Protein AF-A0A1Y1ZGX7-F1 (afdb_monomer_lite)

Organism: NCBI:txid1231657

InterPro domains:
  IPR018306 Bacteriophage T5, Orf172 DNA-binding [PF10544] (186-289)
  IPR018306 Bacteriophage T5, Orf172 DNA-binding [SM00974] (195-288)
  IP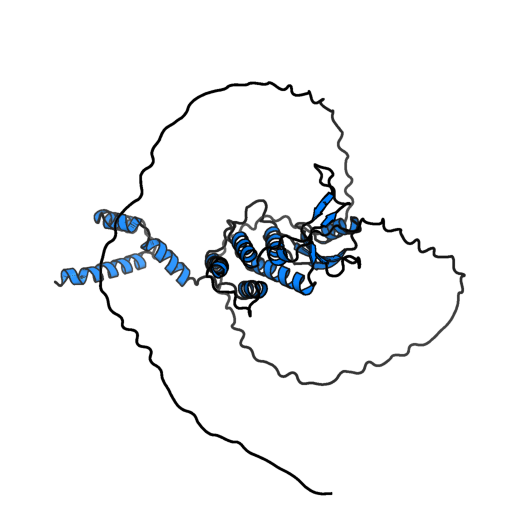R053006 Meiosis-associated regulatory protein [PTHR28094] (42-314)

Radius of gyration: 36.8 Å; chains: 1; bounding box: 98×102×109 Å

Sequence (411 aa):
MHLAMAASTPRQSPRSTSSSLFSLDISADSESSIRSARSLGSSSPSTNSSRSSDAVQSPRIPKRTSVRPKTIRKDSSSDCEILPHRPPIFEIKSEPRPVKYAHRTSLEPELDLSPSPTYTRHKRSTSDTRDNRPADGDTTREFDVPDVPDPVWLESKVVGSREIDVEIANWILKKVGKSKDTGIGQIYIFRASNPKWAGKVKIGMTVRCFSDRQKEICKKNLGLERVWSSSQVANVRRVEKLVHLDLECRLRYWTCGICKNSKTDADVKHQEWFEISEELAKNTVKRWVDLMNLEPYNEIGELKRFWRKPVMKMKEWVDDGRKPRPEITRWDRWATFVKNPPEPPTAIEQFVEKVRIVITHPIWTCLWKNRFQIVLLWAANFVLVERKYMVYVNLFHFLILVSSHWEYFTS

Foldseek 3Di:
DDDDDDDDDDDDDDDDDDDDDDDDDDDDDDDDDDDDDDDDDDDDDDDDDDDDDDDDDDDDDDDDDDDDDDDDDDDDDDDPPPPPDPDDPPPDDDDDDDDDDDDDDDDDDDDDDDDDDDDDDDDDDDDDDDDDDDDDDPPPPPPPPPPFPDWDWDAFDPDDLLNLLLVLLVLLQDFQDPPPQFAWWKKFKKAAPDPSRPQKIFIDIDSDDVVVVVVVVVVLVRRIHTLDMDDTFTRVVSLLVSLLSVQRNFWIWTFGPSDADPPPRGTDIDRGMGRHDSVVSVLSSVLSRLQRVVVQADPRRGGPPQQNVVSVVSSCVSVPPDDPPPPADSSNVSSVPSVDDRDDDDPVRVVVVVVVCVVPPCVVVVCVVPVVSVVVVVVVCVVVDPDPPVVVVVVVVVVVVCVVCVVVVVD

Structure (mmCIF, N/CA/C/O backbone):
data_AF-A0A1Y1ZGX7-F1
#
_entry.id   AF-A0A1Y1ZGX7-F1
#
loop_
_atom_site.group_PDB
_atom_site.id
_atom_site.type_symbol
_atom_site.label_atom_id
_atom_site.label_alt_id
_atom_site.label_comp_id
_atom_site.label_asym_id
_atom_site.label_entity_id
_atom_site.label_seq_id
_atom_site.pdbx_PDB_ins_code
_atom_site.Cartn_x
_atom_site.Cartn_y
_atom_site.Cartn_z
_atom_site.occupancy
_atom_site.B_iso_or_equiv
_atom_site.auth_seq_id
_atom_site.auth_comp_id
_atom_site.auth_asym_id
_atom_site.auth_atom_id
_atom_site.pdbx_PDB_model_num
ATOM 1 N N . MET A 1 1 ? 53.439 -49.210 17.416 1.00 40.38 1 MET A N 1
ATOM 2 C CA . MET A 1 1 ? 53.710 -47.811 17.814 1.00 40.38 1 MET A CA 1
ATOM 3 C C . MET A 1 1 ? 52.640 -47.373 18.800 1.00 40.38 1 MET A C 1
ATOM 5 O O . MET A 1 1 ? 51.495 -47.772 18.655 1.00 40.38 1 MET A O 1
ATOM 9 N N . HIS A 1 2 ? 53.081 -46.685 19.846 1.00 35.56 2 HIS A N 1
ATOM 10 C CA . HIS A 1 2 ? 52.447 -46.487 21.148 1.00 35.56 2 HIS A CA 1
ATOM 11 C C . HIS A 1 2 ? 51.106 -45.723 21.173 1.00 35.56 2 HIS A C 1
ATOM 13 O O . HIS A 1 2 ? 50.929 -44.743 20.462 1.00 35.56 2 HIS A O 1
ATOM 19 N N . LEU A 1 3 ? 50.227 -46.185 22.078 1.00 40.16 3 LEU A N 1
ATOM 20 C CA . LEU A 1 3 ? 49.446 -45.441 23.087 1.00 40.16 3 LEU A CA 1
ATOM 21 C C . LEU A 1 3 ? 49.473 -43.900 23.037 1.00 40.16 3 LEU A C 1
ATOM 23 O O . LEU A 1 3 ? 50.544 -43.316 23.161 1.00 40.16 3 LEU A O 1
ATOM 27 N N . ALA A 1 4 ? 48.293 -43.269 23.107 1.00 38.69 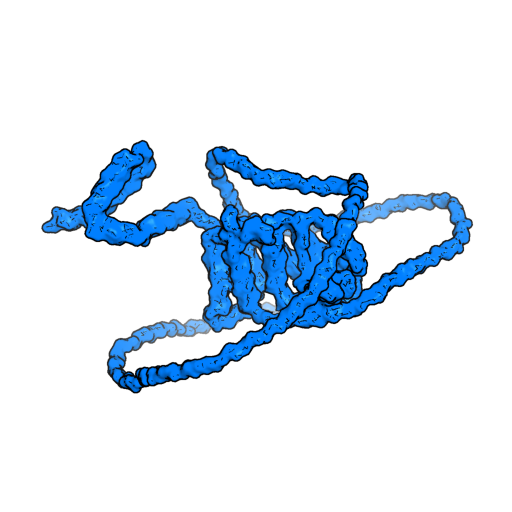4 ALA A N 1
ATOM 28 C CA . ALA A 1 4 ? 47.879 -42.501 24.295 1.00 38.69 4 ALA A CA 1
ATOM 29 C C . ALA A 1 4 ? 46.431 -41.987 24.178 1.00 38.69 4 ALA A C 1
ATOM 31 O O . ALA A 1 4 ? 46.091 -41.197 23.300 1.00 38.69 4 ALA A O 1
ATOM 32 N N . MET A 1 5 ? 45.599 -42.421 25.125 1.00 43.12 5 MET A N 1
ATOM 33 C CA . MET A 1 5 ? 44.387 -41.731 25.555 1.00 43.12 5 MET A CA 1
ATOM 34 C C . MET A 1 5 ? 44.758 -40.571 26.485 1.00 43.12 5 MET A C 1
ATOM 36 O O . MET A 1 5 ? 45.659 -40.718 27.308 1.00 43.12 5 MET A O 1
ATOM 40 N N . ALA A 1 6 ? 44.000 -39.476 26.439 1.00 42.84 6 ALA A N 1
ATOM 41 C CA . ALA A 1 6 ? 43.868 -38.565 27.572 1.00 42.84 6 ALA A CA 1
ATOM 42 C C . ALA A 1 6 ? 42.460 -37.958 27.589 1.00 42.84 6 ALA A C 1
ATOM 44 O O . ALA A 1 6 ? 42.089 -37.160 26.732 1.00 42.84 6 ALA A O 1
ATOM 45 N N . ALA A 1 7 ? 41.686 -38.386 28.583 1.00 41.72 7 ALA A N 1
ATOM 46 C CA . ALA A 1 7 ? 40.469 -37.744 29.043 1.00 41.72 7 ALA A CA 1
ATOM 47 C C . ALA A 1 7 ? 40.830 -36.633 30.040 1.00 41.72 7 ALA A C 1
ATOM 49 O O . ALA A 1 7 ? 41.730 -36.808 30.862 1.00 41.72 7 ALA A O 1
ATOM 50 N N . SER A 1 8 ? 40.087 -35.528 30.026 1.00 42.34 8 SER A N 1
ATOM 51 C CA . SER A 1 8 ? 40.077 -34.557 31.122 1.00 42.34 8 SER A CA 1
ATOM 52 C C . SER A 1 8 ? 38.688 -33.931 31.270 1.00 42.34 8 SER A C 1
ATOM 54 O O . SER A 1 8 ? 38.179 -33.221 30.407 1.00 42.34 8 SER A O 1
ATOM 56 N N . THR A 1 9 ? 38.066 -34.278 32.392 1.00 48.19 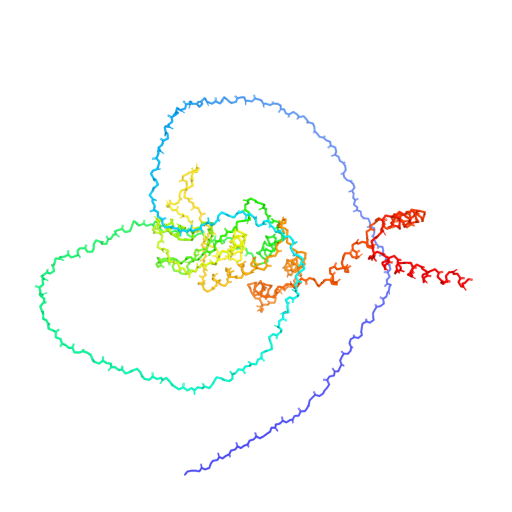9 THR A N 1
ATOM 57 C CA . THR A 1 9 ? 36.794 -33.810 32.955 1.00 48.19 9 THR A CA 1
ATOM 58 C C . THR A 1 9 ? 36.965 -32.463 33.702 1.00 48.19 9 THR A C 1
ATOM 60 O O . THR A 1 9 ? 38.077 -31.934 33.767 1.00 48.19 9 THR A O 1
ATOM 63 N N . PRO A 1 10 ? 35.876 -31.838 34.205 1.00 51.66 10 PRO A N 1
ATOM 64 C CA . PRO A 1 10 ? 35.680 -30.391 34.169 1.00 51.66 10 PRO A CA 1
ATOM 65 C C . PRO A 1 10 ? 36.121 -29.664 35.443 1.00 51.66 10 PRO A C 1
ATOM 67 O O . PRO A 1 10 ? 36.159 -30.226 36.537 1.00 51.66 10 PRO A O 1
ATOM 70 N N . ARG A 1 11 ? 36.351 -28.354 35.311 1.00 42.41 11 ARG A N 1
ATOM 71 C CA . ARG A 1 11 ? 36.614 -27.447 36.432 1.00 42.41 11 ARG A CA 1
ATOM 72 C C . ARG A 1 11 ? 35.360 -26.629 36.753 1.00 42.41 11 ARG A C 1
ATOM 74 O O . ARG A 1 11 ? 35.014 -25.704 36.026 1.00 42.41 11 ARG A O 1
ATOM 81 N N . GLN A 1 12 ? 34.693 -26.973 37.852 1.00 46.38 12 GLN A N 1
ATOM 82 C CA . GLN A 1 12 ? 33.785 -26.074 38.566 1.00 46.38 12 GLN A CA 1
ATOM 83 C C . GLN A 1 12 ? 34.603 -25.152 39.483 1.00 46.38 12 GLN A C 1
ATOM 85 O O . GLN A 1 12 ? 35.520 -25.613 40.165 1.00 46.38 12 GLN A O 1
ATOM 90 N N . SER A 1 13 ? 34.257 -23.865 39.562 1.00 41.47 13 SER A N 1
ATOM 91 C CA . SER A 1 13 ? 34.283 -23.107 40.826 1.00 41.47 13 SER A CA 1
ATOM 92 C C . SER A 1 13 ? 33.348 -21.887 40.751 1.00 41.47 13 SER A C 1
ATOM 94 O O . SER A 1 13 ? 33.109 -21.376 39.656 1.00 41.47 13 SER A O 1
ATOM 96 N N . PRO A 1 14 ? 32.813 -21.425 41.897 1.00 51.91 14 PRO A N 1
ATOM 97 C CA . PRO A 1 14 ? 31.684 -20.503 41.984 1.00 51.91 14 PRO A CA 1
ATOM 98 C C . PRO A 1 14 ? 32.126 -19.046 42.199 1.00 51.91 14 PRO A C 1
ATOM 100 O O . PRO A 1 14 ? 33.167 -18.783 42.801 1.00 51.91 14 PRO A O 1
ATOM 103 N N . ARG A 1 15 ? 31.287 -18.082 41.801 1.00 41.41 15 ARG A N 1
ATOM 104 C CA . ARG A 1 15 ? 31.326 -16.720 42.355 1.00 41.41 15 ARG A CA 1
ATOM 105 C C . ARG A 1 15 ? 29.917 -16.168 42.550 1.00 41.41 15 ARG A C 1
ATOM 107 O O . ARG A 1 15 ? 29.237 -15.777 41.610 1.00 41.41 15 ARG A O 1
ATOM 114 N N . SER A 1 16 ? 29.516 -16.191 43.812 1.00 42.59 16 SER A N 1
ATOM 115 C CA . SER A 1 16 ? 28.500 -15.360 44.449 1.00 42.59 16 SER A CA 1
ATOM 116 C C . SER A 1 16 ? 29.029 -13.942 44.711 1.00 42.59 16 SER A C 1
ATOM 118 O O . SER A 1 16 ? 30.244 -13.781 44.807 1.00 42.59 16 SER A O 1
ATOM 120 N N . THR A 1 17 ? 28.085 -13.024 44.982 1.00 37.28 17 THR A N 1
ATOM 121 C CA . THR A 1 17 ? 28.145 -11.574 45.315 1.00 37.28 17 THR A CA 1
ATOM 122 C C . THR A 1 17 ? 27.772 -10.684 44.120 1.00 37.28 17 THR A C 1
ATOM 124 O O . THR A 1 17 ? 28.221 -10.918 43.010 1.00 37.28 17 THR A O 1
ATOM 127 N N . SER A 1 18 ? 26.903 -9.677 44.210 1.00 37.34 18 SER A N 1
ATOM 128 C CA . SER A 1 18 ? 26.202 -9.043 45.331 1.00 37.34 18 SER A CA 1
ATOM 129 C C . SER A 1 18 ? 24.979 -8.294 44.791 1.00 37.34 18 SER A C 1
ATOM 131 O O . SER A 1 18 ? 25.073 -7.599 43.778 1.00 37.34 18 SER A O 1
ATOM 133 N N . SER A 1 19 ? 23.862 -8.391 45.505 1.00 38.25 19 SER A N 1
ATOM 134 C CA . SER A 1 19 ? 22.674 -7.555 45.346 1.00 38.25 19 SER A CA 1
ATOM 135 C C . SER A 1 19 ? 23.011 -6.083 45.605 1.00 38.25 19 SER A C 1
ATOM 137 O O . SER A 1 19 ? 23.546 -5.753 46.660 1.00 38.25 19 SER A O 1
ATOM 139 N N . SER A 1 20 ? 22.674 -5.204 44.662 1.00 36.44 20 SER A N 1
ATOM 140 C CA . SER A 1 20 ? 22.698 -3.749 44.835 1.00 36.44 20 SER A CA 1
ATOM 141 C C . SER A 1 20 ? 21.270 -3.234 44.680 1.00 36.44 20 SER A C 1
ATOM 143 O O . SER A 1 20 ? 20.722 -3.176 43.579 1.00 36.44 20 SER A O 1
ATOM 145 N N . LEU A 1 21 ? 20.654 -2.960 45.829 1.00 35.25 21 LEU A N 1
ATOM 146 C CA . LEU A 1 21 ? 19.415 -2.212 45.985 1.00 35.25 21 LEU A CA 1
ATOM 147 C C . LEU A 1 21 ? 19.756 -0.725 45.844 1.00 35.25 21 LEU A C 1
ATOM 149 O O . LEU A 1 21 ? 20.463 -0.179 46.686 1.00 35.25 21 LEU A O 1
ATOM 153 N N . PHE A 1 22 ? 19.245 -0.072 44.803 1.00 34.25 22 PHE A N 1
ATOM 154 C CA . PHE A 1 22 ? 19.202 1.387 44.746 1.00 34.25 22 PHE A CA 1
ATOM 155 C C . PHE A 1 22 ? 17.850 1.855 45.288 1.00 34.25 22 PHE A C 1
ATOM 157 O O . PHE A 1 22 ? 16.848 1.860 44.575 1.00 34.25 22 PHE A O 1
ATOM 164 N N . SER A 1 23 ? 17.848 2.226 46.569 1.00 34.56 23 SER A N 1
ATOM 165 C CA . SER A 1 23 ? 16.871 3.151 47.142 1.00 34.56 23 SER A CA 1
ATOM 166 C C . SER A 1 23 ? 17.227 4.568 46.696 1.00 34.56 23 SER A C 1
ATOM 168 O O . SER A 1 23 ? 18.373 4.991 46.836 1.00 34.56 23 SER A O 1
ATOM 170 N N . LEU A 1 24 ? 16.246 5.303 46.181 1.00 32.66 24 LEU A N 1
ATOM 171 C CA . LEU A 1 24 ? 16.312 6.750 46.001 1.00 32.66 24 LEU A CA 1
ATOM 172 C C . LEU A 1 24 ? 15.057 7.349 46.638 1.00 32.66 24 LEU A C 1
ATOM 174 O O . LEU A 1 24 ? 14.023 7.480 45.991 1.00 32.66 24 LEU A O 1
ATOM 178 N N . ASP A 1 25 ? 15.191 7.680 47.919 1.00 34.97 25 ASP A N 1
ATOM 179 C CA . ASP A 1 25 ? 14.438 8.743 48.578 1.00 34.97 25 ASP A CA 1
ATOM 180 C C . ASP A 1 25 ? 15.260 10.024 48.430 1.00 34.97 25 ASP A C 1
ATOM 182 O O . ASP A 1 25 ? 16.383 10.068 48.932 1.00 34.97 25 ASP A O 1
ATOM 186 N N . ILE A 1 26 ? 14.724 11.060 47.776 1.00 38.28 26 ILE A N 1
ATOM 187 C CA . ILE A 1 26 ? 15.124 12.451 48.032 1.00 38.28 26 ILE A CA 1
ATOM 188 C C . ILE A 1 26 ? 13.879 13.342 48.008 1.00 38.28 26 ILE A C 1
ATOM 190 O O . ILE A 1 26 ? 13.043 13.281 47.108 1.00 38.28 26 ILE A O 1
ATOM 194 N N . SER A 1 27 ? 13.823 14.131 49.073 1.00 33.19 27 SER A N 1
ATOM 195 C CA . SER A 1 27 ? 12.773 14.972 49.616 1.00 33.19 27 SER A CA 1
ATOM 196 C C . SER A 1 27 ? 12.316 16.160 48.770 1.00 33.19 27 SER A C 1
ATOM 198 O O . SER A 1 27 ? 12.972 16.612 47.834 1.00 33.19 27 SER A O 1
ATOM 200 N N . ALA A 1 28 ? 11.169 16.670 49.219 1.00 40.19 28 ALA A N 1
ATOM 201 C CA . ALA A 1 28 ? 10.591 17.976 48.959 1.00 40.19 28 ALA A CA 1
ATOM 202 C C . ALA A 1 28 ? 11.419 19.153 49.525 1.00 40.19 28 ALA A C 1
ATOM 204 O O . ALA A 1 28 ? 12.358 18.957 50.296 1.00 40.19 28 ALA A O 1
ATOM 205 N N . ASP A 1 29 ? 10.942 20.352 49.166 1.00 36.84 29 ASP A N 1
ATOM 206 C CA . ASP A 1 29 ? 11.368 21.719 49.514 1.00 36.84 29 ASP A CA 1
ATOM 207 C C . ASP A 1 29 ? 12.530 22.245 48.644 1.00 36.84 29 ASP A C 1
ATOM 209 O O . ASP A 1 29 ? 13.501 21.550 48.386 1.00 36.84 29 ASP A O 1
ATOM 213 N N . SER A 1 30 ? 12.508 23.449 48.065 1.00 37.88 30 SER A N 1
ATOM 214 C CA . SER A 1 30 ? 11.914 24.704 48.527 1.00 37.88 30 SER A CA 1
ATOM 215 C C . SER A 1 30 ? 11.734 25.724 47.387 1.00 37.88 30 SER A C 1
ATOM 217 O O . SER A 1 30 ? 12.432 25.701 46.373 1.00 37.88 30 SER A O 1
ATOM 219 N N . GLU A 1 31 ? 10.830 26.673 47.617 1.00 38.09 31 GLU A N 1
ATOM 220 C CA . GLU A 1 31 ? 10.586 27.899 46.854 1.00 38.09 31 GLU A CA 1
ATOM 221 C C . GLU A 1 31 ? 11.838 28.780 46.651 1.00 38.09 31 GLU A C 1
ATOM 223 O O . GLU A 1 31 ? 12.672 28.916 47.544 1.00 38.09 31 GLU A O 1
ATOM 228 N N . SER A 1 32 ? 11.929 29.484 45.516 1.00 34.50 32 SER A N 1
ATOM 229 C CA . SER A 1 32 ? 11.936 30.962 45.480 1.00 34.50 32 SER A CA 1
ATOM 230 C C . SER A 1 32 ? 12.262 31.527 44.085 1.00 34.50 32 SER A C 1
ATOM 232 O O . SER A 1 32 ? 13.275 31.224 43.470 1.00 34.50 32 SER A O 1
ATOM 234 N N . SER A 1 33 ? 11.347 32.383 43.617 1.00 36.44 33 SER A N 1
ATOM 235 C CA . SER A 1 33 ? 11.583 33.725 43.062 1.00 36.44 33 SER A CA 1
ATOM 236 C C . SER A 1 33 ? 12.694 33.937 42.016 1.00 36.44 33 SER A C 1
ATOM 238 O O . SER A 1 33 ? 13.870 33.901 42.344 1.00 36.44 33 SER A O 1
ATOM 240 N N . ILE A 1 34 ? 12.314 34.357 40.799 1.00 39.84 34 ILE A N 1
ATOM 241 C CA . ILE A 1 34 ? 12.836 35.576 40.148 1.00 39.84 34 ILE A CA 1
ATOM 242 C C . ILE A 1 34 ? 11.868 36.041 39.045 1.00 39.84 34 ILE A C 1
ATOM 244 O O . ILE A 1 34 ? 11.233 35.265 38.335 1.00 39.84 34 ILE A O 1
ATOM 248 N N . ARG A 1 35 ? 11.741 37.366 38.996 1.00 34.75 35 ARG A N 1
ATOM 249 C CA . ARG A 1 35 ? 10.786 38.215 38.285 1.00 34.75 35 ARG A CA 1
ATOM 250 C C . ARG A 1 35 ? 11.014 38.342 36.770 1.00 34.75 35 ARG A C 1
ATOM 252 O O . ARG A 1 35 ? 12.136 38.284 36.292 1.00 34.75 35 ARG A O 1
ATOM 259 N N . SER A 1 36 ? 9.907 38.696 36.107 1.00 35.97 36 SER A N 1
ATOM 260 C CA . SER A 1 36 ? 9.723 39.736 35.073 1.00 35.97 36 SER A CA 1
ATOM 261 C C . SER A 1 36 ? 10.694 39.850 33.895 1.00 35.97 36 SER A C 1
ATOM 263 O O . SER A 1 36 ? 11.821 40.296 34.050 1.00 35.97 36 SER A O 1
ATOM 265 N N . ALA A 1 37 ? 10.158 39.716 32.677 1.00 33.72 37 ALA A N 1
ATOM 266 C CA . ALA A 1 37 ? 9.709 40.860 31.862 1.00 33.72 37 ALA A CA 1
ATOM 267 C C . ALA A 1 37 ? 9.428 40.403 30.416 1.00 33.72 37 ALA A C 1
ATOM 269 O O . ALA A 1 37 ? 10.326 39.940 29.717 1.00 33.72 37 ALA A O 1
ATOM 270 N N . ARG A 1 38 ? 8.197 40.585 29.924 1.00 37.56 38 ARG A N 1
ATOM 271 C CA . ARG A 1 38 ? 7.938 40.686 28.479 1.00 37.56 38 ARG A CA 1
ATOM 272 C C . ARG A 1 38 ? 7.130 41.942 28.217 1.00 37.56 38 ARG A C 1
ATOM 274 O O . ARG A 1 38 ? 6.010 42.088 28.699 1.00 37.56 38 ARG A O 1
ATOM 281 N N . SER A 1 39 ? 7.774 42.848 27.496 1.00 37.75 39 SER A N 1
ATOM 282 C CA . SER A 1 39 ? 7.254 44.118 27.034 1.00 37.75 39 SER A CA 1
ATOM 283 C C . SER A 1 39 ? 6.182 43.916 25.967 1.00 37.75 39 SER A C 1
ATOM 285 O O . SER A 1 39 ? 6.303 43.095 25.056 1.00 37.75 39 SER A O 1
ATOM 287 N N . LEU A 1 40 ? 5.131 44.714 26.105 1.00 39.88 40 LEU A N 1
ATOM 288 C CA . LEU A 1 40 ? 4.151 45.023 25.079 1.00 39.88 40 LEU A CA 1
ATOM 289 C C . LEU A 1 40 ? 4.796 45.996 24.084 1.00 39.88 40 LEU A C 1
ATOM 291 O O . LEU A 1 40 ? 5.341 47.021 24.487 1.00 39.88 40 LEU A O 1
ATOM 295 N N . GLY A 1 41 ? 4.727 45.670 22.795 1.00 35.59 41 GLY A N 1
ATOM 296 C CA . GLY A 1 41 ? 5.087 46.559 21.695 1.00 35.59 41 GLY A CA 1
ATOM 297 C C . GLY A 1 41 ? 3.882 46.746 20.785 1.00 35.59 41 GLY A C 1
ATOM 298 O O . GLY A 1 41 ? 3.560 45.869 19.990 1.00 35.59 41 GLY A O 1
ATOM 299 N N . SER A 1 42 ? 3.205 47.877 20.946 1.00 43.34 42 SER A N 1
ATOM 300 C CA . SER A 1 42 ? 2.130 48.380 20.095 1.00 43.34 42 SER A CA 1
ATOM 301 C C . SER A 1 42 ? 2.647 49.542 19.250 1.00 43.34 42 SER A C 1
ATOM 303 O O . SER A 1 42 ? 3.128 50.516 19.827 1.00 43.34 42 SER A O 1
ATOM 305 N N . SER A 1 43 ? 2.466 49.496 17.929 1.00 39.88 43 SER A N 1
ATOM 306 C CA . SER A 1 43 ? 2.428 50.696 17.075 1.00 39.88 43 SER A CA 1
ATOM 307 C C . SER A 1 43 ? 1.977 50.355 15.643 1.00 39.88 43 SER A C 1
ATOM 309 O O . SER A 1 43 ? 2.750 49.856 14.840 1.00 39.88 43 SER A O 1
ATOM 311 N N . SER A 1 44 ? 0.681 50.577 15.392 1.00 38.44 44 SER A N 1
ATOM 312 C CA . SER A 1 44 ? 0.095 51.555 14.450 1.00 38.44 44 SER A CA 1
ATOM 313 C C . SER A 1 44 ? 0.527 51.660 12.963 1.00 38.44 44 SER A C 1
ATOM 315 O O . SER A 1 44 ? 1.606 51.231 12.574 1.00 38.44 44 SER A O 1
ATOM 317 N N . PRO A 1 45 ? -0.360 52.230 12.111 1.00 57.34 45 PRO A N 1
ATOM 318 C CA . PRO A 1 45 ? -0.567 51.840 10.715 1.00 57.34 45 PRO A CA 1
ATOM 319 C C . PRO A 1 45 ? 0.061 52.806 9.698 1.00 57.34 45 PRO A C 1
ATOM 321 O O . PRO A 1 45 ? 0.352 53.958 10.015 1.00 57.34 45 PRO A O 1
ATOM 324 N N . SER A 1 46 ? 0.149 52.378 8.436 1.00 39.72 46 SER A N 1
ATOM 325 C CA . SER A 1 46 ? 0.344 53.286 7.305 1.00 39.72 46 SER A CA 1
ATOM 326 C C . SER A 1 46 ? -0.568 52.945 6.128 1.00 39.72 46 SER A C 1
ATOM 328 O O . SER A 1 46 ? -0.940 51.800 5.871 1.00 39.72 46 SER A O 1
ATOM 330 N N . THR A 1 47 ? -0.991 54.021 5.484 1.00 41.47 47 THR A N 1
ATOM 331 C CA . THR A 1 47 ? -2.011 54.153 4.456 1.00 41.47 47 THR A CA 1
ATOM 332 C C . THR A 1 47 ? -1.402 54.260 3.053 1.00 41.47 47 THR A C 1
ATOM 334 O O . THR A 1 47 ? -0.238 54.607 2.886 1.00 41.47 47 THR A O 1
ATOM 337 N N . ASN A 1 48 ? -2.299 54.098 2.074 1.00 33.75 48 ASN A N 1
ATOM 338 C CA . ASN A 1 48 ? -2.343 54.727 0.748 1.00 33.75 48 ASN A CA 1
ATOM 339 C C . ASN A 1 48 ? -1.683 54.068 -0.477 1.00 33.75 48 ASN A C 1
ATOM 341 O O . ASN A 1 48 ? -0.473 53.940 -0.572 1.00 33.75 48 ASN A O 1
ATOM 345 N N . SER A 1 49 ? -2.566 53.910 -1.484 1.00 35.72 49 SER A N 1
ATOM 346 C CA . SER A 1 49 ? -2.385 54.245 -2.909 1.00 35.72 49 SER A CA 1
ATOM 347 C C . SER A 1 49 ? -1.413 53.346 -3.698 1.00 35.72 49 SER A C 1
ATOM 349 O O . SER A 1 49 ? -0.271 53.162 -3.330 1.00 35.72 49 SER A O 1
ATOM 351 N N . SER A 1 50 ? -1.735 52.779 -4.860 1.00 39.00 50 SER A N 1
ATOM 352 C CA . SER A 1 50 ? -2.326 53.445 -6.016 1.00 39.00 50 SER A CA 1
ATOM 353 C C . SER A 1 50 ? -2.813 52.422 -7.042 1.00 39.00 50 SER A C 1
ATOM 355 O O . SER A 1 50 ? -2.253 51.347 -7.233 1.00 39.00 50 SER A O 1
ATOM 357 N N . ARG A 1 51 ? -3.858 52.859 -7.725 1.00 39.66 51 ARG A N 1
ATOM 358 C CA . ARG A 1 51 ? -4.543 52.343 -8.903 1.00 39.66 51 ARG A CA 1
ATOM 359 C C . ARG A 1 51 ? -3.600 52.345 -10.121 1.00 39.66 51 ARG A C 1
ATOM 361 O O . ARG A 1 51 ? -3.024 53.384 -10.420 1.00 39.66 51 ARG A O 1
ATOM 368 N N . SER A 1 52 ? -3.503 51.239 -10.855 1.00 42.28 52 SER A N 1
ATOM 369 C CA . SER A 1 52 ? -3.165 51.262 -12.284 1.00 42.28 52 SER A CA 1
ATOM 370 C C . SER A 1 52 ? -3.855 50.097 -12.978 1.00 42.28 52 SER A C 1
ATOM 372 O O . SER A 1 52 ? -3.868 48.968 -12.489 1.00 42.28 52 SER A O 1
ATOM 374 N N . SER A 1 53 ? -4.504 50.431 -14.077 1.00 43.09 53 SER A N 1
ATOM 375 C CA . SER A 1 53 ? -5.419 49.621 -14.855 1.00 43.09 53 SER A CA 1
ATOM 376 C C . SER A 1 53 ? -4.873 49.582 -16.269 1.00 43.09 53 SER A C 1
ATOM 378 O O . SER A 1 53 ? -4.994 50.583 -16.966 1.00 43.09 53 SER A O 1
ATOM 380 N N . ASP A 1 54 ? -4.328 48.438 -16.679 1.00 42.47 54 ASP A N 1
ATOM 381 C CA . ASP A 1 54 ? -3.940 48.193 -18.064 1.00 42.47 54 ASP A CA 1
ATOM 382 C C . ASP A 1 54 ? -4.713 46.999 -18.620 1.00 42.47 54 ASP A C 1
ATOM 384 O O . ASP A 1 54 ? -4.571 45.845 -18.210 1.00 42.47 54 ASP A O 1
ATOM 388 N N . ALA A 1 55 ? -5.596 47.337 -19.554 1.00 42.53 55 ALA A N 1
ATOM 389 C CA . ALA A 1 55 ? -6.367 46.424 -20.366 1.00 42.53 55 ALA A CA 1
ATOM 390 C C . ALA A 1 55 ? -5.469 45.840 -21.465 1.00 42.53 55 ALA A C 1
ATOM 392 O O . ALA A 1 55 ? -5.057 46.549 -22.381 1.00 42.53 55 ALA A O 1
ATOM 393 N N . VAL A 1 56 ? -5.210 44.533 -21.407 1.00 47.28 56 VAL A N 1
ATOM 394 C CA . VAL A 1 56 ? -4.560 43.795 -22.497 1.00 47.28 56 VAL A CA 1
ATOM 395 C C . VAL A 1 56 ? -5.613 42.997 -23.261 1.00 47.28 56 VAL A C 1
ATOM 397 O O . VAL A 1 56 ? -6.334 42.160 -22.716 1.00 47.28 56 VAL A O 1
ATOM 400 N N . GLN A 1 57 ? -5.711 43.321 -24.547 1.00 42.12 57 GLN A N 1
ATOM 401 C CA . GLN A 1 57 ? -6.631 42.770 -25.532 1.00 42.12 57 GLN A CA 1
ATOM 402 C C . GLN A 1 57 ? -6.420 41.259 -25.729 1.00 42.12 57 GLN A C 1
ATOM 404 O O . GLN A 1 57 ? -5.316 40.796 -26.003 1.00 42.12 57 GLN A O 1
ATOM 409 N N . SER A 1 58 ? -7.509 40.489 -25.640 1.00 42.66 58 SER A N 1
ATOM 410 C CA . SER A 1 58 ? -7.553 39.072 -26.025 1.00 42.66 58 SER A CA 1
ATOM 411 C C . SER A 1 58 ? -7.662 38.915 -27.549 1.00 42.66 58 SER A C 1
ATOM 413 O O . SER A 1 58 ? -8.585 39.481 -28.143 1.00 42.66 58 SER A O 1
ATOM 415 N N . PRO A 1 59 ? -6.805 38.108 -28.201 1.00 52.84 59 PRO A N 1
ATOM 416 C CA . PRO A 1 59 ? -6.960 37.784 -29.612 1.00 52.84 59 PRO A CA 1
ATOM 417 C C . PRO A 1 59 ? -8.031 36.702 -29.833 1.00 52.84 59 PRO A C 1
ATOM 419 O O . PRO A 1 59 ? -8.134 35.709 -29.111 1.00 52.84 59 PRO A O 1
ATOM 422 N N . ARG A 1 60 ? -8.844 36.929 -30.869 1.00 43.97 60 ARG A N 1
ATOM 423 C CA . ARG A 1 60 ? -9.956 36.087 -31.329 1.00 43.97 60 ARG A CA 1
ATOM 424 C C . ARG A 1 60 ? -9.473 34.696 -31.757 1.00 43.97 60 ARG A C 1
ATOM 426 O O . ARG A 1 60 ? -8.631 34.574 -32.640 1.00 43.97 60 ARG A O 1
ATOM 433 N N . ILE A 1 61 ? -10.093 33.655 -31.203 1.00 48.38 61 ILE A N 1
ATOM 434 C CA . ILE A 1 61 ? -9.953 32.261 -31.649 1.00 48.38 61 ILE A CA 1
ATOM 435 C C . ILE A 1 61 ? -10.942 32.005 -32.803 1.00 48.38 61 ILE A C 1
ATOM 437 O O . ILE A 1 61 ? -12.144 32.227 -32.621 1.00 48.38 61 ILE A O 1
ATOM 441 N N . PRO A 1 62 ? -10.502 31.513 -33.977 1.00 51.38 62 PRO A N 1
ATOM 442 C CA . PRO A 1 62 ? -11.416 31.106 -35.036 1.00 51.38 62 PRO A CA 1
ATOM 443 C C . PRO A 1 62 ? -12.074 29.754 -34.719 1.00 51.38 62 PRO A C 1
ATOM 445 O O . PRO A 1 62 ? -11.414 28.758 -34.421 1.00 51.38 62 PRO A O 1
ATOM 448 N N . LYS A 1 63 ? -13.409 29.724 -34.818 1.00 49.00 63 LYS A N 1
ATOM 449 C CA . LYS A 1 63 ? -14.244 28.516 -34.762 1.00 49.00 63 LYS A CA 1
ATOM 450 C C . LYS A 1 63 ? -13.887 27.595 -35.932 1.00 49.00 63 LYS A C 1
ATOM 452 O O . LYS A 1 63 ? -14.139 27.947 -37.082 1.00 49.00 63 LYS A O 1
ATOM 457 N N . ARG A 1 64 ? -13.344 26.407 -35.643 1.00 42.81 64 ARG A N 1
ATOM 458 C CA . ARG A 1 64 ? -13.142 25.345 -36.638 1.00 42.81 64 ARG A CA 1
ATOM 459 C C . ARG A 1 64 ? -14.266 24.314 -36.557 1.00 42.81 64 ARG A C 1
ATOM 461 O O . ARG A 1 64 ? -14.663 23.865 -35.486 1.00 42.81 64 ARG A O 1
ATOM 468 N N . THR A 1 65 ? -14.783 24.015 -37.734 1.00 44.78 65 THR A N 1
ATOM 469 C CA . THR A 1 65 ? -15.956 23.221 -38.076 1.00 44.78 65 THR A CA 1
ATOM 470 C C . THR A 1 65 ? -15.770 21.714 -37.864 1.00 44.78 65 THR A C 1
ATOM 472 O O . THR A 1 65 ? -14.727 21.146 -38.169 1.00 44.78 65 THR A O 1
ATOM 475 N N . SER A 1 66 ? -16.838 21.092 -37.349 1.00 50.97 66 SER A N 1
ATOM 476 C CA . SER A 1 66 ? -17.404 19.779 -37.703 1.00 50.97 66 SER A CA 1
ATOM 477 C C . SER A 1 66 ? -16.491 18.775 -38.428 1.00 50.97 66 SER A C 1
ATOM 479 O O . SER A 1 66 ? -16.291 18.876 -39.640 1.00 50.97 66 SER A O 1
ATOM 481 N N . VAL A 1 67 ? -16.085 17.709 -37.723 1.00 46.50 67 VAL A N 1
ATOM 482 C CA . VAL A 1 67 ? -15.574 16.470 -38.334 1.00 46.50 67 VAL A CA 1
ATOM 483 C C . VAL A 1 67 ? -16.432 15.269 -37.914 1.00 46.50 67 VAL A C 1
ATOM 485 O O . VAL A 1 67 ? -16.712 15.033 -36.743 1.00 46.50 67 VAL A O 1
ATOM 488 N N . ARG A 1 68 ? -16.839 14.553 -38.961 1.00 44.06 68 ARG A N 1
ATOM 489 C CA . ARG A 1 68 ? -17.685 13.361 -39.122 1.00 44.06 68 ARG A CA 1
ATOM 490 C C . ARG A 1 68 ? -17.333 12.180 -38.186 1.00 44.06 68 ARG A C 1
ATOM 492 O O . ARG A 1 68 ? -16.145 11.926 -37.984 1.00 44.06 68 ARG A O 1
ATOM 499 N N . PRO A 1 69 ? -18.305 11.371 -37.715 1.00 41.59 69 PRO A N 1
ATOM 500 C CA . PRO A 1 69 ? -18.013 10.143 -36.974 1.00 41.59 69 PRO A CA 1
ATOM 501 C C . PRO A 1 69 ? -17.529 9.030 -37.917 1.00 41.59 69 PRO A C 1
ATOM 503 O O . PRO A 1 69 ? -18.202 8.698 -38.892 1.00 41.59 69 PRO A O 1
ATOM 506 N N . LYS A 1 70 ? -16.375 8.426 -37.607 1.00 45.62 70 LYS A N 1
ATOM 507 C CA . LYS A 1 70 ? -15.937 7.143 -38.177 1.00 45.62 70 LYS A CA 1
ATOM 508 C C . LYS A 1 70 ? -16.603 6.005 -37.401 1.00 45.62 70 LYS A C 1
ATOM 510 O O . LYS A 1 70 ? -16.354 5.832 -36.212 1.00 45.62 70 LYS A O 1
ATOM 515 N N . THR A 1 71 ? -17.414 5.214 -38.092 1.00 44.38 71 THR A N 1
ATOM 516 C CA . THR A 1 71 ? -17.883 3.896 -37.653 1.00 44.38 71 THR A CA 1
ATOM 517 C C . THR A 1 71 ? -16.695 2.944 -37.511 1.00 44.38 71 THR A C 1
ATOM 519 O O . THR A 1 71 ? -16.025 2.633 -38.495 1.00 44.38 71 THR A O 1
ATOM 522 N N . ILE A 1 72 ? -16.426 2.495 -36.283 1.00 46.84 72 ILE A N 1
ATOM 523 C CA . ILE A 1 72 ? -15.430 1.462 -35.977 1.00 46.84 72 ILE A CA 1
ATOM 524 C C . ILE A 1 72 ? -16.123 0.097 -36.012 1.00 46.84 72 ILE A C 1
ATOM 526 O O . ILE A 1 72 ? -17.079 -0.150 -35.278 1.00 46.84 72 ILE A O 1
ATOM 530 N N . ARG A 1 73 ? -15.615 -0.771 -36.891 1.00 42.41 73 ARG A N 1
ATOM 531 C CA . ARG A 1 73 ? -15.929 -2.199 -37.013 1.00 42.41 73 ARG A CA 1
ATOM 532 C C . ARG A 1 73 ? -15.471 -2.914 -35.732 1.00 42.41 73 ARG A C 1
ATOM 534 O O . ARG A 1 73 ? -14.318 -2.763 -35.335 1.00 42.41 73 ARG A O 1
ATOM 541 N N . LYS A 1 74 ? -16.376 -3.639 -35.067 1.00 37.66 74 LYS A N 1
ATOM 542 C CA . LYS A 1 74 ? -16.056 -4.547 -33.956 1.00 37.66 74 LYS A CA 1
ATOM 543 C C . LYS A 1 74 ? -15.675 -5.901 -34.546 1.00 37.66 74 LYS A C 1
ATOM 545 O O . LYS A 1 74 ? -16.562 -6.608 -35.012 1.00 37.66 74 LYS A O 1
ATOM 550 N N . ASP A 1 75 ? -14.397 -6.249 -34.474 1.00 44.75 75 ASP A N 1
ATOM 551 C CA . ASP A 1 75 ? -13.951 -7.625 -34.671 1.00 44.75 75 ASP A CA 1
ATOM 552 C C . ASP A 1 75 ? -13.909 -8.339 -33.313 1.00 44.75 75 ASP A C 1
ATOM 554 O O . ASP A 1 75 ? -13.434 -7.810 -32.304 1.00 44.75 75 ASP A O 1
ATOM 558 N N . SER A 1 76 ? -14.488 -9.534 -33.305 1.00 53.41 76 SER A N 1
ATOM 559 C CA . SER A 1 76 ? -14.607 -10.491 -32.208 1.00 53.41 76 SER A CA 1
ATOM 560 C C . SER A 1 76 ? -13.239 -10.996 -31.735 1.00 53.41 76 SER A C 1
ATOM 562 O O . SER A 1 76 ? -12.497 -11.579 -32.521 1.00 53.41 76 SER A O 1
ATOM 564 N N . SER A 1 77 ? -12.914 -10.819 -30.450 1.00 41.25 77 SER A N 1
ATOM 565 C CA . SER A 1 77 ? -11.697 -11.370 -29.839 1.00 41.25 77 SER A CA 1
ATOM 566 C C . SER A 1 77 ? -11.870 -11.586 -28.330 1.00 41.25 77 SER A C 1
ATOM 568 O O . SER A 1 77 ? -11.797 -10.630 -27.564 1.00 41.25 77 SER A O 1
ATOM 570 N N . SER A 1 78 ? -11.999 -12.864 -27.959 1.00 47.25 78 SER A N 1
ATOM 571 C CA . SER A 1 78 ? -11.704 -13.520 -26.671 1.00 47.25 78 SER A CA 1
ATOM 572 C C . SER A 1 78 ? -12.268 -12.906 -25.382 1.00 47.25 78 SER A C 1
ATOM 574 O O . SER A 1 78 ? -11.780 -11.888 -24.886 1.00 47.25 78 SER A O 1
ATOM 576 N N . ASP A 1 79 ? -13.210 -13.630 -24.786 1.00 36.19 79 ASP A N 1
ATOM 577 C CA . ASP A 1 79 ? -13.875 -13.339 -23.520 1.00 36.19 79 ASP A CA 1
ATOM 578 C C . ASP A 1 79 ? -12.895 -13.301 -22.325 1.00 36.19 79 ASP A C 1
ATOM 580 O O . ASP A 1 79 ? -12.551 -14.324 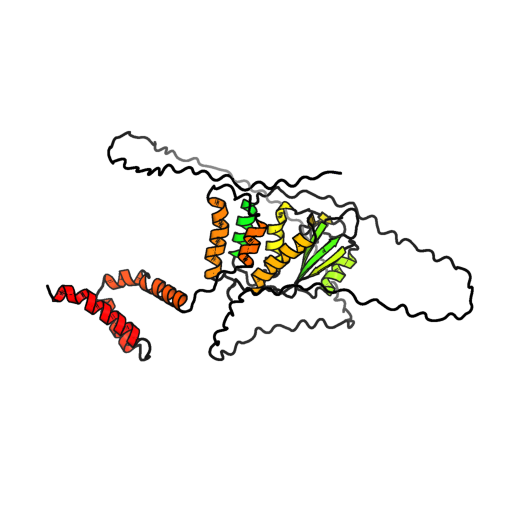-21.736 1.00 36.19 79 ASP A O 1
ATOM 584 N N . CYS A 1 80 ? -12.458 -12.104 -21.912 1.00 36.38 80 CYS A N 1
ATOM 585 C CA . CYS A 1 80 ? -12.329 -11.828 -20.478 1.00 36.38 80 CYS A CA 1
ATOM 586 C C . CYS A 1 80 ? -13.749 -11.450 -20.025 1.00 36.38 80 CYS A C 1
ATOM 588 O O . CYS A 1 80 ? -14.157 -10.306 -20.235 1.00 36.38 80 CYS A O 1
ATOM 590 N N . GLU A 1 81 ? -14.521 -12.382 -19.452 1.00 37.34 81 GLU A N 1
ATOM 591 C CA . GLU A 1 81 ? -15.799 -12.060 -18.799 1.00 37.34 81 GLU A CA 1
ATOM 592 C C . GLU A 1 81 ? -15.538 -11.106 -17.624 1.00 37.34 81 GLU A C 1
ATOM 594 O O . GLU A 1 81 ? -15.303 -11.497 -16.482 1.00 37.34 81 GLU A O 1
ATOM 599 N N . ILE A 1 82 ? -15.554 -9.806 -17.908 1.00 43.75 82 ILE A N 1
ATOM 600 C CA . ILE A 1 82 ? -15.733 -8.778 -16.893 1.00 43.75 82 ILE A CA 1
ATOM 601 C C . ILE A 1 82 ? -17.228 -8.792 -16.588 1.00 43.75 82 ILE A C 1
ATOM 603 O O . ILE A 1 82 ? -18.011 -8.100 -17.241 1.00 43.75 82 ILE A O 1
ATOM 607 N N . LEU A 1 83 ? -17.631 -9.628 -15.628 1.00 37.66 83 LEU A N 1
ATOM 608 C CA . LEU A 1 83 ? -18.994 -9.623 -15.106 1.00 37.66 83 LEU A CA 1
ATOM 609 C C . LEU A 1 83 ? -19.357 -8.184 -14.690 1.00 37.66 83 LEU A C 1
ATOM 611 O O . LEU A 1 83 ? -18.617 -7.568 -13.914 1.00 37.66 83 LEU A O 1
ATOM 615 N N . PRO A 1 84 ? -20.470 -7.612 -15.179 1.00 35.28 84 PRO A N 1
ATOM 616 C CA . PRO A 1 84 ? -20.940 -6.330 -14.685 1.00 35.28 84 PRO A CA 1
ATOM 617 C C . PRO A 1 84 ? -21.323 -6.496 -13.211 1.00 35.28 84 PRO A C 1
ATOM 619 O O . PRO A 1 84 ? -22.323 -7.131 -12.879 1.00 35.28 84 PRO A O 1
ATOM 622 N N . HIS A 1 85 ? -20.522 -5.925 -12.310 1.00 40.84 85 HIS A N 1
ATOM 623 C CA . HIS A 1 85 ? -20.849 -5.873 -10.890 1.00 40.84 85 HIS A CA 1
ATOM 624 C C . HIS A 1 85 ? -22.080 -4.985 -10.672 1.00 40.84 85 HIS A C 1
ATOM 626 O O . HIS A 1 85 ? -21.986 -3.771 -10.484 1.00 40.84 85 HIS A O 1
ATOM 632 N N . ARG A 1 86 ? -23.253 -5.620 -10.644 1.00 32.06 86 ARG A N 1
ATOM 633 C CA . ARG A 1 86 ? -24.355 -5.178 -9.793 1.00 32.06 86 ARG A CA 1
ATOM 634 C C . ARG A 1 86 ? -23.876 -5.386 -8.348 1.00 32.06 86 ARG A C 1
ATOM 636 O O . ARG A 1 86 ? -23.435 -6.496 -8.040 1.00 32.06 86 ARG A O 1
ATOM 643 N N . PRO A 1 87 ? -23.887 -4.367 -7.470 1.00 35.88 87 PRO A N 1
ATOM 644 C CA . PRO A 1 87 ? -23.586 -4.603 -6.065 1.00 35.88 87 PRO A CA 1
ATOM 645 C C . PRO A 1 87 ? -24.590 -5.642 -5.543 1.00 35.88 87 PRO A C 1
ATOM 647 O O . PRO A 1 87 ? -25.779 -5.526 -5.861 1.00 35.88 87 PRO A O 1
ATOM 650 N N . PRO A 1 88 ? -24.148 -6.679 -4.811 1.00 35.19 88 PRO A N 1
ATOM 651 C CA . PRO A 1 88 ? -25.072 -7.632 -4.226 1.00 35.19 88 PRO A CA 1
ATOM 652 C C . PRO A 1 88 ? -26.016 -6.859 -3.306 1.00 35.19 88 PRO A C 1
ATOM 654 O O . PRO A 1 88 ? -25.588 -6.207 -2.354 1.00 35.19 88 PRO A O 1
ATOM 657 N N . ILE A 1 89 ? -27.311 -6.907 -3.615 1.00 34.97 89 ILE A N 1
ATOM 658 C CA . ILE A 1 89 ? -28.341 -6.616 -2.627 1.00 34.97 89 ILE A CA 1
ATOM 659 C C . ILE A 1 89 ? -28.212 -7.755 -1.620 1.00 34.97 89 ILE A C 1
ATOM 661 O O . ILE A 1 89 ? -28.624 -8.880 -1.894 1.00 34.97 89 ILE A O 1
ATOM 665 N N . PHE A 1 90 ? -27.545 -7.481 -0.501 1.00 36.62 90 PHE A N 1
ATOM 666 C CA . PHE A 1 90 ? -27.516 -8.385 0.636 1.00 36.62 90 PHE A CA 1
ATOM 667 C C . PHE A 1 90 ? -28.933 -8.460 1.200 1.00 36.62 90 PHE A C 1
ATOM 669 O O . PHE A 1 90 ? -29.374 -7.595 1.955 1.00 36.62 90 PHE A O 1
ATOM 676 N N . GLU A 1 91 ? -29.661 -9.498 0.802 1.00 38.66 91 GLU A N 1
ATOM 677 C CA . GLU A 1 91 ? -30.801 -9.974 1.564 1.00 38.66 91 GLU A CA 1
ATOM 678 C C . GLU A 1 91 ? -30.248 -10.467 2.907 1.00 38.66 91 GLU A C 1
ATOM 680 O O . GLU A 1 91 ? -29.478 -11.429 2.970 1.00 38.66 91 GLU A O 1
ATOM 685 N N . ILE A 1 92 ? -30.562 -9.730 3.974 1.00 43.03 92 ILE A N 1
ATOM 686 C CA . ILE A 1 92 ? -30.156 -10.033 5.346 1.00 43.03 92 ILE A CA 1
ATOM 687 C C . ILE A 1 92 ? -30.854 -11.336 5.747 1.00 43.03 92 ILE A C 1
ATOM 689 O O . ILE A 1 92 ? -31.960 -11.326 6.285 1.00 43.03 92 ILE A O 1
ATOM 693 N N . LYS A 1 93 ? -30.212 -12.473 5.472 1.00 36.09 93 LYS A N 1
ATOM 694 C CA . LYS A 1 93 ? -30.501 -13.726 6.165 1.00 36.09 93 LYS A CA 1
ATOM 695 C C . LYS A 1 93 ? -29.659 -13.778 7.434 1.00 36.09 93 LYS A C 1
ATOM 697 O O . LYS A 1 93 ? -28.457 -13.530 7.435 1.00 36.09 93 LYS A O 1
ATOM 702 N N . SER A 1 94 ? -30.380 -14.023 8.514 1.00 47.28 94 SER A N 1
ATOM 703 C CA . SER A 1 94 ? -29.992 -14.044 9.917 1.00 47.28 94 SER A CA 1
ATOM 704 C C . SER A 1 94 ? -28.709 -14.823 10.237 1.00 47.28 94 SER A C 1
ATOM 706 O O . SER A 1 94 ? -28.540 -15.951 9.786 1.00 47.28 94 SER A O 1
ATOM 708 N N . GLU A 1 95 ? -27.915 -14.201 11.115 1.00 43.06 95 GLU A N 1
ATOM 709 C CA . GLU A 1 95 ? -26.867 -14.723 12.011 1.00 43.06 95 GLU A CA 1
ATOM 710 C C . GLU A 1 95 ? -25.664 -15.489 11.415 1.00 43.06 95 GLU A C 1
ATOM 712 O O . GLU A 1 95 ? -25.796 -16.616 10.934 1.00 43.06 95 GLU A O 1
ATOM 717 N N . PRO A 1 96 ? -24.431 -14.956 11.558 1.00 43.34 96 PRO A N 1
ATOM 718 C CA . PRO A 1 96 ? -23.229 -15.730 11.292 1.00 43.34 96 PRO A CA 1
ATOM 719 C C . PRO A 1 96 ? -22.942 -16.693 12.453 1.00 43.34 96 PRO A C 1
ATOM 721 O O . PRO A 1 96 ? -22.764 -16.282 13.602 1.00 43.34 96 PRO A O 1
ATOM 724 N N . ARG A 1 97 ? -22.830 -17.990 12.140 1.00 39.22 97 ARG A N 1
ATOM 725 C CA . ARG A 1 97 ? -22.213 -18.971 13.046 1.00 39.22 97 ARG A CA 1
ATOM 726 C C . ARG A 1 97 ? -20.749 -18.582 13.303 1.00 39.22 97 ARG A C 1
ATOM 728 O O . ARG A 1 97 ? -20.064 -18.176 12.362 1.00 39.22 97 ARG A O 1
ATOM 735 N N . PRO A 1 98 ? -20.235 -18.746 14.534 1.00 40.00 98 PRO A N 1
ATOM 736 C CA . PRO A 1 98 ? -18.848 -18.432 14.844 1.00 40.00 98 PRO A CA 1
ATOM 737 C C . PRO A 1 98 ? -17.909 -19.384 14.093 1.00 40.00 98 PRO A C 1
ATOM 739 O O . PRO A 1 98 ? -17.930 -20.599 14.298 1.00 40.00 98 PRO A O 1
ATOM 742 N N . VAL A 1 99 ? -17.066 -18.818 13.228 1.00 40.50 99 VAL A N 1
ATOM 743 C CA . VAL A 1 99 ? -15.929 -19.522 12.632 1.00 40.50 99 VAL A CA 1
ATOM 744 C C . VAL A 1 99 ? -14.904 -19.734 13.744 1.00 40.50 99 VAL A C 1
ATOM 746 O O . VAL A 1 99 ? -14.302 -18.784 14.241 1.00 40.50 99 VAL A O 1
ATOM 749 N N . LYS A 1 100 ? -14.743 -20.986 14.180 1.00 35.28 100 LYS A N 1
ATOM 750 C CA . LYS A 1 100 ? -13.687 -21.377 15.117 1.00 35.28 100 LYS A CA 1
ATOM 751 C C . LYS A 1 100 ? -12.339 -21.243 14.409 1.00 35.28 100 LYS A C 1
ATOM 753 O O . LYS A 1 100 ? -12.038 -22.021 13.507 1.00 35.28 100 LYS A O 1
ATOM 758 N N . TYR A 1 101 ? -11.523 -20.284 14.836 1.00 39.16 101 TYR A N 1
ATOM 759 C CA . TYR A 1 101 ? -10.100 -20.276 14.520 1.00 39.16 101 TYR A CA 1
ATOM 760 C C . TYR A 1 101 ? -9.450 -21.445 15.265 1.00 39.16 101 TYR A C 1
ATOM 762 O O . TYR A 1 101 ? -9.355 -21.443 16.490 1.00 39.16 101 TYR A O 1
ATOM 770 N N . ALA A 1 102 ? -9.071 -22.489 14.530 1.00 35.09 102 ALA A N 1
ATOM 771 C CA . ALA A 1 102 ? -8.297 -23.584 15.087 1.00 35.09 102 ALA A CA 1
ATOM 772 C C . ALA A 1 102 ? -6.867 -23.094 15.353 1.00 35.09 102 ALA A C 1
ATOM 774 O O . ALA A 1 102 ? -6.147 -22.721 14.425 1.00 35.09 102 ALA A O 1
ATOM 775 N N . HIS A 1 103 ? -6.458 -23.110 16.622 1.00 34.25 103 HIS A N 1
ATOM 776 C CA . HIS A 1 103 ? -5.053 -23.045 17.007 1.00 34.25 103 HIS A CA 1
ATOM 777 C C . HIS A 1 103 ? -4.314 -24.217 16.354 1.00 34.25 103 HIS A C 1
ATOM 779 O O . HIS A 1 103 ? -4.584 -25.381 16.646 1.00 34.25 103 HIS A O 1
ATOM 785 N N . ARG A 1 104 ? -3.389 -23.907 15.444 1.00 35.69 104 ARG A N 1
ATOM 786 C CA . ARG A 1 104 ? -2.479 -24.883 14.849 1.00 35.69 104 ARG A CA 1
ATOM 787 C C . ARG A 1 104 ? -1.299 -25.073 15.798 1.00 35.69 104 ARG A C 1
ATOM 789 O O . ARG A 1 104 ? -0.383 -24.257 15.813 1.00 35.69 104 ARG A O 1
ATOM 796 N N . THR A 1 105 ? -1.348 -26.129 16.601 1.00 36.97 105 THR A N 1
ATOM 797 C CA . THR A 1 105 ? -0.203 -26.616 17.377 1.00 36.97 105 THR A CA 1
ATOM 798 C C . THR A 1 105 ? 0.788 -27.272 16.416 1.00 36.97 105 THR A C 1
ATOM 800 O O . THR A 1 105 ? 0.415 -28.163 15.652 1.00 36.97 105 THR A O 1
ATOM 803 N N . SER A 1 106 ? 2.032 -26.796 16.416 1.00 41.50 106 SER A N 1
ATOM 804 C CA . SER A 1 106 ? 3.142 -27.391 15.672 1.00 41.50 106 SER A CA 1
ATOM 805 C C . SER A 1 106 ? 3.474 -28.774 16.228 1.00 41.50 106 SER A C 1
ATOM 807 O O . SER A 1 106 ? 3.850 -28.896 17.390 1.00 41.50 106 SER A O 1
ATOM 809 N N . LEU A 1 107 ? 3.374 -29.791 15.378 1.00 38.53 107 LEU A N 1
ATOM 810 C CA . LEU A 1 107 ? 4.118 -31.038 15.510 1.00 38.53 107 LEU A CA 1
ATOM 811 C C . LEU A 1 107 ? 4.956 -31.169 14.239 1.00 38.53 107 LEU A C 1
ATOM 813 O O . LEU A 1 107 ? 4.416 -31.191 13.131 1.00 38.53 107 LEU A O 1
ATOM 817 N N . GLU A 1 108 ? 6.273 -31.154 14.417 1.00 46.72 108 GLU A N 1
ATOM 818 C CA . GLU A 1 108 ? 7.238 -31.519 13.385 1.00 46.72 108 GLU A CA 1
ATOM 819 C C . GLU A 1 108 ? 7.096 -33.010 13.058 1.00 46.72 108 GLU A C 1
ATOM 821 O O . GLU A 1 108 ? 6.949 -33.815 13.980 1.00 46.72 108 GLU A O 1
ATOM 826 N N . PRO A 1 109 ? 7.180 -33.408 11.780 1.00 48.56 109 PRO A N 1
ATOM 827 C CA . PRO A 1 109 ? 7.566 -34.758 11.422 1.00 48.56 109 PRO A CA 1
ATOM 828 C C . PRO A 1 109 ? 9.035 -34.789 10.988 1.00 48.56 109 PRO A C 1
ATOM 830 O O . PRO A 1 109 ? 9.450 -34.045 10.095 1.00 48.56 109 PRO A O 1
ATOM 833 N N . GLU A 1 110 ? 9.793 -35.683 11.624 1.00 40.31 110 GLU A N 1
ATOM 834 C CA . GLU A 1 110 ? 11.112 -36.144 11.194 1.00 40.31 110 GLU A CA 1
ATOM 835 C C . GLU A 1 110 ? 11.094 -36.516 9.703 1.00 40.31 110 GLU A C 1
ATOM 837 O O . GLU A 1 110 ? 10.267 -37.304 9.240 1.00 40.31 110 GLU A O 1
ATOM 842 N N . LEU A 1 111 ? 12.012 -35.916 8.943 1.00 40.91 111 LEU A N 1
ATOM 843 C CA . LEU A 1 111 ? 12.267 -36.232 7.542 1.00 40.91 111 LEU A CA 1
ATOM 844 C C . LEU A 1 111 ? 13.289 -37.365 7.475 1.00 40.91 111 LEU A C 1
ATOM 846 O O . LEU A 1 111 ? 14.491 -37.145 7.615 1.00 40.91 111 LEU A O 1
ATOM 850 N N . ASP A 1 112 ? 12.776 -38.569 7.249 1.00 40.19 112 ASP A N 1
ATOM 851 C CA . ASP A 1 112 ? 13.560 -39.765 6.975 1.00 40.19 112 ASP A CA 1
ATOM 852 C C . ASP A 1 112 ? 14.121 -39.701 5.541 1.00 40.19 112 ASP A C 1
ATOM 854 O O . ASP A 1 112 ? 13.396 -39.504 4.558 1.00 40.19 112 ASP A O 1
ATOM 858 N N . LEU A 1 113 ? 15.444 -39.803 5.427 1.00 50.88 113 LEU A N 1
ATOM 859 C CA . LEU A 1 113 ? 16.188 -39.780 4.171 1.00 50.88 113 LEU A CA 1
ATOM 860 C C . LEU A 1 113 ? 16.149 -41.178 3.547 1.00 50.88 113 LEU A C 1
ATOM 862 O O . LEU A 1 113 ? 16.711 -42.124 4.092 1.00 50.88 113 LEU A O 1
ATOM 866 N N . SER A 1 114 ? 15.549 -41.315 2.364 1.00 50.09 114 SER A N 1
ATOM 867 C CA . SER A 1 114 ? 15.705 -42.515 1.533 1.00 50.09 114 SER A CA 1
ATOM 868 C C . SER A 1 114 ? 15.742 -42.191 0.032 1.00 50.09 114 SER A C 1
ATOM 870 O O . SER A 1 114 ? 15.169 -41.187 -0.395 1.00 50.09 114 SER A O 1
ATOM 872 N N . PRO A 1 115 ? 16.484 -42.985 -0.768 1.00 48.84 115 PRO A N 1
ATOM 873 C CA . PRO A 1 115 ? 17.138 -42.506 -1.983 1.00 48.84 115 PRO A CA 1
ATOM 874 C C . PRO A 1 115 ? 16.324 -42.678 -3.276 1.00 48.84 115 PRO A C 1
ATOM 876 O O . PRO A 1 115 ? 15.449 -43.532 -3.401 1.00 48.84 115 PRO A O 1
ATOM 879 N N . SER A 1 116 ? 16.687 -41.846 -4.256 1.00 42.91 116 SER A N 1
ATOM 880 C CA . SER A 1 116 ? 16.137 -41.698 -5.608 1.00 42.91 116 SER A CA 1
ATOM 881 C C . SER A 1 116 ? 15.915 -42.995 -6.401 1.00 42.91 116 SER A C 1
ATOM 883 O O . SER A 1 116 ? 16.813 -43.838 -6.451 1.00 42.91 116 SER A O 1
ATOM 885 N N . PRO A 1 117 ? 14.819 -43.098 -7.180 1.00 51.66 117 PRO A N 1
ATOM 886 C CA . PRO A 1 117 ? 14.697 -44.112 -8.213 1.00 51.66 117 PRO A CA 1
ATOM 887 C C . PRO A 1 117 ? 15.421 -43.699 -9.502 1.00 51.66 117 PRO A C 1
ATOM 889 O O . PRO A 1 117 ? 15.256 -42.609 -10.055 1.00 51.66 117 PRO A O 1
ATOM 892 N N . THR A 1 118 ? 16.234 -44.636 -9.968 1.00 37.69 118 THR A N 1
ATOM 893 C CA . THR A 1 118 ? 17.013 -44.657 -11.202 1.00 37.69 118 THR A CA 1
ATOM 894 C C . THR A 1 118 ? 16.100 -44.591 -12.432 1.00 37.69 118 THR A C 1
ATOM 896 O O . THR A 1 118 ? 15.230 -45.439 -12.609 1.00 37.69 118 THR A O 1
ATOM 899 N N . TYR A 1 119 ? 16.311 -43.610 -13.314 1.00 44.06 119 TYR A N 1
ATOM 900 C CA . TYR A 1 119 ? 15.597 -43.526 -14.591 1.00 44.06 119 TYR A CA 1
ATOM 901 C C . TYR A 1 119 ? 16.249 -44.455 -15.624 1.00 44.06 119 TYR A C 1
ATOM 903 O O . TYR A 1 119 ? 17.399 -44.266 -16.028 1.00 44.06 119 TYR A O 1
ATOM 911 N N . THR A 1 120 ? 15.506 -45.470 -16.059 1.00 39.38 120 THR A N 1
ATOM 912 C CA . THR A 1 120 ? 15.900 -46.400 -17.119 1.00 39.38 120 THR A CA 1
ATOM 913 C C . THR A 1 120 ? 15.834 -45.746 -18.497 1.00 39.38 120 THR A C 1
ATOM 915 O O . THR A 1 120 ? 14.806 -45.248 -18.953 1.00 39.38 120 THR A O 1
ATOM 918 N N . ARG A 1 121 ? 16.982 -45.794 -19.172 1.00 41.47 121 ARG A N 1
ATOM 919 C CA . ARG A 1 121 ? 17.271 -45.337 -20.531 1.00 41.47 121 ARG A CA 1
ATOM 920 C C . ARG A 1 121 ? 16.624 -46.266 -21.565 1.00 41.47 121 ARG A C 1
ATOM 922 O O . ARG A 1 121 ? 17.171 -47.326 -21.862 1.00 41.47 121 ARG A O 1
ATOM 929 N N . HIS A 1 122 ? 15.507 -45.858 -22.164 1.00 43.69 122 HIS A N 1
ATOM 930 C CA . HIS A 1 122 ? 14.971 -46.535 -23.347 1.00 43.69 122 HIS A CA 1
ATOM 931 C C . HIS A 1 122 ? 15.691 -46.068 -24.618 1.00 43.69 122 HIS A C 1
ATOM 933 O O . HIS A 1 122 ? 15.561 -44.928 -25.057 1.00 43.69 122 HIS A O 1
ATOM 939 N N . LYS A 1 123 ? 16.454 -46.994 -25.209 1.00 51.03 123 LYS A N 1
ATOM 940 C CA . LYS A 1 123 ? 16.916 -46.952 -26.600 1.00 51.03 123 LYS A CA 1
ATOM 941 C C . LYS A 1 123 ? 15.699 -47.090 -27.521 1.00 51.03 123 LYS A C 1
ATOM 943 O O . LYS A 1 123 ? 14.935 -48.041 -27.365 1.00 51.03 123 LYS A O 1
ATOM 948 N N . ARG A 1 124 ? 15.547 -46.200 -28.504 1.00 43.97 124 ARG A N 1
ATOM 949 C CA . ARG A 1 124 ? 14.700 -46.449 -29.676 1.00 43.97 124 ARG A CA 1
ATOM 950 C C . ARG A 1 124 ? 15.511 -46.211 -30.945 1.00 43.97 124 ARG A C 1
ATOM 952 O O . ARG A 1 124 ? 16.264 -45.246 -31.038 1.00 43.97 124 ARG A O 1
ATOM 959 N N . SER A 1 125 ? 15.377 -47.192 -31.829 1.00 51.84 125 SER A N 1
ATOM 960 C CA . SER A 1 125 ? 16.144 -47.454 -33.035 1.00 51.84 125 SER A CA 1
ATOM 961 C C . SER A 1 125 ? 16.100 -46.369 -34.102 1.00 51.84 125 SER A C 1
ATOM 963 O O . SER A 1 125 ? 15.123 -45.646 -34.271 1.00 51.84 125 SER A O 1
ATOM 965 N N . THR A 1 126 ? 17.197 -46.397 -34.844 1.00 55.50 126 THR A N 1
ATOM 966 C CA . THR A 1 126 ? 17.505 -45.883 -36.174 1.00 55.50 126 THR A CA 1
ATOM 967 C C . THR A 1 126 ? 16.598 -46.422 -37.287 1.00 55.50 126 THR A C 1
ATOM 969 O O . THR A 1 126 ? 16.371 -47.629 -37.352 1.00 55.50 126 THR A O 1
ATOM 972 N N . SER A 1 127 ? 16.214 -45.537 -38.206 1.00 58.00 127 SER A N 1
ATOM 973 C CA . SER A 1 127 ? 16.137 -45.743 -39.668 1.00 58.00 127 SER A CA 1
ATOM 974 C C . SER A 1 127 ? 15.887 -44.355 -40.293 1.00 58.00 127 SER A C 1
ATOM 976 O O . SER A 1 127 ? 14.941 -43.690 -39.881 1.00 58.00 127 SER A O 1
ATOM 978 N N . ASP A 1 128 ? 16.841 -43.761 -41.022 1.00 47.69 128 ASP A N 1
ATOM 979 C CA . ASP A 1 128 ? 16.982 -43.856 -42.496 1.00 47.69 128 ASP A CA 1
ATOM 980 C C . ASP A 1 128 ? 15.779 -43.215 -43.235 1.00 47.69 128 ASP A C 1
ATOM 982 O O . ASP A 1 128 ? 14.646 -43.539 -42.913 1.00 47.69 128 ASP A O 1
ATOM 986 N N . THR A 1 129 ? 15.859 -42.299 -44.213 1.00 46.62 129 THR A N 1
ATOM 987 C CA . THR A 1 129 ? 16.909 -41.787 -45.117 1.00 46.62 129 THR A CA 1
ATOM 988 C C . THR A 1 129 ? 16.319 -40.547 -45.849 1.00 46.62 129 THR A C 1
ATOM 990 O O . THR A 1 129 ? 15.108 -40.527 -46.050 1.00 46.62 129 THR A O 1
ATOM 993 N N . ARG A 1 130 ? 17.164 -39.616 -46.356 1.00 46.72 130 ARG A N 1
ATOM 994 C CA . ARG A 1 130 ? 16.888 -38.591 -47.418 1.00 46.72 130 ARG A CA 1
ATOM 995 C C . ARG A 1 130 ? 15.910 -37.447 -47.049 1.00 46.72 130 ARG A C 1
ATOM 997 O O . ARG A 1 130 ? 14.898 -37.670 -46.415 1.00 46.72 130 ARG A O 1
ATOM 1004 N N . ASP A 1 131 ? 16.150 -36.167 -47.341 1.00 49.69 131 ASP A N 1
ATOM 1005 C CA . ASP A 1 131 ? 16.748 -35.546 -48.526 1.00 49.69 131 ASP A CA 1
ATOM 1006 C C . ASP A 1 131 ? 17.605 -34.312 -48.192 1.00 49.69 131 ASP A C 1
ATOM 1008 O O . ASP A 1 131 ? 17.226 -33.441 -47.409 1.00 49.69 131 ASP A O 1
ATOM 1012 N N . ASN A 1 132 ? 18.744 -34.217 -48.879 1.00 58.50 132 ASN A N 1
ATOM 1013 C CA . ASN A 1 132 ? 19.564 -33.016 -48.979 1.00 58.50 132 ASN A CA 1
ATOM 1014 C C . ASN A 1 132 ? 18.874 -32.005 -49.907 1.00 58.50 132 ASN A C 1
ATOM 1016 O O . ASN A 1 132 ? 18.863 -32.200 -51.124 1.00 58.50 132 ASN A O 1
ATOM 1020 N N . ARG A 1 133 ? 18.356 -30.900 -49.355 1.00 52.00 133 ARG A N 1
ATOM 1021 C CA . ARG A 1 133 ? 18.072 -29.678 -50.124 1.00 52.00 133 ARG A CA 1
ATOM 1022 C C . ARG A 1 133 ? 19.096 -28.597 -49.765 1.00 52.00 133 ARG A C 1
ATOM 1024 O O . ARG A 1 133 ? 19.340 -28.403 -48.574 1.00 52.00 133 ARG A O 1
ATOM 1031 N N . PRO A 1 134 ? 19.709 -27.917 -50.751 1.00 57.28 134 PRO A N 1
ATOM 1032 C CA . PRO A 1 134 ? 20.694 -26.877 -50.492 1.00 57.28 134 PRO A CA 1
ATOM 1033 C C . PRO A 1 134 ? 20.049 -25.689 -49.786 1.00 57.28 134 PRO A C 1
ATOM 1035 O O . PRO A 1 134 ? 18.916 -25.317 -50.083 1.00 57.28 134 PRO A O 1
ATOM 1038 N N . ALA A 1 135 ? 20.812 -25.130 -48.856 1.00 57.81 135 ALA A N 1
ATOM 1039 C CA . ALA A 1 135 ? 20.509 -23.947 -48.079 1.00 57.81 135 ALA A CA 1
ATOM 1040 C C . ALA A 1 135 ? 20.190 -22.743 -48.978 1.00 57.81 135 ALA A C 1
ATOM 1042 O O . ALA A 1 135 ? 21.094 -22.144 -49.560 1.00 57.81 135 ALA A O 1
ATOM 1043 N N . ASP A 1 136 ? 18.914 -22.368 -49.045 1.00 51.69 136 ASP A N 1
ATOM 1044 C CA . ASP A 1 136 ? 18.550 -20.990 -49.352 1.00 51.69 136 ASP A CA 1
ATOM 1045 C C . ASP A 1 136 ? 18.858 -20.159 -48.111 1.00 51.69 136 ASP A C 1
ATOM 1047 O O . ASP A 1 136 ? 18.404 -20.470 -47.008 1.00 51.69 136 ASP A O 1
ATOM 1051 N N . GLY A 1 137 ? 19.709 -19.151 -48.302 1.00 57.97 137 GLY A N 1
ATOM 1052 C CA . GLY A 1 137 ? 20.171 -18.241 -47.268 1.00 57.97 137 GLY A CA 1
ATOM 1053 C C . GLY A 1 137 ? 18.995 -17.616 -46.536 1.00 57.97 137 GLY A C 1
ATOM 1054 O O . GLY A 1 137 ? 18.368 -16.682 -47.031 1.00 57.97 137 GLY A O 1
ATOM 1055 N N . ASP A 1 138 ? 18.723 -18.139 -45.343 1.00 53.25 138 ASP A N 1
ATOM 1056 C CA . ASP A 1 138 ? 17.855 -17.511 -44.366 1.00 53.25 138 ASP A CA 1
ATOM 1057 C C . ASP A 1 138 ? 18.602 -16.288 -43.845 1.00 53.25 138 ASP A C 1
ATOM 1059 O O . ASP A 1 138 ? 19.391 -16.337 -42.899 1.00 53.25 138 ASP A O 1
ATOM 1063 N N . THR A 1 139 ? 18.437 -15.187 -44.573 1.00 58.47 139 THR A N 1
ATOM 1064 C CA . THR A 1 139 ? 18.790 -13.852 -44.130 1.00 58.47 139 THR A CA 1
ATOM 1065 C C . THR A 1 139 ? 17.938 -13.595 -42.897 1.00 58.47 139 THR A C 1
ATOM 1067 O O . THR A 1 139 ? 16.846 -13.028 -42.991 1.00 58.47 139 THR A O 1
ATOM 1070 N N . THR A 1 140 ? 18.428 -14.014 -41.728 1.00 59.41 140 THR A N 1
ATOM 1071 C CA . THR A 1 140 ? 17.993 -13.485 -40.442 1.00 59.41 140 THR A CA 1
ATOM 1072 C C . THR A 1 140 ? 18.254 -11.992 -40.516 1.00 59.41 140 THR A C 1
ATOM 1074 O O . THR A 1 140 ? 19.337 -11.513 -40.187 1.00 59.41 140 THR A O 1
ATOM 1077 N N . ARG A 1 141 ? 17.280 -11.256 -41.060 1.00 55.38 141 ARG A N 1
ATOM 1078 C CA . ARG A 1 141 ? 17.178 -9.816 -40.928 1.00 55.38 141 ARG A CA 1
ATOM 1079 C C . ARG A 1 141 ? 17.114 -9.604 -39.430 1.00 55.38 141 ARG A C 1
ATOM 1081 O O . ARG A 1 141 ? 16.051 -9.779 -38.835 1.00 55.38 141 ARG A O 1
ATOM 1088 N N . GLU A 1 142 ? 18.269 -9.316 -38.834 1.00 64.25 142 GLU A N 1
ATOM 1089 C CA . GLU A 1 142 ? 18.336 -8.577 -37.587 1.00 64.25 142 GLU A CA 1
ATOM 1090 C C . GLU A 1 142 ? 17.368 -7.419 -37.784 1.00 64.25 142 GLU A C 1
ATOM 1092 O O . GLU A 1 142 ? 17.576 -6.530 -38.606 1.00 64.25 142 GLU A O 1
ATOM 1097 N N . PHE A 1 143 ? 16.199 -7.534 -37.159 1.00 59.56 143 PHE A N 1
ATOM 1098 C CA . PHE A 1 143 ? 15.292 -6.415 -37.073 1.00 59.56 143 PHE A CA 1
ATOM 1099 C C . PHE A 1 143 ? 16.078 -5.386 -36.285 1.00 59.56 143 PHE A C 1
ATOM 1101 O O . PHE A 1 143 ? 16.264 -5.578 -35.084 1.00 59.56 143 PHE A O 1
ATOM 1108 N N . ASP A 1 144 ? 16.570 -4.358 -36.977 1.00 62.62 144 ASP A N 1
ATOM 1109 C CA . ASP A 1 144 ? 17.177 -3.184 -36.370 1.00 62.62 144 ASP A CA 1
ATOM 1110 C C . ASP A 1 144 ? 16.163 -2.632 -35.367 1.00 62.62 144 ASP A C 1
ATOM 1112 O O . ASP A 1 144 ? 15.216 -1.921 -35.718 1.00 62.62 144 ASP A O 1
ATOM 1116 N N . VAL A 1 145 ? 16.290 -3.063 -34.109 1.00 61.88 145 VAL A N 1
ATOM 1117 C CA . VAL A 1 145 ? 15.489 -2.544 -33.012 1.00 61.88 145 VAL A CA 1
ATOM 1118 C C . VAL A 1 145 ? 15.905 -1.083 -32.928 1.00 61.88 145 VAL A C 1
ATOM 1120 O O . VAL A 1 145 ? 17.086 -0.833 -32.687 1.00 61.88 145 VAL A O 1
ATOM 1123 N N . PRO A 1 146 ? 14.987 -0.125 -33.169 1.00 63.88 146 PRO A N 1
ATOM 1124 C CA . PRO A 1 146 ? 15.330 1.287 -33.165 1.00 63.88 146 PRO A CA 1
ATOM 1125 C C . PRO A 1 146 ? 16.093 1.599 -31.888 1.00 63.88 146 PRO A C 1
ATOM 1127 O O . PRO A 1 146 ? 15.629 1.217 -30.811 1.00 63.88 146 PRO A O 1
ATOM 1130 N N . ASP A 1 147 ? 17.253 2.239 -32.023 1.00 68.75 147 ASP A N 1
ATOM 1131 C CA . ASP A 1 147 ? 18.142 2.528 -30.905 1.00 68.75 147 ASP A CA 1
ATOM 1132 C C . ASP A 1 147 ? 17.391 3.441 -29.924 1.00 68.75 147 ASP A C 1
ATOM 1134 O O . ASP A 1 147 ? 17.209 4.641 -30.151 1.00 68.75 147 ASP A O 1
ATOM 1138 N N . VAL A 1 148 ? 16.797 2.835 -28.892 1.00 66.81 148 VAL A N 1
ATOM 1139 C CA . VAL A 1 148 ? 16.007 3.557 -27.897 1.00 66.81 148 VAL A CA 1
ATOM 1140 C C . VAL A 1 148 ? 17.015 4.351 -27.076 1.00 66.81 148 VAL A C 1
ATOM 1142 O O . VAL A 1 148 ? 17.878 3.722 -26.461 1.00 66.81 148 VAL A O 1
ATOM 1145 N N . PRO A 1 149 ? 16.911 5.695 -27.029 1.00 69.31 149 PRO A N 1
ATOM 1146 C CA . PRO A 1 149 ? 17.858 6.523 -26.300 1.00 69.31 149 PRO A CA 1
ATOM 1147 C C . PRO A 1 149 ? 18.052 5.991 -24.888 1.00 69.31 149 PRO A C 1
ATOM 1149 O O . PRO A 1 149 ? 17.069 5.667 -24.205 1.00 69.31 149 PRO A O 1
ATOM 1152 N N . ASP A 1 150 ? 19.312 5.899 -24.465 1.00 72.19 150 ASP A N 1
ATOM 1153 C CA . ASP A 1 150 ? 19.622 5.374 -23.148 1.00 72.19 150 ASP A CA 1
ATOM 1154 C C . ASP A 1 150 ? 18.879 6.199 -22.088 1.00 72.19 150 ASP A C 1
ATOM 1156 O O . ASP A 1 150 ? 18.933 7.434 -22.086 1.00 72.19 150 ASP A O 1
ATOM 1160 N N . PRO A 1 151 ? 18.113 5.538 -21.206 1.00 71.19 151 PRO A N 1
ATOM 1161 C CA . PRO A 1 151 ? 17.295 6.244 -20.246 1.00 71.19 151 PRO A CA 1
ATOM 1162 C C . PRO A 1 151 ? 18.165 7.054 -19.292 1.00 71.19 151 PRO A C 1
ATOM 1164 O O . PRO A 1 151 ? 19.064 6.527 -18.639 1.00 71.19 151 PRO A O 1
ATOM 1167 N N . VAL A 1 152 ? 17.830 8.335 -19.149 1.00 80.81 152 VAL A N 1
ATOM 1168 C CA . VAL A 1 152 ? 18.401 9.176 -18.098 1.00 80.81 152 VAL A CA 1
ATOM 1169 C C . VAL A 1 152 ? 17.763 8.768 -16.773 1.00 80.81 152 VAL A C 1
ATOM 1171 O O . VAL A 1 152 ? 16.621 9.131 -16.476 1.00 80.81 152 VAL A O 1
ATOM 1174 N N . TRP A 1 153 ? 18.495 7.981 -15.987 1.00 79.12 153 TRP A N 1
ATOM 1175 C CA . TRP A 1 153 ? 18.092 7.594 -14.641 1.00 79.12 153 TRP A CA 1
ATOM 1176 C C . TRP A 1 153 ? 18.418 8.719 -13.669 1.00 79.12 153 TRP A C 1
ATOM 1178 O O . TRP A 1 153 ? 19.581 9.020 -13.419 1.00 79.12 153 TRP A O 1
ATOM 1188 N N . LEU A 1 154 ? 17.383 9.337 -13.104 1.00 82.38 154 LEU A N 1
ATOM 1189 C CA . LEU A 1 154 ? 17.565 10.299 -12.020 1.00 82.38 154 LEU A CA 1
ATOM 1190 C C . LEU A 1 154 ? 17.417 9.579 -10.684 1.00 82.38 154 LEU A C 1
ATOM 1192 O O . LEU A 1 154 ? 16.448 8.834 -10.477 1.00 82.38 154 LEU A O 1
ATOM 1196 N N . GLU A 1 155 ? 18.359 9.832 -9.781 1.00 80.44 155 GLU A N 1
ATOM 1197 C CA . GLU A 1 155 ? 18.263 9.369 -8.404 1.00 80.44 155 GLU A CA 1
ATOM 1198 C C . GLU A 1 155 ? 17.024 9.962 -7.727 1.00 80.44 155 GLU A C 1
ATOM 1200 O O . GLU A 1 155 ? 16.627 11.110 -7.958 1.00 80.44 155 GLU A O 1
ATOM 1205 N N . SER A 1 156 ? 16.373 9.138 -6.908 1.00 82.31 156 SER A N 1
ATOM 1206 C CA . SER A 1 156 ? 15.305 9.619 -6.043 1.00 82.31 156 SER A CA 1
ATOM 1207 C C . SER A 1 156 ? 15.892 10.525 -4.969 1.00 82.31 156 SER A C 1
ATOM 1209 O O . SER A 1 156 ? 17.025 10.336 -4.528 1.00 82.31 156 SER A O 1
ATOM 1211 N N . LYS A 1 157 ? 15.095 11.491 -4.508 1.00 86.56 157 LYS A N 1
ATOM 1212 C CA . LYS A 1 157 ? 15.441 12.253 -3.311 1.00 86.56 157 LYS A CA 1
ATOM 1213 C C . LYS A 1 157 ? 15.663 11.252 -2.177 1.00 86.56 157 LYS A C 1
ATOM 1215 O O . LYS A 1 157 ? 14.850 10.350 -1.987 1.00 86.56 157 LYS A O 1
ATOM 1220 N N . VAL A 1 158 ? 16.744 11.417 -1.419 1.00 84.75 158 VAL A N 1
ATOM 1221 C CA . VAL A 1 158 ? 16.958 10.624 -0.208 1.00 84.75 158 VAL A CA 1
ATOM 1222 C C . VAL A 1 158 ? 15.857 11.001 0.781 1.00 84.75 158 VAL A C 1
ATOM 1224 O O . VAL A 1 158 ? 15.862 12.089 1.356 1.00 84.75 158 VAL A O 1
ATOM 1227 N N . VAL A 1 159 ? 14.867 10.122 0.913 1.00 88.38 159 VAL A N 1
ATOM 1228 C CA . VAL A 1 159 ? 13.816 10.205 1.926 1.00 88.38 159 VAL A CA 1
ATOM 1229 C C . VAL A 1 159 ? 14.237 9.292 3.070 1.00 88.38 159 VAL A C 1
ATOM 1231 O O . VAL A 1 159 ? 14.602 8.136 2.841 1.00 88.38 159 VAL A O 1
ATOM 1234 N N . GLY A 1 160 ? 14.239 9.810 4.297 1.00 88.56 160 GLY A N 1
ATOM 1235 C CA . GLY A 1 160 ? 14.574 9.002 5.460 1.00 88.56 160 GLY A CA 1
ATOM 1236 C C . GLY A 1 160 ? 13.506 7.938 5.718 1.00 88.56 160 GLY A C 1
ATOM 1237 O O . GLY A 1 160 ? 12.323 8.103 5.417 1.00 88.56 160 GLY A O 1
ATOM 1238 N N . SER A 1 161 ? 13.922 6.803 6.284 1.00 89.06 161 SER A N 1
ATOM 1239 C CA . SER A 1 161 ? 13.017 5.683 6.585 1.00 89.06 161 SER A CA 1
ATOM 1240 C C . SER A 1 161 ? 11.838 6.098 7.478 1.00 89.06 161 SER A C 1
ATOM 1242 O O . SER A 1 161 ? 10.752 5.538 7.359 1.00 89.06 161 SER A O 1
ATOM 1244 N N . ARG A 1 162 ? 12.059 7.093 8.347 1.00 87.75 162 ARG A N 1
ATOM 1245 C CA . ARG A 1 162 ? 11.074 7.690 9.260 1.00 87.75 162 ARG A CA 1
ATOM 1246 C C . ARG A 1 162 ? 9.963 8.394 8.492 1.00 87.75 162 ARG A C 1
ATOM 1248 O O . ARG A 1 162 ? 8.788 8.123 8.725 1.00 87.75 162 ARG A O 1
ATOM 1255 N N . GLU A 1 163 ? 10.334 9.263 7.564 1.00 91.56 163 GLU A N 1
ATOM 1256 C CA . GLU A 1 163 ? 9.394 10.000 6.730 1.00 91.56 163 GLU A CA 1
ATOM 1257 C C . GLU A 1 163 ? 8.542 9.035 5.900 1.00 91.56 163 GLU A C 1
ATOM 1259 O O . GLU A 1 163 ? 7.327 9.211 5.815 1.00 91.56 163 GLU A O 1
ATOM 1264 N N . ILE A 1 164 ? 9.143 7.960 5.378 1.00 93.75 164 ILE A N 1
ATOM 1265 C CA . ILE A 1 164 ? 8.394 6.956 4.617 1.00 93.75 164 ILE A CA 1
ATOM 1266 C C . ILE A 1 164 ? 7.368 6.222 5.497 1.00 93.75 164 ILE A C 1
ATOM 1268 O O . ILE A 1 164 ? 6.236 6.020 5.065 1.00 93.75 164 ILE A O 1
ATOM 1272 N N . ASP A 1 165 ? 7.715 5.840 6.729 1.00 93.75 165 ASP A N 1
ATOM 1273 C CA . ASP A 1 165 ? 6.767 5.174 7.638 1.00 93.75 165 ASP A CA 1
ATOM 1274 C C . ASP A 1 165 ? 5.575 6.062 7.997 1.00 93.75 165 ASP A C 1
ATOM 1276 O O . ASP A 1 165 ? 4.431 5.595 8.022 1.00 93.75 165 ASP A O 1
ATOM 1280 N N . VAL A 1 166 ? 5.832 7.352 8.222 1.00 94.19 166 VAL A N 1
ATOM 1281 C CA . VAL A 1 166 ? 4.783 8.348 8.456 1.00 94.19 166 VAL A CA 1
ATOM 1282 C C . VAL A 1 166 ? 3.876 8.466 7.231 1.00 94.19 166 VAL A C 1
ATOM 1284 O O . VAL A 1 166 ? 2.651 8.451 7.381 1.00 94.19 166 VAL A O 1
ATOM 1287 N N . GLU A 1 167 ? 4.444 8.528 6.026 1.00 96.25 167 GLU A N 1
ATOM 1288 C CA . GLU A 1 167 ? 3.676 8.585 4.778 1.00 96.25 167 GLU A CA 1
ATOM 1289 C C . GLU A 1 167 ? 2.841 7.321 4.548 1.00 96.25 167 GLU A C 1
ATOM 1291 O O . GLU A 1 167 ? 1.648 7.418 4.242 1.00 96.25 167 GLU A O 1
ATOM 1296 N N . ILE A 1 168 ? 3.413 6.135 4.765 1.00 97.06 168 ILE A N 1
ATOM 1297 C CA . ILE A 1 168 ? 2.690 4.860 4.684 1.00 97.06 168 ILE A CA 1
ATOM 1298 C C . ILE A 1 168 ? 1.507 4.861 5.660 1.00 97.06 168 ILE A C 1
ATOM 1300 O O . ILE A 1 168 ? 0.368 4.612 5.253 1.00 97.06 168 ILE A O 1
ATOM 1304 N N . ALA A 1 169 ? 1.740 5.196 6.933 1.00 97.06 169 ALA A N 1
ATOM 1305 C CA . ALA A 1 169 ? 0.683 5.245 7.939 1.00 97.06 169 ALA A CA 1
ATOM 1306 C C . ALA A 1 169 ? -0.408 6.267 7.572 1.00 97.06 169 ALA A C 1
ATOM 1308 O O . ALA A 1 169 ? -1.600 5.958 7.657 1.00 97.06 169 ALA A O 1
ATOM 1309 N N . ASN A 1 170 ? -0.024 7.457 7.099 1.00 97.00 170 ASN A N 1
ATOM 1310 C CA . ASN A 1 170 ? -0.959 8.487 6.640 1.00 97.00 170 ASN A CA 1
ATOM 1311 C C . ASN A 1 170 ? -1.833 7.984 5.478 1.00 97.00 170 ASN A C 1
ATOM 1313 O O . ASN A 1 170 ? -3.047 8.210 5.481 1.00 97.00 170 ASN A O 1
ATOM 1317 N N . TRP A 1 171 ? -1.256 7.263 4.512 1.00 97.00 171 TRP A N 1
ATOM 1318 C CA . TRP A 1 171 ? -2.005 6.678 3.397 1.00 97.00 171 TRP A CA 1
ATOM 1319 C C . TRP A 1 171 ? -2.966 5.570 3.829 1.00 97.00 171 TRP A C 1
ATOM 1321 O O . TRP A 1 171 ? -4.078 5.496 3.298 1.00 97.00 171 TRP A O 1
ATOM 1331 N N . ILE A 1 172 ? -2.585 4.748 4.810 1.00 97.19 172 ILE A N 1
ATOM 1332 C CA . ILE A 1 172 ? -3.476 3.725 5.376 1.00 97.19 172 ILE A CA 1
ATOM 1333 C C . ILE A 1 172 ? -4.645 4.385 6.124 1.00 97.19 172 ILE A C 1
ATOM 1335 O O . ILE A 1 172 ? -5.792 3.971 5.948 1.00 97.19 172 ILE A O 1
ATOM 1339 N N . LEU A 1 173 ? -4.376 5.427 6.917 1.00 96.81 173 LEU A N 1
ATOM 1340 C CA . LEU A 1 173 ? -5.376 6.158 7.709 1.00 96.81 173 LEU A CA 1
ATOM 1341 C C . LEU A 1 173 ? -6.339 6.995 6.860 1.00 96.81 173 LEU A C 1
ATOM 1343 O O . LEU A 1 173 ? -7.475 7.247 7.278 1.00 96.81 173 LEU A O 1
ATOM 1347 N N . LYS A 1 174 ? -5.895 7.446 5.685 1.00 96.12 174 LYS A N 1
ATOM 1348 C CA . LYS A 1 174 ? -6.696 8.251 4.764 1.00 96.12 174 LYS A CA 1
ATOM 1349 C C . LYS A 1 174 ? -7.952 7.490 4.336 1.00 96.12 174 LYS A C 1
ATOM 1351 O O . LYS A 1 174 ? -7.885 6.333 3.935 1.00 96.12 174 LYS A O 1
ATOM 1356 N N . LYS A 1 175 ? -9.109 8.152 4.343 1.00 95.75 175 LYS A N 1
ATOM 1357 C CA . LYS A 1 175 ? -10.368 7.578 3.841 1.00 95.75 175 LYS A CA 1
ATOM 1358 C C . LYS A 1 175 ? -10.234 7.167 2.367 1.00 95.75 175 LYS A C 1
ATOM 1360 O O . LYS A 1 175 ? -9.672 7.914 1.566 1.00 95.75 175 LYS A O 1
ATOM 1365 N N . VAL A 1 176 ? -10.706 5.978 2.001 1.00 94.25 176 VAL A N 1
ATOM 1366 C CA . VAL A 1 176 ? -10.827 5.531 0.605 1.00 94.25 176 VAL A CA 1
ATOM 1367 C C . VAL A 1 176 ? -11.982 6.303 -0.037 1.00 94.25 176 VAL A C 1
ATOM 1369 O O . VAL A 1 176 ? -13.131 6.185 0.379 1.00 94.25 176 VAL A O 1
ATOM 1372 N N . GLY A 1 177 ? -11.679 7.154 -1.020 1.00 86.81 177 GLY A N 1
ATOM 1373 C CA . GLY A 1 177 ? -12.688 7.969 -1.701 1.00 86.81 177 GLY A CA 1
ATOM 1374 C C . GLY A 1 177 ? -13.462 7.188 -2.768 1.00 86.81 177 GLY A C 1
ATOM 1375 O O . GLY A 1 177 ? -12.862 6.426 -3.522 1.00 86.81 177 GLY A O 1
ATOM 1376 N N . LYS A 1 178 ? -14.773 7.454 -2.891 1.00 70.06 178 LYS A N 1
ATOM 1377 C CA . LYS A 1 178 ? -15.734 6.693 -3.721 1.00 70.06 178 LYS A CA 1
ATOM 1378 C C . LYS A 1 178 ? -15.429 6.585 -5.226 1.00 70.06 178 LYS A C 1
ATOM 1380 O O . LYS A 1 178 ? -16.028 5.735 -5.870 1.00 70.06 178 LYS A O 1
ATOM 1385 N N . SER A 1 179 ? -14.572 7.427 -5.812 1.00 69.25 179 SER A N 1
ATOM 1386 C CA . SER A 1 179 ? -14.412 7.477 -7.281 1.00 69.25 179 SER A CA 1
ATOM 1387 C C . SER A 1 179 ? -13.001 7.234 -7.809 1.00 69.25 179 SER A C 1
ATOM 1389 O O . SER A 1 179 ? -12.848 6.835 -8.962 1.00 69.25 179 SER A O 1
ATOM 1391 N N . LYS A 1 180 ? -11.955 7.480 -7.011 1.00 71.81 180 LYS A N 1
ATOM 1392 C CA . LYS A 1 180 ? -10.565 7.338 -7.475 1.00 71.81 180 LYS A CA 1
ATOM 1393 C C . LYS A 1 180 ? -9.815 6.191 -6.814 1.00 71.81 180 LYS A C 1
ATOM 1395 O O . LYS A 1 180 ? -8.934 5.651 -7.469 1.00 71.81 180 LYS A O 1
ATOM 1400 N N . ASP A 1 181 ? -10.172 5.778 -5.604 1.00 74.06 181 ASP A N 1
ATOM 1401 C CA . ASP A 1 181 ? -9.381 4.780 -4.874 1.00 74.06 181 ASP A CA 1
ATOM 1402 C C . ASP A 1 181 ? -10.056 3.399 -4.821 1.00 74.06 181 ASP A C 1
ATOM 1404 O O . ASP A 1 181 ? -9.361 2.404 -4.658 1.00 74.06 181 ASP A O 1
ATOM 1408 N N . THR A 1 182 ? -11.374 3.317 -5.025 1.00 79.25 182 THR A N 1
ATOM 1409 C CA . THR A 1 182 ? -12.225 2.120 -4.840 1.00 79.25 182 THR A CA 1
ATOM 1410 C C . THR A 1 182 ? -12.205 1.106 -5.996 1.00 79.25 182 THR A C 1
ATOM 1412 O O . THR A 1 182 ? -13.141 0.331 -6.171 1.00 79.25 182 THR A O 1
ATOM 1415 N N . GLY A 1 183 ? -11.152 1.085 -6.814 1.00 91.69 183 GLY A N 1
ATOM 1416 C CA . GLY A 1 183 ? -11.060 0.153 -7.944 1.00 91.69 183 GLY A CA 1
ATOM 1417 C C . GLY A 1 183 ? -10.652 -1.261 -7.523 1.00 91.69 183 GLY A C 1
ATOM 1418 O O . GLY A 1 183 ? -9.726 -1.417 -6.725 1.00 91.69 183 GLY A O 1
ATOM 1419 N N . ILE A 1 184 ? -11.291 -2.275 -8.112 1.00 95.94 184 ILE A N 1
ATOM 1420 C CA . ILE A 1 184 ? -10.774 -3.649 -8.142 1.00 95.94 184 ILE A CA 1
ATOM 1421 C C . ILE A 1 184 ? -9.811 -3.760 -9.327 1.00 95.94 184 ILE A C 1
ATOM 1423 O O . ILE A 1 184 ? -10.093 -3.255 -10.416 1.00 95.94 184 ILE A O 1
ATOM 1427 N N . GLY A 1 185 ? -8.658 -4.384 -9.120 1.00 96.88 185 GLY A N 1
ATOM 1428 C CA . GLY A 1 185 ? -7.679 -4.578 -10.186 1.00 96.88 185 GLY A CA 1
ATOM 1429 C C . GLY A 1 185 ? -6.546 -5.504 -9.781 1.00 96.88 185 GLY A C 1
ATOM 1430 O O . GLY A 1 185 ? -6.631 -6.178 -8.763 1.00 96.88 185 GLY A O 1
ATOM 1431 N N . GLN A 1 186 ? -5.485 -5.541 -10.577 1.00 98.06 186 GLN A N 1
ATOM 1432 C CA . GLN A 1 186 ? -4.310 -6.380 -10.346 1.00 98.06 186 GLN A CA 1
ATOM 1433 C C . GLN A 1 186 ? -3.052 -5.517 -10.256 1.00 98.06 186 GLN A C 1
ATOM 1435 O O . GLN A 1 186 ? -2.897 -4.556 -11.015 1.00 98.06 186 GLN A O 1
ATOM 1440 N N . ILE A 1 187 ? -2.141 -5.885 -9.356 1.00 98.44 187 ILE A N 1
ATOM 1441 C CA . ILE A 1 187 ? -0.769 -5.373 -9.324 1.00 98.44 187 ILE A CA 1
ATOM 1442 C C . ILE A 1 187 ? 0.109 -6.310 -10.142 1.00 98.44 187 ILE A C 1
ATOM 1444 O O . ILE A 1 187 ? -0.043 -7.530 -10.070 1.00 98.44 187 ILE A O 1
ATOM 1448 N N . TYR A 1 188 ? 1.042 -5.757 -10.903 1.00 98.25 188 TYR A N 1
ATOM 1449 C CA . TYR A 1 188 ? 1.987 -6.525 -11.699 1.00 98.25 188 TYR A CA 1
ATOM 1450 C C . TYR A 1 188 ? 3.425 -6.074 -11.476 1.00 98.25 188 TYR A C 1
ATOM 1452 O O . TYR A 1 188 ? 3.692 -4.929 -11.108 1.00 98.25 188 TYR A O 1
ATOM 1460 N N . ILE A 1 189 ? 4.346 -6.994 -11.755 1.00 98.38 189 ILE A N 1
ATOM 1461 C CA . ILE A 1 189 ? 5.787 -6.774 -11.758 1.00 98.38 189 ILE A CA 1
ATOM 1462 C C . ILE A 1 189 ? 6.321 -7.228 -13.116 1.00 98.38 189 ILE A C 1
ATOM 1464 O O . ILE A 1 189 ? 6.124 -8.381 -13.516 1.00 98.38 189 ILE A O 1
ATOM 1468 N N . PHE A 1 190 ? 7.012 -6.326 -13.807 1.00 97.69 190 PHE A N 1
ATOM 1469 C CA . PHE A 1 190 ? 7.816 -6.648 -14.983 1.00 97.69 190 PHE A CA 1
ATOM 1470 C C . PHE A 1 190 ? 9.294 -6.425 -14.669 1.00 97.69 190 PHE A C 1
ATOM 1472 O O . PHE A 1 190 ? 9.630 -5.467 -13.975 1.00 97.69 190 PHE A O 1
ATOM 1479 N N . ARG A 1 191 ? 10.177 -7.265 -15.201 1.00 96.56 191 ARG A N 1
ATOM 1480 C CA . ARG A 1 191 ? 11.619 -6.992 -15.250 1.00 96.56 191 ARG A CA 1
ATOM 1481 C C . ARG A 1 191 ? 11.995 -6.483 -16.628 1.00 96.56 191 ARG A C 1
ATOM 1483 O O . ARG A 1 191 ? 11.353 -6.840 -17.616 1.00 96.56 191 ARG A O 1
ATOM 1490 N N . ALA A 1 192 ? 13.034 -5.665 -16.690 1.00 92.75 192 ALA A N 1
ATOM 1491 C CA . ALA A 1 192 ? 13.644 -5.338 -17.964 1.00 92.75 192 ALA A CA 1
ATOM 1492 C C . ALA A 1 192 ? 14.449 -6.531 -18.497 1.00 92.75 192 ALA A C 1
ATOM 1494 O O . ALA A 1 192 ? 15.284 -7.085 -17.790 1.00 92.75 192 ALA A O 1
ATOM 1495 N N . SER A 1 193 ? 14.203 -6.902 -19.750 1.00 91.81 193 SER A N 1
ATOM 1496 C CA . SER A 1 193 ? 14.985 -7.884 -20.504 1.00 91.81 193 SER A CA 1
ATOM 1497 C C . SER A 1 193 ? 16.263 -7.274 -21.084 1.00 91.81 193 SER A C 1
ATOM 1499 O O . SER A 1 193 ? 17.199 -8.002 -21.389 1.00 91.81 193 SER A O 1
ATOM 1501 N N . ASN A 1 194 ? 16.318 -5.945 -21.241 1.00 89.31 194 ASN A N 1
ATOM 1502 C CA . ASN A 1 194 ? 17.513 -5.256 -21.721 1.00 89.31 194 ASN A CA 1
ATOM 1503 C C . ASN A 1 194 ? 18.642 -5.350 -20.668 1.00 89.31 194 ASN A C 1
ATOM 1505 O O . ASN A 1 194 ? 18.440 -4.871 -19.546 1.00 89.31 194 ASN A O 1
ATOM 1509 N N . PRO A 1 195 ? 19.834 -5.882 -21.011 1.00 90.00 195 PRO A N 1
ATOM 1510 C CA . PRO A 1 195 ? 20.972 -5.973 -20.093 1.00 90.00 195 PRO A CA 1
ATOM 1511 C C . PRO A 1 195 ? 21.375 -4.635 -19.462 1.00 90.00 195 PRO A C 1
ATOM 1513 O O . PRO A 1 195 ? 21.754 -4.602 -18.292 1.00 90.00 195 PRO A O 1
ATOM 1516 N N . LYS A 1 196 ? 21.218 -3.514 -20.184 1.00 87.38 196 LYS A N 1
ATOM 1517 C CA . LYS A 1 196 ? 21.496 -2.164 -19.656 1.00 87.38 196 LYS A CA 1
ATOM 1518 C C . LYS A 1 196 ? 20.625 -1.813 -18.443 1.00 87.38 196 LYS A C 1
ATOM 1520 O O . LYS A 1 196 ? 20.960 -0.921 -17.665 1.00 87.38 196 LYS A O 1
ATOM 1525 N N . TRP A 1 197 ? 19.480 -2.476 -18.289 1.00 88.62 197 TRP A N 1
ATOM 1526 C CA . TRP A 1 197 ? 18.501 -2.231 -17.228 1.00 88.62 197 TRP A CA 1
ATOM 1527 C C . TRP A 1 197 ? 18.404 -3.413 -16.257 1.00 88.62 197 TRP A C 1
ATOM 1529 O O . TRP A 1 197 ? 17.432 -3.514 -15.505 1.00 88.62 197 TRP A O 1
ATOM 1539 N N . ALA A 1 198 ? 19.404 -4.300 -16.253 1.00 91.62 198 ALA A N 1
ATOM 1540 C CA . ALA A 1 198 ? 19.470 -5.414 -15.320 1.00 91.62 198 ALA A CA 1
ATOM 1541 C C . ALA A 1 198 ? 19.313 -4.932 -13.863 1.00 91.62 198 ALA A C 1
ATOM 1543 O O . ALA A 1 198 ? 19.774 -3.853 -13.480 1.00 91.62 198 ALA A O 1
ATOM 1544 N N . GLY A 1 199 ? 18.599 -5.722 -13.057 1.00 93.31 199 GLY A N 1
ATOM 1545 C CA . GLY A 1 199 ? 18.294 -5.389 -11.661 1.00 93.31 199 GLY A CA 1
ATOM 1546 C C . GLY A 1 199 ? 17.212 -4.318 -11.465 1.00 93.31 199 GLY A C 1
ATOM 1547 O O . GLY A 1 199 ? 16.992 -3.883 -10.334 1.00 93.31 199 GLY A O 1
ATOM 1548 N N . LYS A 1 200 ? 16.531 -3.880 -12.535 1.00 95.25 200 LYS A N 1
ATOM 1549 C CA . LYS A 1 200 ? 15.417 -2.926 -12.455 1.00 95.25 200 LYS A CA 1
ATOM 1550 C C . LYS A 1 200 ? 14.086 -3.613 -12.731 1.00 95.25 200 LYS A C 1
ATOM 1552 O O . LYS A 1 200 ? 13.925 -4.348 -13.708 1.00 95.25 200 LYS A O 1
ATOM 1557 N N . VAL A 1 201 ? 13.110 -3.325 -11.878 1.00 97.25 201 VAL A N 1
ATOM 1558 C CA . VAL A 1 201 ? 11.744 -3.840 -11.992 1.00 97.25 201 VAL A CA 1
ATOM 1559 C C . VAL A 1 201 ? 10.749 -2.699 -12.111 1.00 97.25 201 VAL A C 1
ATOM 1561 O O . VAL A 1 201 ? 10.871 -1.661 -11.462 1.00 97.25 201 VAL A O 1
ATOM 1564 N N . LYS A 1 202 ? 9.735 -2.909 -12.940 1.00 96.50 202 LYS A N 1
ATOM 1565 C CA . LYS A 1 202 ? 8.579 -2.038 -13.083 1.00 96.50 202 LYS A CA 1
ATOM 1566 C C . LYS A 1 202 ? 7.429 -2.597 -12.258 1.00 96.50 202 LYS A C 1
ATOM 1568 O O . LYS A 1 202 ? 7.017 -3.734 -12.493 1.00 96.50 202 LYS A O 1
ATOM 1573 N N . ILE A 1 203 ? 6.869 -1.795 -11.358 1.00 98.19 203 ILE A N 1
ATOM 1574 C CA . ILE A 1 203 ? 5.709 -2.182 -10.548 1.00 98.19 203 ILE A CA 1
ATOM 1575 C C . ILE A 1 203 ? 4.561 -1.226 -10.832 1.00 98.19 203 ILE A C 1
ATOM 1577 O O . ILE A 1 203 ? 4.688 -0.026 -10.595 1.00 98.19 203 ILE A O 1
ATOM 1581 N N . GLY A 1 204 ? 3.433 -1.758 -11.293 1.00 97.69 204 GLY A N 1
ATOM 1582 C CA . GLY A 1 204 ? 2.249 -0.948 -11.560 1.00 97.69 204 GLY A CA 1
ATOM 1583 C C . GLY A 1 204 ? 0.949 -1.712 -11.375 1.00 97.69 204 GLY A C 1
ATOM 1584 O O . GLY A 1 204 ? 0.950 -2.901 -11.045 1.00 97.69 204 GLY A O 1
ATOM 1585 N N . MET A 1 205 ? -0.165 -1.021 -11.599 1.00 97.69 205 MET A N 1
ATOM 1586 C CA . MET A 1 205 ? -1.504 -1.600 -11.515 1.00 97.69 205 MET A CA 1
ATOM 1587 C C . MET A 1 205 ? -2.300 -1.530 -12.816 1.00 97.69 205 MET A C 1
ATOM 1589 O O . MET A 1 205 ? -2.033 -0.736 -13.721 1.00 97.69 205 MET A O 1
ATOM 1593 N N . THR A 1 206 ? -3.323 -2.375 -12.898 1.00 96.94 206 THR A N 1
ATOM 1594 C CA . THR A 1 206 ? -4.360 -2.311 -13.927 1.00 96.94 206 THR A CA 1
ATOM 1595 C C . THR A 1 206 ? -5.725 -2.614 -13.324 1.00 96.94 206 THR A C 1
ATOM 1597 O O . THR A 1 206 ? -5.860 -3.514 -12.504 1.00 96.94 206 THR A O 1
ATOM 1600 N N . VAL A 1 207 ? -6.748 -1.874 -13.753 1.00 96.06 207 VAL A N 1
ATOM 1601 C CA . VAL A 1 207 ? -8.169 -2.182 -13.482 1.00 96.06 207 VAL A CA 1
ATOM 1602 C C . VAL A 1 207 ? -8.823 -2.964 -14.630 1.00 96.06 207 VAL A C 1
ATOM 1604 O O . VAL A 1 207 ? -9.977 -3.360 -14.538 1.00 96.06 207 VAL A O 1
ATOM 1607 N N . ARG A 1 208 ? -8.097 -3.145 -15.740 1.00 95.38 208 ARG A N 1
ATOM 1608 C CA . ARG A 1 208 ? -8.495 -3.959 -16.899 1.00 95.38 208 ARG A CA 1
ATOM 1609 C C . ARG A 1 208 ? -7.902 -5.361 -16.786 1.00 95.38 208 ARG A C 1
ATOM 1611 O O . ARG A 1 208 ? -7.024 -5.583 -15.949 1.00 95.38 208 ARG A O 1
ATOM 1618 N N . CYS A 1 209 ? -8.306 -6.257 -17.689 1.00 94.25 209 CYS A N 1
ATOM 1619 C CA . CYS A 1 209 ? -7.685 -7.572 -17.844 1.00 94.25 209 CYS A CA 1
ATOM 1620 C C . CYS A 1 209 ? -6.155 -7.408 -17.987 1.00 94.25 209 CYS A C 1
ATOM 1622 O O . CYS A 1 209 ? -5.673 -6.574 -18.761 1.00 94.25 209 CYS A O 1
ATOM 1624 N N . PHE A 1 210 ? -5.376 -8.159 -17.203 1.00 95.81 210 PHE A N 1
ATOM 1625 C CA . PHE A 1 210 ? -3.914 -8.033 -17.196 1.00 95.81 210 PHE A CA 1
ATOM 1626 C C . PHE A 1 210 ? -3.287 -8.297 -18.576 1.00 95.81 210 PHE A C 1
ATOM 1628 O O . PHE A 1 210 ? -2.333 -7.619 -18.954 1.00 95.81 210 PHE A O 1
ATOM 1635 N N . SER A 1 211 ? -3.862 -9.216 -19.355 1.00 94.75 211 SER A N 1
ATOM 1636 C CA . SER A 1 211 ? -3.449 -9.524 -20.729 1.00 94.75 211 SER A CA 1
ATOM 1637 C C . SER A 1 211 ? -3.492 -8.299 -21.651 1.00 94.75 211 SER A C 1
ATOM 1639 O O . SER A 1 211 ? -2.555 -8.076 -22.417 1.00 94.75 211 SER A O 1
ATOM 1641 N N . ASP A 1 212 ? -4.525 -7.461 -21.549 1.00 95.00 212 ASP A N 1
ATOM 1642 C CA . ASP A 1 212 ? -4.649 -6.239 -22.351 1.00 95.00 212 ASP A CA 1
ATOM 1643 C C . ASP A 1 212 ? -3.581 -5.221 -21.972 1.00 95.00 212 ASP A C 1
ATOM 1645 O O . ASP A 1 212 ? -2.922 -4.639 -22.838 1.00 95.00 212 ASP A O 1
ATOM 1649 N N . ARG A 1 213 ? -3.348 -5.054 -20.666 1.00 95.19 213 ARG A N 1
ATOM 1650 C CA . ARG A 1 213 ? -2.288 -4.171 -20.178 1.00 95.19 213 ARG A CA 1
ATOM 1651 C C . ARG A 1 213 ? -0.909 -4.654 -20.623 1.00 95.19 213 ARG A C 1
ATOM 1653 O O . ARG A 1 213 ? -0.080 -3.838 -21.023 1.00 95.19 213 ARG A O 1
ATOM 1660 N N . GLN A 1 214 ? -0.667 -5.961 -20.589 1.00 93.38 214 GLN A N 1
ATOM 1661 C CA . GLN A 1 214 ? 0.573 -6.552 -21.079 1.00 93.38 214 GLN A CA 1
ATOM 1662 C C . GLN A 1 214 ? 0.755 -6.272 -22.578 1.00 93.38 214 GLN A C 1
ATOM 1664 O O . GLN A 1 214 ? 1.816 -5.792 -22.968 1.00 93.38 214 GLN A O 1
ATOM 1669 N N . LYS A 1 215 ? -0.286 -6.450 -23.406 1.00 93.50 215 LYS A N 1
ATOM 1670 C CA . LYS A 1 215 ? -0.251 -6.105 -24.841 1.00 93.50 215 LYS A CA 1
ATOM 1671 C C . LYS A 1 215 ? 0.065 -4.622 -25.075 1.00 93.50 215 LYS A C 1
ATOM 1673 O O . LYS A 1 215 ? 0.883 -4.307 -25.935 1.00 93.50 215 LYS A O 1
ATOM 1678 N N . GLU A 1 216 ? -0.547 -3.705 -24.320 1.00 92.25 216 GLU A N 1
ATOM 1679 C CA . GLU A 1 216 ? -0.255 -2.261 -24.402 1.00 92.25 216 GLU A CA 1
ATOM 1680 C C . GLU A 1 216 ? 1.214 -1.939 -24.097 1.00 92.25 216 GLU A C 1
ATOM 1682 O O . GLU A 1 216 ? 1.798 -1.051 -24.717 1.00 92.25 216 GLU A O 1
ATOM 1687 N N . ILE A 1 217 ? 1.804 -2.644 -23.131 1.00 89.75 217 ILE A N 1
ATOM 1688 C CA . ILE A 1 217 ? 3.202 -2.468 -22.741 1.00 89.75 217 ILE A CA 1
ATOM 1689 C C . ILE A 1 217 ? 4.136 -3.070 -23.799 1.00 89.75 217 ILE A C 1
ATOM 1691 O O . ILE A 1 217 ? 5.088 -2.405 -24.205 1.00 89.75 217 ILE A O 1
ATOM 1695 N N . CYS A 1 218 ? 3.843 -4.276 -24.293 1.00 86.31 218 CYS A N 1
ATOM 1696 C CA . CYS A 1 218 ? 4.624 -4.935 -25.342 1.00 86.31 218 CYS A CA 1
ATOM 1697 C C . CYS A 1 218 ? 4.664 -4.110 -26.635 1.00 86.31 218 CYS A C 1
ATOM 1699 O O . CYS A 1 218 ? 5.721 -4.009 -27.243 1.00 86.31 218 CYS A O 1
ATOM 1701 N N . LYS A 1 219 ? 3.565 -3.432 -27.002 1.00 88.81 219 LYS A N 1
ATOM 1702 C CA . LYS A 1 219 ? 3.516 -2.522 -28.166 1.00 88.81 219 LYS A CA 1
ATOM 1703 C C . LYS A 1 219 ? 4.539 -1.383 -28.118 1.00 88.81 219 LYS A C 1
ATOM 1705 O O . LYS A 1 219 ? 4.823 -0.788 -29.149 1.00 88.81 219 LYS A O 1
ATOM 1710 N N . LYS A 1 220 ? 5.067 -1.051 -26.938 1.00 84.88 220 LYS A N 1
ATOM 1711 C CA . LYS A 1 220 ? 6.092 -0.012 -26.772 1.00 84.88 220 LYS A CA 1
ATOM 1712 C C . LYS A 1 220 ? 7.516 -0.543 -26.957 1.00 84.88 220 LYS A C 1
ATOM 1714 O O . LYS A 1 220 ? 8.446 0.228 -26.770 1.00 84.88 220 LYS A O 1
ATOM 1719 N N . ASN A 1 221 ? 7.687 -1.835 -27.264 1.00 81.94 221 ASN A N 1
ATOM 1720 C CA . ASN A 1 221 ? 8.979 -2.493 -27.487 1.00 81.94 221 ASN A CA 1
ATOM 1721 C C . ASN A 1 221 ? 10.010 -2.236 -26.375 1.00 81.94 221 ASN A C 1
ATOM 1723 O O . ASN A 1 221 ? 11.204 -2.140 -26.620 1.00 81.94 221 ASN A O 1
ATOM 1727 N N . LEU A 1 222 ? 9.554 -2.149 -25.123 1.00 81.81 222 LEU A N 1
ATOM 1728 C CA . LEU A 1 222 ? 10.421 -1.848 -23.978 1.00 81.81 222 LEU A CA 1
ATOM 1729 C C . LEU A 1 222 ? 11.242 -3.053 -23.492 1.00 81.81 222 LEU A C 1
ATOM 1731 O O . LEU A 1 222 ? 11.915 -2.932 -22.477 1.00 81.81 222 LEU A O 1
ATOM 1735 N N . GLY A 1 223 ? 11.141 -4.218 -24.144 1.00 88.50 223 GLY A N 1
ATOM 1736 C CA . GLY A 1 223 ? 11.801 -5.446 -23.691 1.00 88.50 223 GLY A CA 1
ATOM 1737 C C . GLY A 1 223 ? 11.458 -5.759 -22.234 1.00 88.50 223 GLY A C 1
ATOM 1738 O O . GLY A 1 223 ? 12.330 -5.729 -21.375 1.00 88.50 223 GLY A O 1
ATOM 1739 N N . LEU A 1 224 ? 10.172 -5.954 -21.934 1.00 92.88 224 LEU A N 1
ATOM 1740 C CA . LEU A 1 224 ? 9.688 -6.219 -20.581 1.00 92.88 224 LEU A CA 1
ATOM 1741 C C . LEU A 1 224 ? 9.213 -7.662 -20.463 1.00 92.88 224 LEU A C 1
ATOM 1743 O O . LEU A 1 224 ? 8.344 -8.095 -21.220 1.00 92.88 224 LEU A O 1
ATOM 1747 N N . GLU A 1 225 ? 9.722 -8.368 -19.463 1.00 95.62 225 GLU A N 1
ATOM 1748 C CA . GLU A 1 225 ? 9.317 -9.732 -19.149 1.00 95.62 225 GLU A CA 1
ATOM 1749 C C . GLU A 1 225 ? 8.473 -9.761 -17.877 1.00 95.62 225 GLU A C 1
ATOM 1751 O O . GLU A 1 225 ? 8.751 -9.072 -16.891 1.00 95.62 225 GLU A O 1
ATOM 1756 N N . ARG A 1 226 ? 7.396 -10.548 -17.901 1.00 96.62 226 ARG A N 1
ATOM 1757 C CA . ARG A 1 226 ? 6.493 -10.691 -16.759 1.00 96.62 226 ARG A CA 1
ATOM 1758 C C . ARG A 1 226 ? 7.174 -11.496 -15.659 1.00 96.62 226 ARG A C 1
ATOM 1760 O O . ARG A 1 226 ? 7.485 -12.662 -15.851 1.00 96.62 226 ARG A O 1
ATOM 1767 N N . VAL A 1 227 ? 7.279 -10.895 -14.479 1.00 97.75 227 VAL A N 1
ATOM 1768 C CA . VAL A 1 227 ? 7.829 -11.545 -13.284 1.00 97.75 227 VAL A CA 1
ATOM 1769 C C . VAL A 1 227 ? 6.718 -12.101 -12.401 1.00 97.75 227 VAL A C 1
ATOM 1771 O O . VAL A 1 227 ? 6.796 -13.226 -11.914 1.00 97.75 227 VAL A O 1
ATOM 1774 N N . TRP A 1 228 ? 5.681 -11.299 -12.148 1.00 98.19 228 TRP A N 1
ATOM 1775 C CA . TRP A 1 228 ? 4.604 -11.664 -11.229 1.00 98.19 228 TRP A CA 1
ATOM 1776 C C . TRP A 1 228 ? 3.360 -10.795 -11.451 1.00 98.19 228 TRP A C 1
ATOM 1778 O O . TRP A 1 228 ? 3.454 -9.672 -11.944 1.00 98.19 228 TRP A O 1
ATOM 1788 N N . SER A 1 229 ? 2.189 -11.294 -11.060 1.00 98.06 229 SER A N 1
ATOM 1789 C CA . SER A 1 229 ? 0.957 -10.503 -10.966 1.00 98.06 229 SER A CA 1
ATOM 1790 C C . SER A 1 229 ? 0.062 -11.025 -9.846 1.00 98.06 229 SER A C 1
ATOM 1792 O O . SER A 1 229 ? -0.001 -12.237 -9.637 1.00 98.06 229 SER A O 1
ATOM 1794 N N . SER A 1 230 ? -0.681 -10.140 -9.189 1.00 98.12 230 SER A N 1
ATOM 1795 C CA . SER A 1 230 ? -1.651 -10.510 -8.160 1.00 98.12 230 SER A CA 1
ATOM 1796 C C . SER A 1 230 ? -2.945 -11.072 -8.758 1.00 98.12 230 SER A C 1
ATOM 1798 O O . SER A 1 230 ? -3.260 -10.861 -9.936 1.00 98.12 230 SER A O 1
ATOM 1800 N N . SER A 1 231 ? -3.752 -11.721 -7.916 1.00 97.44 231 SER A N 1
ATOM 1801 C CA . SER A 1 231 ? -5.195 -11.836 -8.145 1.00 97.44 231 SER A CA 1
ATOM 1802 C C . SER A 1 231 ? -5.855 -10.450 -8.128 1.00 97.44 231 SER A C 1
ATOM 1804 O O . SER A 1 231 ? -5.205 -9.437 -7.838 1.00 97.44 231 SER A O 1
ATOM 1806 N N . GLN A 1 232 ? -7.148 -10.392 -8.445 1.00 97.69 232 GLN A N 1
ATOM 1807 C CA . GLN A 1 232 ? -7.911 -9.167 -8.242 1.00 97.69 232 GLN A CA 1
ATOM 1808 C C . GLN A 1 232 ? -7.895 -8.773 -6.758 1.00 97.69 232 GLN A C 1
ATOM 1810 O O . GLN A 1 232 ? -8.109 -9.616 -5.890 1.00 97.69 232 GLN A O 1
ATOM 1815 N N . VAL A 1 233 ? -7.616 -7.501 -6.486 1.00 97.44 233 VAL A N 1
ATOM 1816 C CA . VAL A 1 233 ? -7.550 -6.917 -5.145 1.00 97.44 233 VAL A CA 1
ATOM 1817 C C . VAL A 1 233 ? -8.378 -5.637 -5.112 1.00 97.44 233 VAL A C 1
ATOM 1819 O O . VAL A 1 233 ? -8.347 -4.833 -6.051 1.00 97.44 233 VAL A O 1
ATOM 1822 N N . ALA A 1 234 ? -9.136 -5.448 -4.034 1.00 96.50 234 ALA A N 1
ATOM 1823 C CA . ALA A 1 234 ? -9.858 -4.209 -3.788 1.00 96.50 234 ALA A CA 1
ATOM 1824 C C . ALA A 1 234 ? -8.884 -3.065 -3.476 1.00 96.50 234 ALA A C 1
ATOM 1826 O O . ALA A 1 234 ? -7.799 -3.266 -2.934 1.00 96.50 234 ALA A O 1
ATOM 1827 N N . ASN A 1 235 ? -9.289 -1.836 -3.789 1.00 96.06 235 ASN A N 1
ATOM 1828 C CA . ASN A 1 235 ? -8.480 -0.639 -3.568 1.00 96.06 235 ASN A CA 1
ATOM 1829 C C . ASN A 1 235 ? -7.094 -0.713 -4.239 1.00 96.06 235 ASN A C 1
ATOM 1831 O O . ASN A 1 235 ? -6.094 -0.267 -3.675 1.00 96.06 235 ASN A O 1
ATOM 1835 N N . VAL A 1 236 ? -7.020 -1.259 -5.459 1.00 97.31 236 VAL A N 1
ATOM 1836 C CA . VAL A 1 236 ? -5.751 -1.564 -6.149 1.00 97.31 236 VAL A CA 1
ATOM 1837 C C . VAL A 1 236 ? -4.819 -0.351 -6.276 1.00 97.31 236 VAL A C 1
ATOM 1839 O O . VAL A 1 236 ? -3.605 -0.473 -6.132 1.00 97.31 236 VAL A O 1
ATOM 1842 N N . ARG A 1 237 ? -5.371 0.856 -6.466 1.00 96.50 237 ARG A N 1
ATOM 1843 C CA . ARG A 1 237 ? -4.570 2.092 -6.543 1.00 96.50 237 ARG A CA 1
ATOM 1844 C C . ARG A 1 237 ? -3.871 2.409 -5.225 1.00 96.50 237 ARG A C 1
ATOM 1846 O O . ARG A 1 237 ? -2.772 2.954 -5.215 1.00 96.50 237 ARG A O 1
ATOM 1853 N N . ARG A 1 238 ? -4.509 2.065 -4.105 1.00 96.75 238 ARG A N 1
ATOM 1854 C CA . ARG A 1 238 ? -3.917 2.214 -2.778 1.00 96.75 238 ARG A CA 1
ATOM 1855 C C . ARG A 1 238 ? -2.794 1.213 -2.568 1.00 96.75 238 ARG A C 1
ATOM 1857 O O . ARG A 1 238 ? -1.761 1.606 -2.044 1.00 96.75 238 ARG A O 1
ATOM 1864 N N . VAL A 1 239 ? -2.970 -0.031 -3.017 1.00 97.88 239 VAL A N 1
ATOM 1865 C CA . VAL A 1 239 ? -1.898 -1.038 -2.989 1.00 97.88 239 VAL A CA 1
ATOM 1866 C C . VAL A 1 239 ? -0.683 -0.540 -3.763 1.00 97.88 239 VAL A C 1
ATOM 1868 O O . VAL A 1 239 ? 0.408 -0.501 -3.205 1.00 97.88 239 VAL A O 1
ATOM 1871 N N . GLU A 1 240 ? -0.871 -0.089 -5.008 1.00 97.94 240 GLU A N 1
ATOM 1872 C CA . GLU A 1 240 ? 0.212 0.474 -5.827 1.00 97.94 240 GLU A CA 1
ATOM 1873 C C . GLU A 1 240 ? 0.919 1.625 -5.104 1.00 97.94 240 GLU A C 1
ATOM 1875 O O . GLU A 1 240 ? 2.144 1.629 -4.989 1.00 97.94 240 GLU A O 1
ATOM 1880 N N . LYS A 1 241 ? 0.150 2.567 -4.544 1.00 97.38 241 LYS A N 1
ATOM 1881 C CA . LYS A 1 241 ? 0.721 3.714 -3.837 1.00 97.38 241 LYS A CA 1
ATOM 1882 C C . LYS A 1 241 ? 1.526 3.306 -2.600 1.00 97.38 241 LYS A C 1
ATOM 1884 O O . LYS A 1 241 ? 2.600 3.863 -2.387 1.00 97.38 241 LYS A O 1
ATOM 1889 N N . LEU A 1 242 ? 1.034 2.355 -1.806 1.00 97.81 242 LEU A N 1
ATOM 1890 C CA . LEU A 1 242 ? 1.741 1.851 -0.624 1.00 97.81 242 LEU A CA 1
ATOM 1891 C C . LEU A 1 242 ? 3.026 1.111 -1.010 1.00 97.81 242 LEU A C 1
ATOM 1893 O O . LEU A 1 242 ? 4.056 1.331 -0.381 1.00 97.81 242 LEU A O 1
ATOM 1897 N N . VAL A 1 243 ? 2.998 0.315 -2.084 1.00 98.12 243 VAL A N 1
ATOM 1898 C CA . VAL A 1 243 ? 4.199 -0.340 -2.625 1.00 98.12 243 VAL A CA 1
ATOM 1899 C C . VAL A 1 243 ? 5.235 0.692 -3.069 1.00 98.12 243 VAL A C 1
ATOM 1901 O O . VAL A 1 243 ? 6.408 0.568 -2.727 1.00 98.12 243 VAL A O 1
ATOM 1904 N N . HIS A 1 244 ? 4.814 1.716 -3.815 1.00 97.50 244 HIS A N 1
ATOM 1905 C CA . HIS A 1 244 ? 5.719 2.761 -4.300 1.00 97.50 244 HIS A CA 1
ATOM 1906 C C . HIS A 1 244 ? 6.343 3.559 -3.155 1.00 97.50 244 HIS A C 1
ATOM 1908 O O . HIS A 1 244 ? 7.535 3.838 -3.213 1.00 97.50 244 HIS A O 1
ATOM 1914 N N . LEU A 1 245 ? 5.570 3.884 -2.111 1.00 96.56 245 LEU A N 1
ATOM 1915 C CA . LEU A 1 245 ? 6.095 4.528 -0.902 1.00 96.56 245 LEU A CA 1
ATOM 1916 C C . LEU A 1 245 ? 7.094 3.619 -0.186 1.00 96.56 245 LEU A C 1
ATOM 1918 O O . LEU A 1 245 ? 8.212 4.033 0.103 1.00 96.56 245 LEU A O 1
ATOM 1922 N N . ASP A 1 246 ? 6.745 2.351 0.038 1.00 96.75 246 ASP A N 1
ATOM 1923 C CA . ASP A 1 246 ? 7.634 1.400 0.712 1.00 96.75 246 ASP A CA 1
ATOM 1924 C C . ASP A 1 246 ? 8.964 1.202 -0.042 1.00 96.75 246 ASP A C 1
ATOM 1926 O O . ASP A 1 246 ? 9.999 0.933 0.567 1.00 96.75 246 ASP A O 1
ATOM 1930 N N . LEU A 1 247 ? 8.980 1.423 -1.357 1.00 96.25 247 LEU A N 1
ATOM 1931 C CA . LEU A 1 247 ? 10.166 1.316 -2.210 1.00 96.25 247 LEU A CA 1
ATOM 1932 C C . LEU A 1 247 ? 10.751 2.670 -2.649 1.00 96.25 247 LEU A C 1
ATOM 1934 O O . LEU A 1 247 ? 11.638 2.693 -3.501 1.00 96.25 247 LEU A O 1
ATOM 1938 N N . GLU A 1 248 ? 10.312 3.792 -2.077 1.00 95.06 248 GLU A N 1
ATOM 1939 C CA . GLU A 1 248 ? 10.658 5.141 -2.557 1.00 95.06 248 GLU A CA 1
ATOM 1940 C C . GLU A 1 248 ? 12.170 5.427 -2.551 1.00 95.06 248 GLU A C 1
ATOM 1942 O O . GLU A 1 248 ? 12.696 6.050 -3.476 1.00 95.06 248 GLU A O 1
ATOM 1947 N N . CYS A 1 249 ? 12.904 4.894 -1.569 1.00 92.56 249 CYS A N 1
ATOM 1948 C CA . CYS A 1 249 ? 14.366 5.013 -1.500 1.00 92.56 249 CYS A CA 1
ATOM 1949 C C . CYS A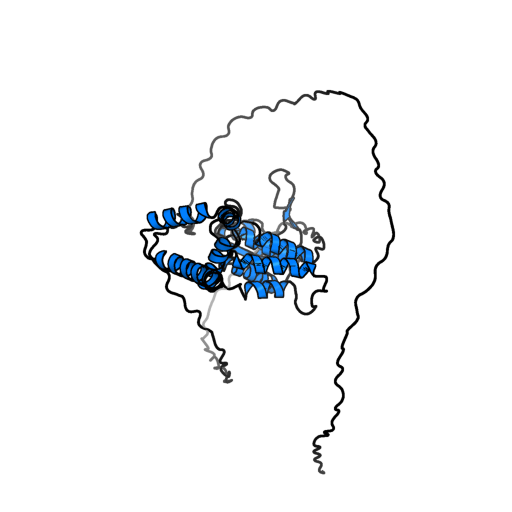 1 249 ? 15.103 4.247 -2.617 1.00 92.56 249 CYS A C 1
ATOM 1951 O O . CYS A 1 249 ? 16.291 4.470 -2.848 1.00 92.56 249 CYS A O 1
ATOM 1953 N N . ARG A 1 250 ? 14.410 3.345 -3.319 1.00 94.06 250 ARG A N 1
ATOM 1954 C CA . ARG A 1 250 ? 14.918 2.561 -4.456 1.00 94.06 250 ARG A CA 1
ATOM 1955 C C . ARG A 1 250 ? 14.284 2.970 -5.783 1.00 94.06 250 ARG A C 1
ATOM 1957 O O . ARG A 1 250 ? 14.532 2.318 -6.798 1.00 94.06 250 ARG A O 1
ATOM 1964 N N . LEU A 1 251 ? 13.476 4.029 -5.780 1.00 94.31 251 LEU A N 1
ATOM 1965 C CA . LEU A 1 251 ? 12.848 4.567 -6.974 1.00 94.31 251 LEU A CA 1
ATOM 1966 C C . LEU A 1 251 ? 13.914 5.083 -7.950 1.00 94.31 251 LEU A C 1
ATOM 1968 O O . LEU A 1 251 ? 14.914 5.701 -7.561 1.00 94.31 251 LEU A O 1
ATOM 1972 N N . ARG A 1 252 ? 13.680 4.832 -9.234 1.00 93.31 252 ARG A N 1
ATOM 1973 C CA . ARG A 1 252 ? 14.473 5.343 -10.348 1.00 93.31 252 ARG A CA 1
ATOM 1974 C C . ARG A 1 252 ? 13.531 5.998 -11.339 1.00 93.31 252 ARG A C 1
ATOM 1976 O O . ARG A 1 252 ? 12.615 5.363 -11.859 1.00 93.31 252 ARG A O 1
ATOM 1983 N N . TYR A 1 253 ? 13.732 7.286 -11.583 1.00 90.94 253 TYR A N 1
ATOM 1984 C CA . TYR A 1 253 ? 12.919 7.982 -12.568 1.00 90.94 253 TYR A CA 1
ATOM 1985 C C . TYR A 1 253 ? 13.372 7.623 -13.973 1.00 90.94 253 TYR A C 1
ATOM 1987 O O . TYR A 1 253 ? 14.569 7.596 -14.244 1.00 90.94 253 TYR A O 1
ATOM 1995 N N . TRP A 1 254 ? 12.403 7.412 -14.860 1.00 88.75 254 TRP A N 1
ATOM 1996 C CA . TRP A 1 254 ? 12.657 7.125 -16.265 1.00 88.75 254 TRP A CA 1
ATOM 1997 C C . TRP A 1 254 ? 11.880 8.086 -17.158 1.00 88.75 254 TRP A C 1
ATOM 1999 O O . TRP A 1 254 ? 10.653 8.144 -17.083 1.00 88.75 254 TRP A O 1
ATOM 2009 N N . THR A 1 255 ? 12.581 8.820 -18.015 1.00 89.38 255 THR A N 1
ATOM 2010 C CA . THR A 1 255 ? 11.964 9.636 -19.066 1.00 89.38 255 THR A CA 1
ATOM 2011 C C . THR A 1 255 ? 11.801 8.786 -20.322 1.00 89.38 255 THR A C 1
ATOM 2013 O O . THR A 1 255 ? 12.783 8.307 -20.883 1.00 89.38 255 THR A O 1
ATOM 2016 N N . CYS A 1 256 ? 10.559 8.554 -20.745 1.00 86.88 256 CYS A N 1
ATOM 2017 C CA . CYS A 1 256 ? 10.265 7.710 -21.898 1.00 86.88 256 CYS A CA 1
ATOM 2018 C C . CYS A 1 256 ? 10.069 8.556 -23.160 1.00 86.88 256 CYS A C 1
ATOM 2020 O O . CYS A 1 256 ? 9.044 9.220 -23.284 1.00 86.88 256 CYS A O 1
ATOM 2022 N N . GLY A 1 257 ? 10.985 8.444 -24.129 1.00 86.31 257 GLY A N 1
ATOM 2023 C CA . GLY A 1 257 ? 10.870 9.122 -25.431 1.00 86.31 257 GLY A CA 1
ATOM 2024 C C . GLY A 1 257 ? 9.685 8.659 -26.293 1.00 86.31 257 GLY A C 1
ATOM 2025 O O . GLY A 1 257 ? 9.250 9.365 -27.198 1.00 86.31 257 GLY A O 1
ATOM 2026 N N . ILE A 1 258 ? 9.128 7.479 -25.994 1.00 86.94 258 ILE A N 1
ATOM 2027 C CA . ILE A 1 258 ? 7.963 6.908 -26.692 1.00 86.94 258 ILE A CA 1
ATOM 2028 C C . ILE A 1 258 ? 6.654 7.448 -26.101 1.00 86.94 258 ILE A C 1
ATOM 2030 O O . ILE A 1 258 ? 5.663 7.638 -26.805 1.00 86.94 258 ILE A O 1
ATOM 2034 N N . CYS A 1 259 ? 6.613 7.665 -24.786 1.00 88.12 259 CYS A N 1
ATOM 2035 C CA . CYS A 1 259 ? 5.413 8.145 -24.117 1.00 88.12 259 CYS A CA 1
ATOM 2036 C C . CYS A 1 259 ? 5.419 9.671 -24.111 1.00 88.12 259 CYS A C 1
ATOM 2038 O O . CYS A 1 259 ? 6.214 10.277 -23.403 1.00 88.12 259 CYS A O 1
ATOM 2040 N N . LYS A 1 260 ? 4.486 10.286 -24.838 1.00 91.38 260 LYS A N 1
ATOM 2041 C CA . LYS A 1 260 ? 4.315 11.742 -24.865 1.00 91.38 260 LYS A CA 1
ATOM 2042 C C . LYS A 1 260 ? 3.185 12.192 -23.949 1.00 91.38 260 LYS A C 1
ATOM 2044 O O . LYS A 1 260 ? 2.130 11.555 -23.861 1.00 91.38 260 LYS A O 1
ATOM 2049 N N . ASN A 1 261 ? 3.397 13.300 -23.250 1.00 92.06 261 ASN A N 1
ATOM 2050 C CA . ASN A 1 261 ? 2.348 13.965 -22.500 1.00 92.06 261 ASN A CA 1
ATOM 2051 C C . ASN A 1 261 ? 1.368 14.600 -23.488 1.00 92.06 261 ASN A C 1
ATOM 2053 O O . ASN A 1 261 ? 1.725 15.512 -24.224 1.00 92.06 261 ASN A O 1
ATOM 2057 N N . SER A 1 262 ? 0.107 14.171 -23.442 1.00 91.38 262 SER A N 1
ATOM 2058 C CA . SER A 1 262 ? -0.955 14.659 -24.336 1.00 91.38 262 SER A CA 1
ATOM 2059 C C . SER A 1 262 ? -1.133 16.185 -24.390 1.00 91.38 262 SER A C 1
ATOM 2061 O O . SER A 1 262 ? -1.729 16.679 -25.340 1.00 91.38 262 SER A O 1
ATOM 2063 N N . LYS A 1 263 ? -0.675 16.929 -23.373 1.00 94.44 263 LYS A N 1
ATOM 2064 C CA . LYS A 1 263 ? -0.850 18.386 -23.289 1.00 94.44 263 LYS A CA 1
ATOM 2065 C C . LYS A 1 263 ? 0.363 19.181 -23.754 1.00 94.44 263 LYS A C 1
ATOM 2067 O O . LYS A 1 263 ? 0.191 20.287 -24.244 1.00 94.44 263 LYS A O 1
ATOM 2072 N N . THR A 1 264 ? 1.565 18.663 -23.527 1.00 95.38 264 THR A N 1
ATOM 2073 C CA . THR A 1 264 ? 2.814 19.416 -23.723 1.00 95.38 264 THR A CA 1
ATOM 2074 C C . THR A 1 264 ? 3.721 18.804 -24.780 1.00 95.38 264 THR A C 1
ATOM 2076 O O . THR A 1 264 ? 4.765 19.378 -25.054 1.00 95.38 264 THR A O 1
ATOM 2079 N N . ASP A 1 265 ? 3.373 17.623 -25.302 1.00 92.44 265 ASP A N 1
ATOM 2080 C CA . ASP A 1 265 ? 4.207 16.792 -26.185 1.00 92.44 265 ASP A CA 1
ATOM 2081 C C . ASP A 1 265 ? 5.605 16.459 -25.617 1.00 92.44 265 ASP A C 1
ATOM 2083 O O . ASP A 1 265 ? 6.492 15.949 -26.295 1.00 92.44 265 ASP A O 1
ATOM 2087 N N . ALA A 1 266 ? 5.800 16.713 -24.322 1.00 93.81 266 ALA A N 1
ATOM 2088 C CA . ALA A 1 266 ? 7.022 16.385 -23.609 1.00 93.81 266 ALA A CA 1
ATOM 2089 C C . ALA A 1 266 ? 7.048 14.897 -23.254 1.00 93.81 266 ALA A C 1
ATOM 2091 O O . ALA A 1 266 ? 6.000 14.279 -23.032 1.00 93.81 266 ALA A O 1
ATOM 2092 N N . ASP A 1 267 ? 8.247 14.343 -23.131 1.00 92.00 267 ASP A N 1
ATOM 2093 C CA . ASP A 1 267 ? 8.434 12.966 -22.688 1.00 92.00 267 ASP A CA 1
ATOM 2094 C C . ASP A 1 267 ? 7.849 12.744 -21.288 1.00 92.00 267 ASP A C 1
ATOM 2096 O O . ASP A 1 267 ? 7.967 13.574 -20.378 1.00 92.00 267 ASP A O 1
ATOM 2100 N N . VAL A 1 268 ? 7.193 11.601 -21.102 1.00 91.62 268 VAL A N 1
ATOM 2101 C CA . VAL A 1 268 ? 6.579 11.237 -19.824 1.00 91.62 268 VAL A CA 1
ATOM 2102 C C . VAL A 1 268 ? 7.649 10.720 -18.868 1.00 91.62 268 VAL A C 1
ATOM 2104 O O . VAL A 1 268 ? 8.382 9.777 -19.169 1.00 91.62 268 VAL A O 1
ATOM 2107 N N . LYS A 1 269 ? 7.680 11.304 -17.667 1.00 92.56 269 LYS A N 1
ATOM 2108 C CA . LYS A 1 269 ? 8.487 10.833 -16.541 1.00 92.56 269 LYS A CA 1
ATOM 2109 C C . LYS A 1 269 ? 7.739 9.740 -15.772 1.00 92.56 269 LYS A C 1
ATOM 2111 O O . LYS A 1 269 ? 6.764 10.011 -15.073 1.00 92.56 269 LYS A O 1
ATOM 2116 N N . HIS A 1 270 ? 8.209 8.508 -15.883 1.00 92.44 270 HIS A N 1
ATOM 2117 C CA . HIS A 1 270 ? 7.701 7.347 -15.164 1.00 92.44 270 HIS A CA 1
ATOM 2118 C C . HIS A 1 270 ? 8.302 7.267 -13.755 1.00 92.44 270 HIS A C 1
ATOM 2120 O O . HIS A 1 270 ? 9.507 7.437 -13.569 1.00 92.44 270 HIS A O 1
ATOM 2126 N N . GLN A 1 271 ? 7.450 6.977 -12.771 1.00 95.06 271 GLN A N 1
ATOM 2127 C CA . GLN A 1 271 ? 7.795 6.854 -11.345 1.00 95.06 271 GLN A CA 1
ATOM 2128 C C . GLN A 1 271 ? 7.514 5.437 -10.814 1.00 95.06 271 GLN A C 1
ATOM 2130 O O . GLN A 1 271 ? 7.204 5.243 -9.649 1.00 95.06 271 GLN A O 1
ATOM 2135 N N . GLU A 1 272 ? 7.556 4.449 -11.702 1.00 95.88 272 GLU A N 1
ATOM 2136 C CA . GLU A 1 272 ? 7.124 3.069 -11.439 1.00 95.88 272 GLU A CA 1
ATOM 2137 C C . GLU A 1 272 ? 8.273 2.058 -11.583 1.00 95.88 272 GLU A C 1
ATOM 2139 O O . GLU A 1 272 ? 8.023 0.861 -11.697 1.00 95.88 272 GLU A O 1
ATOM 2144 N N . TRP A 1 273 ? 9.522 2.533 -11.610 1.00 95.75 273 TRP A N 1
ATOM 2145 C CA . TRP A 1 273 ? 10.728 1.723 -11.787 1.00 95.75 273 TRP A CA 1
ATOM 2146 C C . TRP A 1 273 ? 11.594 1.729 -10.530 1.00 95.75 273 TRP A C 1
ATOM 2148 O O . TRP A 1 273 ? 11.859 2.784 -9.958 1.00 95.75 273 TRP A O 1
ATOM 2158 N N . PHE A 1 274 ? 12.063 0.552 -10.125 1.00 96.06 274 PHE A N 1
ATOM 2159 C CA . PHE A 1 274 ? 12.790 0.349 -8.875 1.00 96.06 274 PHE A CA 1
ATOM 2160 C C . PHE A 1 274 ? 14.042 -0.494 -9.099 1.00 96.06 274 PHE A C 1
ATOM 2162 O O . PHE A 1 274 ? 14.005 -1.470 -9.846 1.00 96.06 274 PHE A O 1
ATOM 2169 N N . GLU A 1 275 ? 15.135 -0.135 -8.428 1.00 95.69 275 GLU A N 1
ATOM 2170 C CA . GLU A 1 275 ? 16.398 -0.885 -8.438 1.00 95.69 275 GLU A CA 1
ATOM 2171 C C . GLU A 1 275 ? 16.478 -1.802 -7.208 1.00 95.69 275 GLU A C 1
ATOM 2173 O O . GLU A 1 275 ? 16.989 -1.435 -6.141 1.00 95.69 275 GLU A O 1
ATOM 2178 N N . ILE A 1 276 ? 15.870 -2.982 -7.348 1.00 95.69 276 ILE A N 1
ATOM 2179 C CA . ILE A 1 276 ? 15.689 -4.000 -6.304 1.00 95.69 276 ILE A CA 1
ATOM 2180 C C . ILE A 1 276 ? 15.650 -5.401 -6.924 1.00 95.69 276 ILE A C 1
ATOM 2182 O O . ILE A 1 276 ? 15.367 -5.553 -8.111 1.00 95.69 276 ILE A O 1
ATOM 2186 N N . SER A 1 277 ? 15.870 -6.434 -6.105 1.00 96.94 277 SER A N 1
ATOM 2187 C CA . SER A 1 277 ? 15.667 -7.820 -6.535 1.00 96.94 277 SER A CA 1
ATOM 2188 C C . SER A 1 277 ? 14.190 -8.135 -6.790 1.00 96.94 277 SER A C 1
ATOM 2190 O O . SER A 1 277 ? 13.284 -7.513 -6.219 1.00 96.94 277 SER A O 1
ATOM 2192 N N . GLU A 1 278 ? 13.939 -9.145 -7.625 1.00 97.50 278 GLU A N 1
ATOM 2193 C CA . GLU A 1 278 ? 12.583 -9.620 -7.904 1.00 97.50 278 GLU A CA 1
ATOM 2194 C C . GLU A 1 278 ? 11.887 -10.132 -6.639 1.00 97.50 278 GLU A C 1
ATOM 2196 O O . GLU A 1 278 ? 10.685 -9.928 -6.463 1.00 97.50 278 GLU A O 1
ATOM 2201 N N . GLU A 1 279 ? 12.629 -10.781 -5.745 1.00 97.12 279 GLU A N 1
ATOM 2202 C CA . GLU A 1 279 ? 12.129 -11.334 -4.487 1.00 97.12 279 GLU A CA 1
ATOM 2203 C C . GLU A 1 279 ? 11.652 -10.215 -3.561 1.00 97.12 279 GLU A C 1
ATOM 2205 O O . GLU A 1 279 ? 10.547 -10.292 -3.019 1.00 97.12 279 GLU A O 1
ATOM 2210 N N . LEU A 1 280 ? 12.439 -9.140 -3.425 1.00 96.62 280 LEU A N 1
ATOM 2211 C CA . LEU A 1 280 ? 12.058 -7.983 -2.615 1.00 96.62 280 LEU A CA 1
ATOM 2212 C C . LEU A 1 280 ? 10.824 -7.283 -3.196 1.00 96.62 280 LEU A C 1
ATOM 2214 O O . LEU A 1 280 ? 9.927 -6.890 -2.442 1.00 96.62 280 LEU A O 1
ATOM 2218 N N . ALA A 1 281 ? 10.741 -7.179 -4.525 1.00 97.62 281 ALA A N 1
ATOM 2219 C CA . ALA A 1 281 ? 9.574 -6.635 -5.210 1.00 97.62 281 ALA A CA 1
ATOM 2220 C C . ALA A 1 281 ? 8.320 -7.487 -4.944 1.00 97.62 281 ALA A C 1
ATOM 2222 O O . ALA A 1 281 ? 7.298 -6.961 -4.498 1.00 97.62 281 ALA A O 1
ATOM 2223 N N . LYS A 1 282 ? 8.410 -8.812 -5.141 1.00 98.06 282 LYS A N 1
ATOM 2224 C CA . LYS A 1 282 ? 7.319 -9.772 -4.887 1.00 98.06 282 LYS A CA 1
ATOM 2225 C C . LYS A 1 282 ? 6.856 -9.707 -3.431 1.00 98.06 282 LYS A C 1
ATOM 2227 O O . LYS A 1 282 ? 5.655 -9.615 -3.188 1.00 98.06 282 LYS A O 1
ATOM 2232 N N . ASN A 1 283 ? 7.781 -9.721 -2.472 1.00 97.50 283 ASN A N 1
ATOM 2233 C CA . ASN A 1 283 ? 7.461 -9.696 -1.043 1.00 97.50 283 ASN A CA 1
ATOM 2234 C C . ASN A 1 283 ? 6.793 -8.383 -0.626 1.00 97.50 283 ASN A C 1
ATOM 2236 O O . ASN A 1 283 ? 5.809 -8.403 0.113 1.00 97.50 283 ASN A O 1
ATOM 2240 N N . THR A 1 284 ? 7.288 -7.251 -1.131 1.00 97.94 284 THR A N 1
ATOM 2241 C CA . THR A 1 284 ? 6.682 -5.942 -0.864 1.00 97.94 284 THR A CA 1
ATOM 2242 C C . THR A 1 284 ? 5.268 -5.865 -1.434 1.00 97.94 284 THR A C 1
ATOM 2244 O O . THR A 1 284 ? 4.341 -5.482 -0.724 1.00 97.94 284 THR A O 1
ATOM 2247 N N . VAL A 1 285 ? 5.068 -6.285 -2.688 1.00 98.31 285 VAL A N 1
ATOM 2248 C CA . VAL A 1 285 ? 3.736 -6.276 -3.308 1.00 98.31 285 VAL A CA 1
ATOM 2249 C C . VAL A 1 285 ? 2.769 -7.210 -2.582 1.00 98.31 285 VAL A C 1
ATOM 2251 O O . VAL A 1 285 ? 1.666 -6.780 -2.248 1.00 98.31 285 VAL A O 1
ATOM 2254 N N . LYS A 1 286 ? 3.177 -8.453 -2.294 1.00 98.31 286 LYS A N 1
ATOM 2255 C CA . LYS A 1 286 ? 2.347 -9.421 -1.559 1.00 98.31 286 LYS A CA 1
ATOM 2256 C C . LYS A 1 286 ? 1.895 -8.864 -0.216 1.00 98.31 286 LYS A C 1
ATOM 2258 O O . LYS A 1 286 ? 0.704 -8.858 0.043 1.00 98.31 286 LYS A O 1
ATOM 2263 N N . ARG A 1 287 ? 2.805 -8.276 0.566 1.00 98.31 287 ARG A N 1
ATOM 2264 C CA . ARG A 1 287 ? 2.476 -7.661 1.860 1.00 98.31 287 ARG A CA 1
ATOM 2265 C C . ARG A 1 287 ? 1.333 -6.646 1.753 1.00 98.31 287 ARG A C 1
ATOM 2267 O O . ARG A 1 287 ? 0.400 -6.675 2.548 1.00 98.31 287 ARG A O 1
ATOM 2274 N N . TRP A 1 288 ? 1.388 -5.738 0.782 1.00 98.50 288 TRP A N 1
ATOM 2275 C CA . TRP A 1 288 ? 0.356 -4.706 0.640 1.00 98.50 288 TRP A CA 1
ATOM 2276 C C . TRP A 1 288 ? -0.949 -5.239 0.033 1.00 98.50 288 TRP A C 1
ATOM 2278 O O . TRP A 1 288 ? -2.021 -4.733 0.369 1.00 98.50 288 TRP A O 1
ATOM 2288 N N . VAL A 1 289 ? -0.877 -6.272 -0.811 1.00 98.38 289 VAL A N 1
ATOM 2289 C CA . VAL A 1 289 ? -2.054 -7.019 -1.286 1.00 98.38 289 VAL A CA 1
ATOM 2290 C C . VAL A 1 289 ? -2.734 -7.745 -0.123 1.00 98.38 289 VAL A C 1
ATOM 2292 O O . VAL A 1 289 ? -3.944 -7.609 0.048 1.00 98.38 289 VAL A O 1
ATOM 2295 N N . ASP A 1 290 ? -1.964 -8.440 0.712 1.00 98.19 290 ASP A N 1
ATOM 2296 C CA . ASP A 1 290 ? -2.457 -9.175 1.877 1.00 98.19 290 ASP A CA 1
ATOM 2297 C C . ASP A 1 290 ? -3.160 -8.231 2.857 1.00 98.19 290 ASP A C 1
ATOM 2299 O O . ASP A 1 290 ? -4.270 -8.524 3.295 1.00 98.19 290 ASP A O 1
ATOM 2303 N N . LEU A 1 291 ? -2.594 -7.042 3.112 1.00 97.94 291 LEU A N 1
ATOM 2304 C CA . LEU A 1 291 ? -3.266 -6.020 3.919 1.00 97.94 291 LEU A CA 1
ATOM 2305 C C . LEU A 1 291 ? -4.648 -5.657 3.362 1.00 97.94 291 LEU A C 1
ATOM 2307 O O . LEU A 1 291 ? -5.586 -5.529 4.141 1.00 97.94 291 LEU A O 1
ATOM 2311 N N . MET A 1 292 ? -4.797 -5.474 2.046 1.00 98.00 292 MET A N 1
ATOM 2312 C CA . MET A 1 292 ? -6.103 -5.137 1.462 1.00 98.00 292 MET A CA 1
ATOM 2313 C C . MET A 1 292 ? -7.080 -6.312 1.472 1.00 98.00 292 MET A C 1
ATOM 2315 O O . MET A 1 292 ? -8.278 -6.083 1.638 1.00 98.00 292 MET A O 1
ATOM 2319 N N . ASN A 1 293 ? -6.585 -7.545 1.356 1.00 97.50 293 ASN A N 1
ATOM 2320 C CA . ASN A 1 293 ? -7.399 -8.758 1.464 1.00 97.50 293 ASN A CA 1
ATOM 2321 C C . ASN A 1 293 ? -7.953 -8.977 2.881 1.00 97.50 293 ASN A C 1
ATOM 2323 O O . ASN A 1 293 ? -8.969 -9.643 3.040 1.00 97.50 293 ASN A O 1
ATOM 2327 N N . LEU A 1 294 ? -7.338 -8.377 3.906 1.00 97.38 294 LEU A N 1
ATOM 2328 C CA . LEU A 1 294 ? -7.868 -8.346 5.276 1.00 97.38 294 LEU A CA 1
ATOM 2329 C C . LEU A 1 294 ? -8.997 -7.314 5.472 1.00 97.38 294 LEU A C 1
ATOM 2331 O O . LEU A 1 294 ? -9.453 -7.093 6.597 1.00 97.38 294 LEU A O 1
ATOM 2335 N N . GLU A 1 295 ? -9.426 -6.652 4.392 1.00 96.88 295 GLU A N 1
ATOM 2336 C CA . GLU A 1 295 ? -10.503 -5.661 4.359 1.00 96.88 295 GLU A CA 1
ATOM 2337 C C . GLU A 1 295 ? -10.402 -4.625 5.494 1.00 96.88 295 GLU A C 1
ATOM 2339 O O . GLU A 1 295 ? -11.286 -4.524 6.353 1.00 96.88 295 GLU A O 1
ATOM 2344 N N . PRO A 1 296 ? -9.325 -3.824 5.553 1.00 97.44 296 PRO A N 1
ATOM 2345 C CA . PRO A 1 296 ? -9.072 -2.955 6.697 1.00 97.44 296 PRO A CA 1
ATOM 2346 C C . PRO A 1 296 ? -10.016 -1.745 6.744 1.00 97.44 296 PRO A C 1
ATOM 2348 O O . PRO A 1 296 ? -10.050 -1.022 7.741 1.00 97.44 296 PRO A O 1
ATOM 2351 N N . TYR A 1 297 ? -10.810 -1.530 5.694 1.00 96.62 297 TYR A N 1
ATOM 2352 C CA . TYR A 1 297 ? -11.754 -0.427 5.548 1.00 96.62 297 TYR A CA 1
ATOM 2353 C C . TYR A 1 297 ? -13.202 -0.900 5.703 1.00 96.62 297 TYR A C 1
ATOM 2355 O O . TYR A 1 297 ? -13.537 -2.033 5.371 1.00 96.62 297 TYR A O 1
ATOM 2363 N N . ASN A 1 298 ? -14.065 -0.032 6.226 1.00 95.38 298 ASN A N 1
ATOM 2364 C CA . ASN A 1 298 ? -15.511 -0.244 6.251 1.00 95.38 298 ASN A CA 1
ATOM 2365 C C . ASN A 1 298 ? -16.168 0.215 4.931 1.00 95.38 298 ASN A C 1
ATOM 2367 O O . ASN A 1 298 ? -15.507 0.739 4.035 1.00 95.38 298 ASN A O 1
ATOM 2371 N N . GLU A 1 299 ? -17.488 0.068 4.832 1.00 93.69 299 GLU A N 1
ATOM 2372 C CA . GLU A 1 299 ? -18.282 0.408 3.638 1.00 93.69 299 GLU A CA 1
ATOM 2373 C C . GLU A 1 299 ? -18.198 1.888 3.231 1.00 93.69 299 GLU A C 1
ATOM 2375 O O . GLU A 1 299 ? -18.309 2.230 2.053 1.00 93.69 299 GLU A O 1
ATOM 2380 N N . ILE A 1 300 ? -17.962 2.786 4.193 1.00 93.62 300 ILE A N 1
ATOM 2381 C CA . ILE A 1 300 ? -17.766 4.217 3.924 1.00 93.62 300 ILE A CA 1
ATOM 2382 C C . ILE A 1 300 ? -16.312 4.556 3.559 1.00 93.62 300 ILE A C 1
ATOM 2384 O O . ILE A 1 300 ? -16.001 5.730 3.349 1.00 93.62 300 ILE A O 1
ATOM 2388 N N . GLY A 1 301 ? -15.428 3.558 3.463 1.00 94.94 301 GLY A N 1
ATOM 2389 C CA . GLY A 1 301 ? -14.018 3.705 3.099 1.00 94.94 301 GLY A CA 1
ATOM 2390 C C . GLY A 1 301 ? -13.115 4.153 4.249 1.00 94.94 301 GLY A C 1
ATOM 2391 O O . GLY A 1 301 ? -11.968 4.536 4.023 1.00 94.94 301 GLY A O 1
ATOM 2392 N N . GLU A 1 302 ? -13.601 4.159 5.486 1.00 96.19 302 GLU A N 1
ATOM 2393 C CA . GLU A 1 302 ? -12.812 4.521 6.663 1.00 96.19 302 GLU A CA 1
ATOM 2394 C C . GLU A 1 302 ? -12.112 3.302 7.247 1.00 96.19 302 GLU A C 1
ATOM 2396 O O . GLU A 1 302 ? -12.666 2.206 7.286 1.00 96.19 302 GLU A O 1
ATOM 2401 N N . LEU A 1 303 ? -10.882 3.498 7.723 1.00 97.00 303 LEU A N 1
ATOM 2402 C CA . LEU A 1 303 ? -10.122 2.439 8.372 1.00 97.00 303 LEU A CA 1
ATOM 2403 C C . LEU A 1 303 ? -10.886 1.957 9.618 1.00 97.00 303 LEU A C 1
ATOM 2405 O O . LEU A 1 303 ? -11.211 2.776 10.491 1.00 97.00 303 LEU A O 1
ATOM 2409 N N . LYS A 1 304 ? -11.178 0.650 9.704 1.00 95.75 304 LYS A N 1
ATOM 2410 C CA . LYS A 1 304 ? -11.930 0.070 10.827 1.00 95.75 304 LYS A CA 1
ATOM 2411 C C . LYS A 1 304 ? -11.202 0.392 12.137 1.00 95.75 304 LYS A C 1
ATOM 2413 O O . LYS A 1 304 ? -9.973 0.462 12.208 1.00 95.75 304 LYS A O 1
ATOM 2418 N N . ARG A 1 305 ? -11.974 0.605 13.203 1.00 93.06 305 ARG A N 1
ATOM 2419 C CA . ARG A 1 305 ? -11.475 1.172 14.467 1.00 93.06 305 ARG A CA 1
ATOM 2420 C C . ARG A 1 305 ? -10.303 0.391 15.074 1.00 93.06 305 ARG A C 1
ATOM 2422 O O . ARG A 1 305 ? -9.378 1.006 15.599 1.00 93.06 305 ARG A O 1
ATOM 2429 N N . PHE A 1 306 ? -10.329 -0.935 14.974 1.00 93.12 306 PHE A N 1
ATOM 2430 C CA . PHE A 1 306 ? -9.295 -1.810 15.529 1.00 93.12 306 PHE A CA 1
ATOM 2431 C C . PHE A 1 306 ? -7.982 -1.799 14.730 1.00 93.12 306 PHE A C 1
ATOM 2433 O O . PHE A 1 306 ? -6.931 -2.026 15.312 1.00 93.12 306 PHE A O 1
ATOM 2440 N N . TRP A 1 307 ? -8.008 -1.410 13.449 1.00 96.25 307 TRP A N 1
ATOM 2441 C CA . TRP A 1 307 ? -6.802 -1.133 12.657 1.00 96.25 307 TRP A CA 1
ATOM 2442 C C . TRP A 1 307 ? -6.188 0.233 12.978 1.00 96.25 307 TRP A C 1
ATOM 2444 O O . TRP A 1 307 ? -4.970 0.400 12.950 1.00 96.25 307 TRP A O 1
ATOM 2454 N N . ARG A 1 308 ? -7.019 1.227 13.318 1.00 95.88 308 ARG A N 1
ATOM 2455 C CA . ARG A 1 308 ? -6.579 2.617 13.524 1.00 95.88 308 ARG A CA 1
ATOM 2456 C C . ARG A 1 308 ? -5.538 2.766 14.632 1.00 95.88 308 ARG A C 1
ATOM 2458 O O . ARG A 1 308 ? -4.541 3.445 14.414 1.00 95.88 308 ARG A O 1
ATOM 2465 N N . LYS A 1 309 ? -5.761 2.158 15.803 1.00 93.38 309 LYS A N 1
ATOM 2466 C CA . LYS A 1 309 ? -4.832 2.262 16.946 1.00 93.38 309 LYS A CA 1
ATOM 2467 C C . LYS A 1 309 ? -3.440 1.689 16.605 1.00 93.38 309 LYS A C 1
ATOM 2469 O O . LYS A 1 309 ? -2.470 2.427 16.746 1.00 93.38 309 LYS A O 1
ATOM 2474 N N . PRO A 1 310 ? -3.312 0.446 16.099 1.00 95.00 310 PRO A N 1
ATOM 2475 C CA . PRO A 1 310 ? -2.038 -0.096 15.628 1.00 95.00 310 PRO A CA 1
ATOM 2476 C C . PRO A 1 310 ? -1.336 0.754 14.563 1.00 95.00 310 PRO A C 1
ATOM 2478 O O . PRO A 1 310 ? -0.137 0.979 14.672 1.00 95.00 310 PRO A O 1
ATOM 2481 N N . VAL A 1 311 ? -2.063 1.273 13.566 1.00 96.44 311 VAL A N 1
ATOM 2482 C CA . VAL A 1 311 ? -1.461 2.117 12.514 1.00 96.44 311 VAL A CA 1
ATOM 2483 C C . VAL A 1 311 ? -0.970 3.457 13.076 1.00 96.44 311 VAL A C 1
ATOM 2485 O O . VAL A 1 311 ? 0.101 3.920 12.695 1.00 96.44 311 VAL A O 1
ATOM 2488 N N . MET A 1 312 ? -1.701 4.066 14.016 1.00 94.69 312 MET A N 1
ATOM 2489 C CA . MET A 1 312 ? -1.225 5.261 14.728 1.00 94.69 312 MET A CA 1
ATOM 2490 C C . MET A 1 312 ? 0.016 4.956 15.565 1.00 94.69 312 MET A C 1
ATOM 2492 O O . MET A 1 312 ? 0.982 5.705 15.509 1.00 94.69 312 MET A O 1
ATOM 2496 N N . LYS A 1 313 ? 0.052 3.808 16.249 1.00 92.06 313 LYS A N 1
ATOM 2497 C CA . LYS A 1 313 ? 1.247 3.363 16.970 1.00 92.06 313 LYS A CA 1
ATOM 2498 C C . LYS A 1 313 ? 2.437 3.192 16.019 1.00 92.06 313 LYS A C 1
ATOM 2500 O O . LYS A 1 313 ? 3.525 3.637 16.347 1.00 92.06 313 LYS A O 1
ATOM 2505 N N . MET A 1 314 ? 2.243 2.633 14.822 1.00 90.50 314 MET A N 1
ATOM 2506 C CA . MET A 1 314 ? 3.305 2.550 13.804 1.00 90.50 314 MET A CA 1
ATOM 2507 C C . MET A 1 314 ? 3.844 3.929 13.401 1.00 90.50 314 MET A C 1
ATOM 2509 O O . MET A 1 314 ? 5.038 4.062 13.155 1.00 90.50 314 MET A O 1
ATOM 2513 N N . LYS A 1 315 ? 2.982 4.951 13.383 1.00 89.44 315 LYS A N 1
ATOM 2514 C CA . LYS A 1 315 ? 3.370 6.347 13.156 1.00 89.44 315 LYS A CA 1
ATOM 2515 C C . LYS A 1 315 ? 4.116 6.950 14.354 1.00 89.44 315 LYS A C 1
ATOM 2517 O O . LYS A 1 315 ? 5.086 7.658 14.149 1.00 89.44 315 LYS A O 1
ATOM 2522 N N . GLU A 1 316 ? 3.708 6.652 15.585 1.00 86.69 316 GLU A N 1
ATOM 2523 C CA . GLU A 1 316 ? 4.330 7.168 16.821 1.00 86.69 316 GLU A CA 1
ATOM 2524 C C . GLU A 1 316 ? 5.664 6.494 17.168 1.00 86.69 316 GLU A C 1
ATOM 2526 O O . GLU A 1 316 ? 6.537 7.128 17.752 1.00 86.69 316 GLU A O 1
ATOM 2531 N N . TRP A 1 317 ? 5.871 5.232 16.770 1.00 74.44 317 TRP A N 1
ATOM 2532 C CA . TRP A 1 317 ? 7.156 4.515 16.905 1.00 74.44 317 TRP A CA 1
ATOM 2533 C C . TRP A 1 317 ? 8.329 5.221 16.223 1.00 74.44 317 TRP A C 1
ATOM 2535 O O . TRP A 1 317 ? 9.485 4.839 16.379 1.00 74.44 317 TRP A O 1
ATOM 2545 N N . VAL A 1 318 ? 8.007 6.217 15.415 1.00 64.38 318 VAL A N 1
ATOM 2546 C CA . VAL A 1 318 ? 8.931 7.046 14.675 1.00 64.38 318 VAL A CA 1
ATOM 2547 C C . VAL A 1 318 ? 9.297 8.314 15.470 1.00 64.38 318 VAL A C 1
ATOM 2549 O O . VAL A 1 318 ? 10.363 8.884 15.245 1.00 64.38 318 VAL A O 1
ATOM 2552 N N . ASP A 1 319 ? 8.466 8.721 16.435 1.00 60.75 319 ASP A N 1
ATOM 2553 C CA . ASP A 1 319 ? 8.571 9.978 17.186 1.00 60.75 319 ASP A CA 1
ATOM 2554 C C . ASP A 1 319 ? 9.207 9.838 18.580 1.00 60.75 319 ASP A C 1
ATOM 2556 O O . ASP A 1 319 ? 9.557 10.849 19.184 1.00 60.75 319 ASP A O 1
ATOM 2560 N N . ASP A 1 320 ? 9.426 8.621 19.087 1.00 64.62 320 ASP A N 1
ATOM 2561 C CA . ASP A 1 320 ? 9.870 8.394 20.474 1.00 64.62 320 ASP A CA 1
ATOM 2562 C C . ASP A 1 320 ? 11.352 8.721 20.757 1.00 64.62 320 ASP A C 1
ATOM 2564 O O . ASP A 1 320 ? 11.845 8.489 21.863 1.00 64.62 320 ASP A O 1
ATOM 2568 N N . GLY A 1 321 ? 12.075 9.261 19.770 1.00 65.94 321 GLY A N 1
ATOM 2569 C CA . GLY A 1 321 ? 13.469 9.700 19.893 1.00 65.94 321 GLY A CA 1
ATOM 2570 C C . GLY A 1 321 ? 14.475 8.571 20.130 1.00 65.94 321 GLY A C 1
ATOM 2571 O O . GLY A 1 321 ? 15.685 8.820 20.137 1.00 65.94 321 GLY A O 1
ATOM 2572 N N . ARG A 1 322 ? 14.021 7.322 20.290 1.00 66.81 322 ARG A N 1
ATOM 2573 C CA . ARG A 1 322 ? 14.912 6.175 20.416 1.00 66.81 322 ARG A CA 1
ATOM 2574 C C . ARG A 1 322 ? 15.431 5.831 19.030 1.00 66.81 322 ARG A C 1
ATOM 2576 O O . ARG A 1 322 ? 14.676 5.722 18.066 1.00 66.81 322 ARG A O 1
ATOM 2583 N N . LYS A 1 323 ? 16.753 5.664 18.919 1.00 62.47 323 LYS A N 1
ATOM 2584 C CA . LYS A 1 323 ? 17.355 5.141 17.689 1.00 62.47 323 LYS A CA 1
ATOM 2585 C C . LYS A 1 323 ? 16.630 3.832 17.351 1.00 62.47 323 LYS A C 1
ATOM 2587 O O . LYS A 1 323 ? 16.475 3.007 18.259 1.00 62.47 323 LYS A O 1
ATOM 2592 N N . PRO A 1 324 ? 16.168 3.644 16.100 1.00 60.34 324 PRO A N 1
ATOM 2593 C CA . PRO A 1 324 ? 15.549 2.394 15.689 1.00 60.34 324 PRO A CA 1
ATOM 2594 C C . PRO A 1 324 ? 16.435 1.245 16.151 1.00 60.34 324 PRO A C 1
ATOM 2596 O O . PRO A 1 324 ? 17.655 1.314 15.970 1.00 60.34 324 PRO A O 1
ATOM 2599 N N . ARG A 1 325 ? 15.847 0.220 16.780 1.00 60.88 325 ARG A N 1
ATOM 2600 C CA . ARG A 1 325 ? 16.620 -0.979 17.108 1.00 60.88 325 ARG A CA 1
ATOM 2601 C C . ARG A 1 325 ? 17.259 -1.453 15.799 1.00 60.88 325 ARG A C 1
ATOM 2603 O O . ARG A 1 325 ? 16.508 -1.694 14.853 1.00 60.88 325 ARG A O 1
ATOM 2610 N N . PRO A 1 326 ? 18.596 -1.559 15.719 1.00 63.44 326 PRO A N 1
ATOM 2611 C CA . PRO A 1 326 ? 19.282 -1.884 14.468 1.00 63.44 326 PRO A CA 1
ATOM 2612 C C . PRO A 1 326 ? 18.863 -3.251 13.906 1.00 63.44 326 PRO A C 1
ATOM 2614 O O . PRO A 1 326 ? 19.070 -3.522 12.732 1.00 63.44 326 PRO A O 1
ATOM 2617 N N . GLU A 1 327 ? 18.243 -4.085 14.741 1.00 58.09 327 GLU A N 1
ATOM 2618 C CA . GLU A 1 327 ? 17.861 -5.461 14.449 1.00 58.09 327 GLU A CA 1
ATOM 2619 C C . GLU A 1 327 ? 16.582 -5.613 13.608 1.00 58.09 327 GLU A C 1
ATOM 2621 O O . GLU A 1 327 ? 16.441 -6.620 12.924 1.00 58.09 327 GLU A O 1
ATOM 2626 N N . ILE A 1 328 ? 15.654 -4.641 13.607 1.00 72.88 328 ILE A N 1
ATOM 2627 C CA . ILE A 1 328 ? 14.396 -4.767 12.846 1.00 72.88 328 ILE A CA 1
ATOM 2628 C C . ILE A 1 328 ? 14.363 -3.738 11.723 1.00 72.88 328 ILE A C 1
ATOM 2630 O O . ILE A 1 328 ? 14.233 -2.533 11.967 1.00 72.88 328 ILE A O 1
ATOM 2634 N N . THR A 1 329 ? 14.427 -4.208 10.475 1.00 85.94 329 THR A N 1
ATOM 2635 C CA . THR A 1 329 ? 14.304 -3.311 9.327 1.00 85.94 329 THR A CA 1
ATOM 2636 C C . THR A 1 329 ? 12.880 -2.762 9.227 1.00 85.94 329 THR A C 1
ATOM 2638 O O . THR A 1 329 ? 11.905 -3.374 9.668 1.00 85.94 329 THR A O 1
ATOM 2641 N N . ARG A 1 330 ? 12.727 -1.592 8.601 1.00 90.06 330 ARG A N 1
ATOM 2642 C CA . ARG A 1 330 ? 11.411 -1.002 8.309 1.00 90.06 330 ARG A CA 1
ATOM 2643 C C . ARG A 1 330 ? 10.459 -2.002 7.637 1.00 90.06 330 ARG A C 1
ATOM 2645 O O . ARG A 1 330 ? 9.295 -2.098 8.022 1.00 90.06 330 ARG A O 1
ATOM 2652 N N . TRP A 1 331 ? 10.970 -2.755 6.661 1.00 91.62 331 TRP A N 1
ATOM 2653 C CA . TRP A 1 331 ? 10.204 -3.764 5.933 1.00 91.62 331 TRP A CA 1
ATOM 2654 C C . TRP A 1 331 ? 9.711 -4.879 6.855 1.00 91.62 331 TRP A C 1
ATOM 2656 O O . TRP A 1 331 ? 8.551 -5.273 6.739 1.00 91.62 331 TRP A O 1
ATOM 2666 N N . ASP A 1 332 ? 10.537 -5.333 7.799 1.00 92.12 332 ASP A N 1
ATOM 2667 C CA . ASP A 1 332 ? 10.162 -6.381 8.756 1.00 92.12 332 ASP A CA 1
ATOM 2668 C C . ASP A 1 332 ? 9.065 -5.914 9.710 1.00 92.12 332 ASP A C 1
ATOM 2670 O O . ASP A 1 332 ? 8.158 -6.684 10.031 1.00 92.12 332 ASP A O 1
ATOM 2674 N N . ARG A 1 333 ? 9.082 -4.636 10.118 1.00 92.31 333 ARG A N 1
ATOM 2675 C CA . ARG A 1 333 ? 8.017 -4.064 10.959 1.00 92.31 333 ARG A CA 1
ATOM 2676 C C . ARG A 1 333 ? 6.666 -4.106 10.257 1.00 92.31 333 ARG A C 1
ATOM 2678 O O . ARG A 1 333 ? 5.704 -4.632 10.815 1.00 92.31 333 ARG A O 1
ATOM 2685 N N . TRP A 1 334 ? 6.591 -3.603 9.025 1.00 95.38 334 TRP A N 1
ATOM 2686 C CA . TRP A 1 334 ? 5.348 -3.647 8.250 1.00 95.38 334 TRP A CA 1
ATOM 2687 C C . TRP A 1 334 ? 4.955 -5.075 7.869 1.00 95.38 334 TRP A C 1
ATOM 2689 O O . TRP A 1 334 ? 3.769 -5.397 7.876 1.00 95.38 334 TRP A O 1
ATOM 2699 N N . ALA A 1 335 ? 5.919 -5.951 7.571 1.00 96.12 335 ALA A N 1
ATOM 2700 C CA . ALA A 1 335 ? 5.640 -7.361 7.308 1.00 96.12 335 ALA A CA 1
ATOM 2701 C C . ALA A 1 335 ? 5.019 -8.041 8.536 1.00 96.12 335 ALA A C 1
ATOM 2703 O O . ALA A 1 335 ? 4.007 -8.728 8.413 1.00 96.12 335 ALA A O 1
ATOM 2704 N N . THR A 1 336 ? 5.574 -7.791 9.722 1.00 95.38 336 THR A N 1
ATOM 2705 C CA . THR A 1 336 ? 5.062 -8.307 10.999 1.00 95.38 336 THR A CA 1
ATOM 2706 C C . THR A 1 336 ? 3.673 -7.759 11.303 1.00 95.38 336 THR A C 1
ATOM 2708 O O . THR A 1 336 ? 2.808 -8.516 11.736 1.00 95.38 336 THR A O 1
ATOM 2711 N N . PHE A 1 337 ? 3.442 -6.471 11.038 1.00 95.62 337 PHE A N 1
ATOM 2712 C CA . PHE A 1 337 ? 2.143 -5.823 11.211 1.00 95.62 337 PHE A CA 1
ATOM 2713 C C . PHE A 1 337 ? 1.048 -6.446 10.333 1.00 95.62 337 PHE A C 1
ATOM 2715 O O . PHE A 1 337 ? -0.052 -6.692 10.813 1.00 95.62 337 PHE A O 1
ATOM 2722 N N . VAL A 1 338 ? 1.341 -6.729 9.059 1.00 96.69 338 VAL A N 1
ATOM 2723 C CA . VAL A 1 338 ? 0.360 -7.356 8.155 1.00 96.69 338 VAL A CA 1
ATOM 2724 C C . VAL A 1 338 ? 0.162 -8.837 8.478 1.00 96.69 338 VAL A C 1
ATOM 2726 O O . VAL A 1 338 ? -0.964 -9.323 8.437 1.00 96.69 338 VAL A O 1
ATOM 2729 N N . LYS A 1 339 ? 1.239 -9.555 8.824 1.00 96.56 339 LYS A N 1
ATOM 2730 C CA . LYS A 1 339 ? 1.184 -10.984 9.167 1.00 96.56 339 LYS A CA 1
ATOM 2731 C C . LYS A 1 339 ? 0.418 -11.248 10.466 1.00 96.56 339 LYS A C 1
ATOM 2733 O O . LYS A 1 339 ? -0.204 -12.297 10.589 1.00 96.56 339 LYS A O 1
ATOM 2738 N N . ASN A 1 340 ? 0.465 -10.309 11.410 1.00 96.56 340 ASN A N 1
ATOM 2739 C CA . ASN A 1 340 ? -0.230 -10.383 12.694 1.00 96.56 340 ASN A CA 1
ATOM 2740 C C . ASN A 1 340 ? -1.275 -9.260 12.769 1.00 96.56 340 ASN A C 1
ATOM 2742 O O . ASN A 1 340 ? -1.053 -8.259 13.460 1.00 96.56 340 ASN A O 1
ATOM 2746 N N . PRO A 1 341 ? -2.384 -9.379 12.016 1.00 94.94 341 PRO A N 1
ATOM 2747 C CA . PRO A 1 341 ? -3.410 -8.354 12.017 1.00 94.94 341 PRO A CA 1
ATOM 2748 C C . PRO A 1 341 ? -3.991 -8.176 13.423 1.00 94.94 341 PRO A C 1
ATOM 2750 O O . PRO A 1 341 ? -4.112 -9.152 14.165 1.00 94.94 341 PRO A O 1
ATOM 2753 N N . PRO A 1 342 ? -4.383 -6.949 13.803 1.00 94.25 342 PRO A N 1
ATOM 2754 C CA . PRO A 1 342 ? -5.099 -6.737 15.045 1.00 94.25 342 PRO A CA 1
ATOM 2755 C C . PRO A 1 342 ? -6.405 -7.523 15.012 1.00 94.25 342 PRO A C 1
ATOM 2757 O O . PRO A 1 342 ? -7.190 -7.406 14.065 1.00 94.25 342 PRO A O 1
ATOM 2760 N N . GLU A 1 343 ? -6.638 -8.305 16.060 1.00 92.88 343 GLU A N 1
ATOM 2761 C CA . GLU A 1 343 ? -7.883 -9.040 16.203 1.00 92.88 343 GLU A CA 1
ATOM 2762 C C . GLU A 1 343 ? -9.057 -8.054 16.293 1.00 92.88 343 GLU A C 1
ATOM 2764 O O . GLU A 1 343 ? -8.953 -6.995 16.933 1.00 92.88 343 GLU A O 1
ATOM 2769 N N . PRO A 1 344 ? -10.181 -8.345 15.616 1.00 90.56 344 PRO A N 1
ATOM 2770 C CA . PRO A 1 344 ? -11.378 -7.554 15.803 1.00 90.56 344 PRO A CA 1
ATOM 2771 C C . PRO A 1 344 ? -11.813 -7.679 17.270 1.00 90.56 344 PRO A C 1
ATOM 2773 O O . PRO A 1 344 ? -11.766 -8.777 17.823 1.00 90.56 344 PRO A O 1
ATOM 2776 N N . PRO A 1 345 ? -12.271 -6.584 17.901 1.00 89.06 345 PRO A N 1
ATOM 2777 C CA . PRO A 1 345 ? -12.731 -6.641 19.275 1.00 89.06 345 PRO A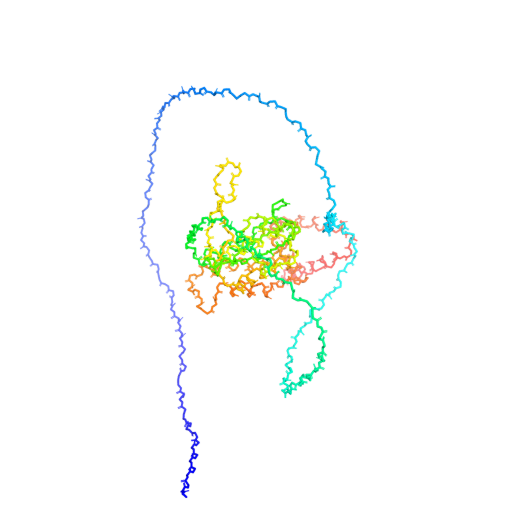 CA 1
ATOM 2778 C C . PRO A 1 345 ? -13.853 -7.667 19.387 1.00 89.06 345 PRO A C 1
ATOM 2780 O O . PRO A 1 345 ? -14.762 -7.701 18.543 1.00 89.06 345 PRO A O 1
ATOM 2783 N N . THR A 1 346 ? -13.791 -8.479 20.434 1.00 92.50 346 THR A N 1
ATOM 2784 C CA . THR A 1 346 ? -14.825 -9.465 20.752 1.00 92.50 346 THR A CA 1
ATOM 2785 C C . THR A 1 346 ? -16.187 -8.779 20.902 1.00 92.50 346 THR A C 1
ATOM 2787 O O . THR A 1 346 ? -16.274 -7.576 21.160 1.00 92.50 346 THR A O 1
ATOM 2790 N N . ALA A 1 347 ? -17.286 -9.528 20.769 1.00 87.81 347 ALA A N 1
ATOM 2791 C CA . ALA A 1 347 ? -18.630 -8.969 20.962 1.00 87.81 347 ALA A CA 1
ATOM 2792 C C . ALA A 1 347 ? -18.778 -8.272 22.332 1.00 87.81 347 ALA A C 1
ATOM 2794 O O . ALA A 1 347 ? -19.433 -7.234 22.431 1.00 87.81 347 ALA A O 1
ATOM 2795 N N . ILE A 1 348 ? -18.104 -8.800 23.361 1.00 89.81 348 ILE A N 1
ATOM 2796 C CA . ILE A 1 348 ? -18.055 -8.221 24.707 1.00 89.81 348 ILE A CA 1
ATOM 2797 C C . ILE A 1 348 ? -17.290 -6.898 24.699 1.00 89.81 348 ILE A C 1
ATOM 2799 O O . ILE A 1 348 ? -17.809 -5.907 25.196 1.00 89.81 348 ILE A O 1
ATOM 2803 N N . GLU A 1 349 ? -16.102 -6.828 24.098 1.00 87.88 349 GLU A N 1
ATOM 2804 C CA . GLU A 1 349 ? -15.345 -5.570 24.006 1.00 87.88 349 GLU A CA 1
ATOM 2805 C C . GLU A 1 349 ? -16.097 -4.507 23.202 1.00 87.88 349 GLU A C 1
ATOM 2807 O O . GLU A 1 349 ? -16.112 -3.335 23.578 1.00 87.88 349 GLU A O 1
ATOM 2812 N N . GLN A 1 350 ? -16.776 -4.907 22.123 1.00 85.62 350 GLN A N 1
ATOM 2813 C CA . GLN A 1 350 ? -17.643 -4.008 21.362 1.00 85.62 350 GLN A CA 1
ATOM 2814 C C . GLN A 1 350 ? -18.811 -3.496 22.210 1.00 85.62 350 GLN A C 1
ATOM 2816 O O . GLN A 1 350 ? -19.158 -2.317 22.122 1.00 85.62 350 GLN A O 1
ATOM 2821 N N . PHE A 1 351 ? -19.417 -4.360 23.026 1.00 83.25 351 PHE A N 1
ATOM 2822 C CA . PHE A 1 351 ? -20.482 -3.982 23.950 1.00 83.25 351 PHE A CA 1
ATOM 2823 C C . PHE A 1 351 ? -19.973 -3.037 25.042 1.00 83.25 351 PHE A C 1
ATOM 2825 O O . PHE A 1 351 ? -20.540 -1.961 25.212 1.00 83.25 351 PHE A O 1
ATOM 2832 N N . VAL A 1 352 ? -18.871 -3.380 25.714 1.00 86.62 352 VAL A N 1
ATOM 2833 C CA . VAL A 1 352 ? -18.228 -2.547 26.743 1.00 86.62 352 VAL A CA 1
ATOM 2834 C C . VAL A 1 352 ? -17.885 -1.174 26.182 1.00 86.62 352 VAL A C 1
ATOM 2836 O O . VAL A 1 352 ? -18.120 -0.164 26.835 1.00 86.62 352 VAL A O 1
ATOM 2839 N N . GLU A 1 353 ? -17.389 -1.110 24.951 1.00 82.88 353 GLU A N 1
ATOM 2840 C CA . GLU A 1 353 ? -17.052 0.153 24.311 1.00 82.88 353 GLU A CA 1
ATOM 2841 C C . GLU A 1 353 ? -18.295 0.987 23.962 1.00 82.88 353 GLU A C 1
ATOM 2843 O O . GLU A 1 353 ? -18.294 2.202 24.160 1.00 82.88 353 GLU A O 1
ATOM 2848 N N . LYS A 1 354 ? -19.386 0.356 23.509 1.00 83.25 354 LYS A N 1
ATOM 2849 C CA . LYS A 1 354 ? -20.677 1.041 23.321 1.00 83.25 354 LYS A CA 1
ATOM 2850 C C . LYS A 1 354 ? -21.224 1.566 24.648 1.00 83.25 354 LYS A C 1
ATOM 2852 O O . LYS A 1 354 ? -21.634 2.721 24.715 1.00 83.25 354 LYS A O 1
ATOM 2857 N N . VAL A 1 355 ? -21.182 0.752 25.702 1.00 83.69 355 VAL A N 1
ATOM 2858 C CA . VAL A 1 355 ? -21.603 1.134 27.056 1.00 83.69 355 VAL A CA 1
ATOM 2859 C C . VAL A 1 355 ? -20.741 2.278 27.584 1.00 83.69 355 VAL A C 1
ATOM 2861 O O . VAL A 1 355 ? -21.280 3.245 28.108 1.00 83.69 355 VAL A O 1
ATOM 2864 N N . ARG A 1 356 ? -19.421 2.242 27.371 1.00 85.44 356 ARG A N 1
ATOM 2865 C CA . ARG A 1 356 ? -18.506 3.329 27.738 1.00 85.44 356 ARG A CA 1
ATOM 2866 C C . ARG A 1 356 ? -18.874 4.630 27.036 1.00 85.44 356 ARG A C 1
ATOM 2868 O O . ARG A 1 356 ? -18.955 5.655 27.705 1.00 85.44 356 ARG A O 1
ATOM 2875 N N . ILE A 1 357 ? -19.119 4.602 25.723 1.00 82.38 357 ILE A N 1
ATOM 2876 C CA . ILE A 1 357 ? -19.553 5.786 24.960 1.00 82.38 357 ILE A CA 1
ATOM 2877 C C . ILE A 1 357 ? -20.863 6.336 25.524 1.00 82.38 357 ILE A C 1
ATOM 2879 O O . ILE A 1 357 ? -20.976 7.546 25.700 1.00 82.38 357 ILE A O 1
ATOM 2883 N N . VAL A 1 358 ? -21.826 5.462 25.836 1.00 82.56 358 VAL A N 1
ATOM 2884 C CA . VAL A 1 358 ? -23.076 5.877 26.475 1.00 82.56 358 VAL A CA 1
ATOM 2885 C C . VAL A 1 358 ? -22.775 6.519 27.823 1.00 82.56 358 VAL A C 1
ATOM 2887 O O . VAL A 1 358 ? -23.057 7.695 27.962 1.00 82.56 358 VAL A O 1
ATOM 2890 N N . ILE A 1 359 ? -22.148 5.830 28.779 1.00 82.12 359 ILE A N 1
ATOM 2891 C CA . ILE A 1 359 ? -21.949 6.316 30.160 1.00 82.12 359 ILE A CA 1
ATOM 2892 C C . ILE A 1 359 ? -21.104 7.600 30.222 1.00 82.12 359 ILE A C 1
ATOM 2894 O O . ILE A 1 359 ? -21.370 8.477 31.038 1.00 82.12 359 ILE A O 1
ATOM 2898 N N . THR A 1 360 ? -20.101 7.738 29.353 1.00 83.62 360 THR A N 1
ATOM 2899 C CA . THR A 1 360 ? -19.239 8.934 29.289 1.00 83.62 360 THR A CA 1
ATOM 2900 C C . THR A 1 360 ? -19.858 10.099 28.516 1.00 83.62 360 THR A C 1
ATOM 2902 O O . THR A 1 360 ? -19.255 11.170 28.441 1.00 83.62 360 THR A O 1
ATOM 2905 N N . HIS A 1 361 ? -21.049 9.926 27.935 1.00 86.31 361 HIS A N 1
ATOM 2906 C CA . HIS A 1 361 ? -21.675 10.972 27.141 1.00 86.31 361 HIS A CA 1
ATOM 2907 C C . HIS A 1 361 ? -22.022 12.192 28.020 1.00 86.31 361 HIS A C 1
ATOM 2909 O O . HIS A 1 361 ? -22.685 12.040 29.049 1.00 86.31 361 HIS A O 1
ATOM 2915 N N . PRO A 1 362 ? -21.669 13.427 27.615 1.00 85.88 362 PRO A N 1
ATOM 2916 C CA . PRO A 1 362 ? -21.915 14.639 28.409 1.00 85.88 362 PRO A CA 1
ATOM 2917 C C . PRO A 1 362 ? -23.406 14.939 28.637 1.00 85.88 362 PRO A C 1
ATOM 2919 O O . PRO A 1 362 ? -23.764 15.748 29.483 1.00 85.88 362 PRO A O 1
ATOM 2922 N N . ILE A 1 363 ? -24.312 14.255 27.932 1.00 82.00 363 ILE A N 1
ATOM 2923 C CA . ILE A 1 363 ? -25.747 14.330 28.243 1.00 82.00 363 ILE A CA 1
ATOM 2924 C C . ILE A 1 363 ? -26.042 13.876 29.674 1.00 82.00 363 ILE A C 1
ATOM 2926 O O . ILE A 1 363 ? -26.939 14.423 30.308 1.00 82.00 363 ILE A O 1
ATOM 2930 N N . TRP A 1 364 ? -25.266 12.930 30.214 1.00 78.50 364 TRP A N 1
ATOM 2931 C CA . TRP A 1 364 ? -25.465 12.470 31.580 1.00 78.50 364 TRP A CA 1
ATOM 2932 C C . TRP A 1 364 ? -25.127 13.569 32.576 1.00 78.50 364 TRP A C 1
ATOM 2934 O O . TRP A 1 364 ? -25.912 13.793 33.487 1.00 78.50 364 TRP A O 1
ATOM 2944 N N . THR A 1 365 ? -24.049 14.335 32.384 1.00 75.75 365 THR A N 1
ATOM 2945 C CA . THR A 1 365 ? -23.742 15.464 33.281 1.00 75.75 365 THR A CA 1
ATOM 2946 C C . THR A 1 365 ? -24.819 16.554 33.238 1.00 75.75 365 THR A C 1
ATOM 2948 O O . THR A 1 365 ? -25.086 17.177 34.266 1.00 75.75 365 THR A O 1
ATOM 2951 N N . CYS A 1 366 ? -25.503 16.746 32.104 1.00 72.81 366 CYS A N 1
ATOM 2952 C CA . CYS A 1 366 ? -26.700 17.591 32.026 1.00 72.81 366 CYS A CA 1
ATOM 2953 C C . CYS A 1 366 ? -27.903 16.986 32.769 1.00 72.81 366 CYS A C 1
ATOM 2955 O O . CYS A 1 366 ? -28.563 17.695 33.527 1.00 72.81 366 CYS A O 1
ATOM 2957 N N . LEU A 1 367 ? -28.160 15.686 32.599 1.00 69.94 367 LEU A N 1
ATOM 2958 C CA . LEU A 1 367 ? -29.263 14.984 33.263 1.00 69.94 367 LEU A CA 1
ATOM 2959 C C . LEU A 1 367 ? -29.091 14.953 34.790 1.00 69.94 367 LEU A C 1
ATOM 2961 O O . LEU A 1 367 ? -30.063 15.135 35.519 1.00 69.94 367 LEU A O 1
ATOM 2965 N N . TRP A 1 368 ? -27.861 14.820 35.291 1.00 68.62 368 TRP A N 1
ATOM 2966 C CA . TRP A 1 368 ? -27.569 14.838 36.729 1.00 68.62 368 TRP A CA 1
ATOM 2967 C C . TRP A 1 368 ? -27.778 16.211 37.386 1.00 68.62 368 TRP A C 1
ATOM 2969 O O . TRP A 1 368 ? -28.054 16.266 38.585 1.00 68.62 368 TRP A O 1
ATOM 2979 N N . LYS A 1 369 ? -27.713 17.319 36.630 1.00 78.19 369 LYS A N 1
ATOM 2980 C CA . LYS A 1 369 ? -28.013 18.662 37.166 1.00 78.19 369 LYS A CA 1
ATOM 2981 C C . LYS A 1 369 ? -29.500 18.876 37.452 1.00 78.19 369 LYS A C 1
ATOM 2983 O O . LYS A 1 369 ? -29.826 19.644 38.350 1.00 78.19 369 LYS A O 1
ATOM 2988 N N . ASN A 1 370 ? -30.393 18.197 36.732 1.00 77.31 370 ASN A N 1
ATOM 2989 C CA . ASN A 1 370 ? -31.840 18.317 36.904 1.00 77.31 370 ASN A CA 1
ATOM 2990 C C . ASN A 1 370 ? -32.457 16.947 37.191 1.00 77.31 370 ASN A C 1
ATOM 2992 O O . ASN A 1 370 ? -32.931 16.261 36.288 1.00 77.31 370 ASN A O 1
ATOM 2996 N N . ARG A 1 371 ? -32.513 16.573 38.475 1.00 72.12 371 ARG A N 1
ATOM 2997 C CA . ARG A 1 371 ? -33.011 15.261 38.937 1.00 72.12 371 ARG A CA 1
ATOM 2998 C C . ARG A 1 371 ? -34.406 14.898 38.397 1.00 72.12 371 ARG A C 1
ATOM 3000 O O . ARG A 1 371 ? -34.661 13.732 38.115 1.00 72.12 371 ARG A O 1
ATOM 3007 N N . PHE A 1 372 ? -35.279 15.882 38.161 1.00 75.81 372 PHE A N 1
ATOM 3008 C CA . PHE A 1 372 ? -36.607 15.662 37.568 1.00 75.81 372 PHE A CA 1
ATOM 3009 C C . PHE A 1 372 ? -36.566 15.189 36.106 1.00 75.81 372 PHE A C 1
ATOM 3011 O O . PHE A 1 372 ? -37.439 14.433 35.684 1.00 75.81 372 PHE A O 1
ATOM 3018 N N . GLN A 1 373 ? -35.542 15.573 35.335 1.00 73.00 373 GLN A N 1
ATOM 3019 C CA . GLN A 1 373 ? -35.383 15.117 33.950 1.00 73.00 373 GLN A CA 1
ATOM 3020 C C . GLN A 1 373 ? -35.036 13.631 33.887 1.00 73.00 373 GLN A C 1
ATOM 3022 O O . GLN A 1 373 ? -35.492 12.953 32.975 1.00 73.00 373 GLN A O 1
ATOM 3027 N N . ILE A 1 374 ? -34.300 13.103 34.871 1.00 72.50 374 ILE A N 1
ATOM 3028 C CA . ILE A 1 374 ? -34.013 11.665 34.966 1.00 72.50 374 ILE A CA 1
ATOM 3029 C C . ILE A 1 374 ? -35.311 10.887 35.193 1.00 72.50 374 ILE A C 1
ATOM 3031 O O . ILE A 1 374 ? -35.562 9.920 34.480 1.00 72.50 374 ILE A O 1
ATOM 3035 N N . VAL A 1 375 ? -36.164 11.339 36.116 1.00 76.12 375 VAL A N 1
ATOM 3036 C CA . VAL A 1 375 ? -37.459 10.694 36.398 1.00 76.12 375 VAL A CA 1
ATOM 3037 C C . VAL A 1 375 ? -38.370 10.718 35.167 1.00 76.12 375 VAL A C 1
ATOM 3039 O O . VAL A 1 375 ? -38.953 9.695 34.822 1.00 76.12 375 VAL A O 1
ATOM 3042 N N . LEU A 1 376 ? -38.439 11.846 34.452 1.00 76.38 376 LEU A N 1
ATOM 3043 C CA . LEU A 1 376 ? -39.206 11.967 33.206 1.00 76.38 376 LEU A CA 1
ATOM 3044 C C . LEU A 1 376 ? -38.649 11.095 32.075 1.00 76.38 376 LEU A C 1
ATOM 3046 O O . LEU A 1 376 ? -39.425 10.472 31.358 1.00 76.38 376 LEU A O 1
ATOM 3050 N N . LEU A 1 377 ? -37.324 11.011 31.919 1.00 75.00 377 LEU A N 1
ATOM 3051 C CA . LEU A 1 377 ? -36.691 10.171 30.898 1.00 75.00 377 LEU A CA 1
ATOM 3052 C C . LEU A 1 377 ? -36.873 8.677 31.202 1.00 75.00 377 LEU A C 1
ATOM 3054 O O . LEU A 1 377 ? -37.000 7.875 30.277 1.00 75.00 377 LEU A O 1
ATOM 3058 N N . TRP A 1 378 ? -36.899 8.309 32.486 1.00 72.69 378 TRP A N 1
ATOM 3059 C CA . TRP A 1 378 ? -37.228 6.963 32.950 1.00 72.69 378 TRP A CA 1
ATOM 3060 C C . TRP A 1 378 ? -38.695 6.637 32.732 1.00 72.69 378 TRP A C 1
ATOM 3062 O O . TRP A 1 378 ? -38.980 5.590 32.169 1.00 72.69 378 TRP A O 1
ATOM 3072 N N . ALA A 1 379 ? -39.616 7.532 33.094 1.00 72.06 379 ALA A N 1
ATOM 3073 C CA . ALA A 1 379 ? -41.040 7.354 32.830 1.00 72.06 379 ALA A CA 1
ATOM 3074 C C . ALA A 1 379 ? -41.311 7.246 31.321 1.00 72.06 379 ALA A C 1
ATOM 3076 O O . ALA A 1 379 ? -42.026 6.350 30.886 1.00 72.06 379 ALA A O 1
ATOM 3077 N N . ALA A 1 380 ? -40.669 8.089 30.507 1.00 71.19 380 ALA A N 1
ATOM 3078 C CA . ALA A 1 380 ? -40.772 8.034 29.054 1.00 71.19 380 ALA A CA 1
ATOM 3079 C C . ALA A 1 380 ? -40.177 6.740 28.482 1.00 71.19 380 ALA A C 1
ATOM 3081 O O . ALA A 1 380 ? -40.829 6.100 27.668 1.00 71.19 380 ALA A O 1
ATOM 3082 N N . ASN A 1 381 ? -38.989 6.300 28.917 1.00 66.81 381 ASN A N 1
ATOM 3083 C CA . ASN A 1 381 ? -38.445 5.002 28.496 1.00 66.81 381 ASN A CA 1
ATOM 3084 C C . ASN A 1 381 ? -39.314 3.836 28.979 1.00 66.81 381 ASN A C 1
ATOM 3086 O O . ASN A 1 381 ? -39.508 2.884 28.240 1.00 66.81 381 ASN A O 1
ATOM 3090 N N . PHE A 1 382 ? -39.866 3.902 30.185 1.00 66.88 382 PHE A N 1
ATOM 3091 C CA . PHE A 1 382 ? -40.741 2.867 30.727 1.00 66.88 382 PHE A CA 1
ATOM 3092 C C . PHE A 1 382 ? -42.040 2.747 29.918 1.00 66.88 382 PHE A C 1
ATOM 3094 O O . PHE A 1 382 ? -42.476 1.639 29.628 1.00 66.88 382 PHE A O 1
ATOM 3101 N N . VAL A 1 383 ? -42.607 3.877 29.482 1.00 67.56 383 VAL A N 1
ATOM 3102 C CA . VAL A 1 383 ? -43.801 3.924 28.620 1.00 67.56 383 VAL A CA 1
ATOM 3103 C C . VAL A 1 383 ? -43.483 3.549 27.166 1.00 67.56 383 VAL A C 1
ATOM 3105 O O . VAL A 1 383 ? -44.296 2.911 26.508 1.00 67.56 383 VAL A O 1
ATOM 3108 N N . LEU A 1 384 ? -42.309 3.920 26.646 1.00 60.94 384 LEU A N 1
ATOM 3109 C CA . LEU A 1 384 ? -41.937 3.694 25.241 1.00 60.94 384 LEU A CA 1
ATOM 3110 C C . LEU A 1 384 ? -41.332 2.309 24.972 1.00 60.94 384 LEU A C 1
ATOM 3112 O O . LEU A 1 384 ? -41.199 1.915 23.812 1.00 60.94 384 LEU A O 1
ATOM 3116 N N . VAL A 1 385 ? -40.934 1.564 26.005 1.00 56.41 385 VAL A N 1
ATOM 3117 C CA . VAL A 1 385 ? -40.167 0.325 25.844 1.00 56.41 385 VAL A CA 1
ATOM 3118 C C . VAL A 1 385 ? -40.994 -0.896 26.249 1.00 56.41 385 VAL A C 1
ATOM 3120 O O . VAL A 1 385 ? -40.775 -1.522 27.279 1.00 56.41 385 VAL A O 1
ATOM 3123 N N . GLU A 1 386 ? -41.882 -1.325 25.351 1.00 56.12 386 GLU A N 1
ATOM 3124 C CA . GLU A 1 386 ? -42.565 -2.632 25.413 1.00 56.12 386 GLU A CA 1
ATOM 3125 C C . GLU A 1 386 ? -41.660 -3.830 25.025 1.00 56.12 386 GLU A C 1
ATOM 3127 O O . GLU A 1 386 ? -42.128 -4.953 24.821 1.00 56.12 386 GLU A O 1
ATOM 3132 N N . ARG A 1 387 ? -40.334 -3.653 24.894 1.00 60.12 387 ARG A N 1
ATOM 3133 C CA . ARG A 1 387 ? -39.426 -4.726 24.437 1.00 60.12 387 ARG A CA 1
ATOM 3134 C C . ARG A 1 387 ? -38.587 -5.332 25.569 1.00 60.12 387 ARG A C 1
ATOM 3136 O O . ARG A 1 387 ? -37.720 -4.684 26.150 1.00 60.12 387 ARG A O 1
ATOM 3143 N N . LYS A 1 388 ? -38.798 -6.641 25.777 1.00 62.22 388 LYS A N 1
ATOM 3144 C CA . LYS A 1 388 ? -38.295 -7.543 26.842 1.00 62.22 388 LYS A CA 1
ATOM 3145 C C . LYS A 1 388 ? -36.812 -7.425 27.256 1.00 62.22 388 LYS A C 1
ATOM 3147 O O . LYS A 1 388 ? -36.473 -7.833 28.358 1.00 62.22 388 LYS A O 1
ATOM 3152 N N . TYR A 1 389 ? -35.923 -6.874 26.427 1.00 57.94 389 TYR A N 1
ATOM 3153 C CA . TYR A 1 389 ? -34.479 -6.810 26.714 1.00 57.94 389 TYR A CA 1
ATOM 3154 C C . TYR A 1 389 ? -34.042 -5.601 27.556 1.00 57.94 389 TYR A C 1
ATOM 3156 O O . TYR A 1 389 ? -33.004 -5.658 28.210 1.00 57.94 389 TYR A O 1
ATOM 3164 N N . MET A 1 390 ? -34.830 -4.526 27.596 1.00 58.72 390 MET A N 1
ATOM 3165 C CA . MET A 1 390 ? -34.495 -3.322 28.373 1.00 58.72 390 MET A CA 1
ATOM 3166 C C . MET A 1 390 ? -34.916 -3.406 29.843 1.00 58.72 390 MET A C 1
ATOM 3168 O O . MET A 1 390 ? -34.398 -2.656 30.666 1.00 58.72 390 MET A O 1
ATOM 3172 N N . VAL A 1 391 ? -35.793 -4.352 30.197 1.00 64.94 391 VAL A N 1
ATOM 3173 C CA . VAL A 1 391 ? -36.178 -4.599 31.595 1.00 64.94 391 VAL A CA 1
ATOM 3174 C C . VAL A 1 391 ? -34.947 -4.954 32.424 1.00 64.94 391 VAL A C 1
ATOM 3176 O O . VAL A 1 391 ? -34.767 -4.386 33.489 1.00 64.94 391 VAL A O 1
ATOM 3179 N N . TYR A 1 392 ? -34.045 -5.798 31.914 1.00 67.56 392 TYR A N 1
ATOM 3180 C CA . TYR A 1 392 ? -32.836 -6.205 32.639 1.00 67.56 392 TYR A CA 1
ATOM 3181 C C . TYR A 1 392 ? -31.828 -5.066 32.830 1.00 67.56 392 TYR A C 1
ATOM 3183 O O . TYR A 1 392 ? -31.221 -4.966 33.892 1.00 67.56 392 TYR A O 1
ATOM 3191 N N . VAL A 1 393 ? -31.674 -4.182 31.839 1.00 67.94 393 VAL A N 1
ATOM 3192 C CA . VAL A 1 393 ? -30.780 -3.013 31.941 1.00 67.94 393 VAL A CA 1
ATOM 3193 C C . VAL A 1 393 ? -31.335 -1.999 32.942 1.00 67.94 393 VAL A C 1
ATOM 3195 O O . VAL A 1 393 ? -30.588 -1.484 33.772 1.00 67.94 393 VAL A O 1
ATOM 3198 N N . ASN A 1 394 ? -32.651 -1.771 32.921 1.00 67.38 394 ASN A N 1
ATOM 3199 C CA . ASN A 1 394 ? -33.322 -0.915 33.896 1.00 67.38 394 ASN A CA 1
ATOM 3200 C C . ASN A 1 394 ? -33.293 -1.526 35.305 1.00 67.38 394 ASN A C 1
ATOM 3202 O O . ASN A 1 394 ? -33.019 -0.813 36.264 1.00 67.38 394 ASN A O 1
ATOM 3206 N N . LEU A 1 395 ? -33.484 -2.841 35.450 1.00 72.25 395 LEU A N 1
ATOM 3207 C CA . LEU A 1 395 ? -33.383 -3.513 36.748 1.00 72.25 395 LEU A CA 1
ATOM 3208 C C . LEU A 1 395 ? -31.960 -3.411 37.313 1.00 72.25 395 LEU A C 1
ATOM 3210 O O . LEU A 1 395 ? -31.783 -3.113 38.488 1.00 72.25 395 LEU A O 1
ATOM 3214 N N . PHE A 1 396 ? -30.943 -3.592 36.468 1.00 76.38 396 PHE A N 1
ATOM 3215 C CA . PHE A 1 396 ? -29.541 -3.465 36.865 1.00 76.38 396 PHE A CA 1
ATOM 3216 C C . PHE A 1 396 ? -29.186 -2.031 37.292 1.00 76.38 396 PHE A C 1
ATOM 3218 O O . PHE A 1 396 ? -28.576 -1.836 38.341 1.00 76.38 396 PHE A O 1
ATOM 3225 N N . HIS A 1 397 ? -29.624 -1.014 36.540 1.00 73.81 397 HIS A N 1
ATOM 3226 C CA . HIS A 1 397 ? -29.431 0.389 36.924 1.00 73.81 397 HIS A CA 1
ATOM 3227 C C . HIS A 1 397 ? -30.191 0.769 38.200 1.00 73.81 397 HIS A C 1
ATOM 3229 O O . HIS A 1 397 ? -29.659 1.508 39.027 1.00 73.81 397 HIS A O 1
ATOM 3235 N N . PHE A 1 398 ? -31.410 0.254 38.377 1.00 77.69 398 PHE A N 1
ATOM 3236 C CA . PHE A 1 398 ? -32.188 0.451 39.596 1.00 77.69 398 PHE A CA 1
ATOM 3237 C C . PHE A 1 398 ? -31.481 -0.163 40.808 1.00 77.69 398 PHE A C 1
ATOM 3239 O O . PHE A 1 398 ? -31.350 0.501 41.830 1.00 77.69 398 PHE A O 1
ATOM 3246 N N . LEU A 1 399 ? -30.943 -1.379 40.680 1.00 78.12 399 LEU A N 1
ATOM 3247 C CA . LEU A 1 399 ? -30.199 -2.038 41.757 1.00 78.12 399 LEU A CA 1
ATOM 3248 C C . LEU A 1 399 ? -28.925 -1.276 42.146 1.00 78.12 399 LEU A C 1
ATOM 3250 O O . LEU A 1 399 ? -28.661 -1.137 43.336 1.00 78.12 399 LEU A O 1
ATOM 3254 N N . ILE A 1 400 ? -28.181 -0.722 41.180 1.00 77.44 400 ILE A N 1
ATOM 3255 C CA . ILE A 1 400 ? -27.009 0.127 41.467 1.00 77.44 400 ILE A CA 1
ATOM 3256 C C . ILE A 1 400 ? -27.420 1.420 42.187 1.00 77.44 400 ILE A C 1
ATOM 3258 O O . ILE A 1 400 ? -26.750 1.851 43.125 1.00 77.44 400 ILE A O 1
ATOM 3262 N N . LEU A 1 401 ? -28.526 2.047 41.774 1.00 73.06 401 LEU A N 1
ATOM 3263 C CA . LEU A 1 401 ? -29.017 3.266 42.420 1.00 73.06 401 LEU A CA 1
ATOM 3264 C C . LEU A 1 401 ? -29.490 2.996 43.849 1.00 73.06 401 LEU A C 1
ATOM 3266 O O . LEU A 1 401 ? -29.110 3.732 44.759 1.00 73.06 401 LEU A O 1
ATOM 3270 N N . VAL A 1 402 ? -30.247 1.917 44.057 1.00 77.69 402 VAL A N 1
ATOM 3271 C CA . VAL A 1 402 ? -30.688 1.491 45.389 1.00 77.69 402 VAL A CA 1
ATOM 3272 C C . VAL A 1 402 ? -29.485 1.156 46.267 1.00 77.69 402 VAL A C 1
ATOM 3274 O O . VAL A 1 402 ? -29.440 1.629 47.397 1.00 77.69 402 VAL A O 1
ATOM 3277 N N . SER A 1 403 ? -28.472 0.442 45.761 1.00 74.19 403 SER A N 1
ATOM 3278 C CA . SER A 1 403 ? -27.279 0.134 46.561 1.00 74.19 403 SER A CA 1
ATOM 3279 C C . SER A 1 403 ? -26.479 1.387 46.924 1.00 74.19 403 SER A C 1
ATOM 3281 O O . SER A 1 403 ? -26.002 1.494 48.046 1.00 74.19 403 SER A O 1
ATOM 3283 N N . SER A 1 404 ? -26.367 2.359 46.010 1.00 71.56 404 SER A N 1
ATOM 3284 C CA . SER A 1 404 ? -25.642 3.615 46.265 1.00 71.56 404 SER A CA 1
ATOM 3285 C C . SER A 1 404 ? -26.353 4.561 47.240 1.00 71.56 404 SER A C 1
ATOM 3287 O O . SER A 1 404 ? -25.708 5.396 47.866 1.00 71.56 404 SER A O 1
ATOM 3289 N N . HIS A 1 405 ? -27.675 4.433 47.377 1.00 68.56 405 HIS A N 1
ATOM 3290 C CA . HIS A 1 405 ? -28.473 5.243 48.296 1.00 68.56 405 HIS A CA 1
ATOM 3291 C C . HIS A 1 405 ? -28.829 4.522 49.599 1.00 68.56 405 HIS A C 1
ATOM 3293 O O . HIS A 1 405 ? -29.254 5.189 50.539 1.00 68.56 405 HIS A O 1
ATOM 3299 N N . TRP A 1 406 ? -28.634 3.203 49.689 1.00 70.75 406 TRP A N 1
ATOM 3300 C CA . TRP A 1 406 ? -28.902 2.433 50.905 1.00 70.75 406 TRP A CA 1
ATOM 3301 C C . TRP A 1 406 ? -28.074 2.936 52.093 1.00 70.75 406 TRP A C 1
ATOM 3303 O O . TRP A 1 406 ? -28.620 3.121 53.175 1.00 70.75 406 TRP A O 1
ATOM 3313 N N . GLU A 1 407 ? -26.801 3.279 51.873 1.00 63.78 407 GLU A N 1
ATOM 3314 C CA . GLU A 1 407 ? -25.931 3.833 52.923 1.00 63.78 407 GLU A CA 1
ATOM 3315 C C . GLU A 1 407 ? -26.426 5.186 53.460 1.00 63.78 407 GLU A C 1
ATOM 3317 O O . GLU A 1 407 ? -26.281 5.455 54.646 1.00 63.78 407 GLU A O 1
ATOM 3322 N N . TYR A 1 408 ? -27.081 5.998 52.620 1.00 66.00 408 TYR A N 1
ATOM 3323 C CA . TYR A 1 408 ? -27.669 7.286 53.012 1.00 66.00 408 TYR A CA 1
ATOM 3324 C C . TYR A 1 408 ? -28.987 7.159 53.788 1.00 66.00 408 TYR A C 1
ATOM 3326 O O . TYR A 1 408 ? -29.424 8.134 54.389 1.00 66.00 408 TYR A O 1
ATOM 3334 N N . PHE A 1 409 ? -29.650 6.001 53.727 1.00 58.12 409 PHE A N 1
ATOM 3335 C CA . PHE A 1 409 ? -30.906 5.744 54.439 1.00 58.12 409 PHE A CA 1
ATOM 3336 C C . PHE A 1 409 ? -30.703 4.981 55.754 1.00 58.12 409 PHE A C 1
ATOM 3338 O O . PHE A 1 409 ? -31.605 4.977 56.589 1.00 58.12 409 PHE A O 1
ATOM 3345 N N . THR A 1 410 ? -29.554 4.325 55.939 1.00 67.25 410 THR A N 1
ATOM 3346 C CA . THR A 1 410 ? -29.212 3.608 57.181 1.00 67.25 410 THR A CA 1
ATOM 3347 C C . THR A 1 410 ? -28.432 4.445 58.200 1.00 67.25 410 THR A C 1
ATOM 3349 O O . THR A 1 410 ? -28.220 3.977 59.317 1.00 67.25 410 THR A O 1
ATOM 3352 N N . SER A 1 411 ? -28.004 5.650 57.822 1.00 59.09 411 SER A N 1
ATOM 3353 C CA . SER A 1 411 ? -27.448 6.689 58.703 1.00 59.09 411 SER A CA 1
ATOM 3354 C C . SER A 1 411 ? -28.508 7.727 59.032 1.00 59.09 411 SER A C 1
ATOM 3356 O O . SER A 1 411 ? -28.604 8.119 60.214 1.00 59.09 411 SER A O 1
#

pLDDT: mean 71.31, std 23.21, range [32.06, 98.5]

Secondary structure (DSSP, 8-state):
-------------------------------------------------------PPPPPPP-----PPP---------------PPP-----S-PPP---------PPP----PPPP-----------------------------PPPP-EEEPP---HHHHHHHHHHHHHS---TTTT---BEEEEEEE-SGGGTTEEEEEEESS-HHHHHHHHHTTT--EEEEEE---BTTHHHHHHHHHHHTGGGEEEEEEEEEE-TTT-PEEEEEEEEES-HHHHHHHHHHHHHHHHT--B-TTSPBPHHHHHHHHHHHHTTTS-PPPPTTS-HHHHHHHHHHSPPPPPPHHHHHHHHHHHHHT-HHHHHHHH-HHHHHHHHHHHHHH---TTHHHHHHHHHHHHHHHHHHHH--